Protein AF-0000000086662476 (afdb_homodimer)

Nearest PDB structures (foldseek):
  5e4e-assembly1_C  TM=5.643E-01  e=1.200E-01  Homo sapiens
  8eyx-assembly1_A  TM=4.840E-01  e=4.677E-02  Mus musculus
  2ibg-assembly4_D  TM=4.824E-01  e=7.947E-02  Drosophila melanogaster
  8eyr-assembly1_A  TM=4.403E-01  e=1.273E-01  Mus musculus
  8eyy-assembly1_B  TM=4.208E-01  e=4.937E-01  Mus musculus

pLDDT: mean 83.16, std 28.2, range [18.23, 98.94]

Foldseek 3Di:
DDDDDDDDDDDDDDDDDDDPDDPPPPPPPPPPPPPPPPPPDPPADDPVRFDQCLQFQQQPPPRPPDDPPDGGHHHDRRNCLVVQVPWADCQLADDVVDTHYNADQDDAFDPVLAKAKDWPPPAAADEAAAQDKDKTKMAMGLEPAQQADDSHRLQNVHHFDADPVRGTYWWKKKFKAFQADPPHPDDDDPVDTPDIDIQNHCPPVRRMTMDMPHRHHHWGKMKMKMQIAGNNRHRHDHDDDPDDDNMDMHIYTYDYPCVPPVPPPPDDPPDDDDPPDDDD/DDDDDDPDDDDPPPPPPPPPPDPPPPPPPPPPPPPPPPPPPPPADDPVRFDQCLQFQQQPPPRPPDDPPDGGHHHDRRNCLVVQVPWAACQLADDVVDTHYNADQDDAFDPVLAKAKDWPPPAAADEAAAQDKDKTKMAMGLEQAQQADDSHRLQNVHHFDADPVRGTYWWKKKFKAFQADPPHPDDDDPVDTPDIDTQNHCPPVRRMTMDMPHRHHHWGKMKMKMQIAGNNRHRHDHDDDPDDDNMDMHIYTYDYPCVPPVPPPPDPPDDDDDDDDDDD

Organism: Colletotrichum gloeosporioides (NCBI:txid474922)

Sequence (560 aa):
MHYSFLLVLAIITVGYAAILPSSSASGDIGMVVARQSKSASENCLKSNLIQSASALTGQEKGTDGIKAGQAKSATDKDNFINFCEGQQITNGKQITAGSCNGIPMGKLPAQKNMISAMITNPQPGTKLQAGQTFNVSVQTTHLKAGNFVNPTTNYYTAPQDLDGNGDIIGHCHITIQDIGSLTSQTPPDPSKFAFFKGIDDAGNGKGLLQAAVEGGLPAGTYRVCTMIAAQNHQPVAMPVAQRGAQDDCTKFVVEGSSNGGSKTGAAKPTASAKPKKKQGMHYSFLLVLAIITVGYAAILPSSSASGDIGMVVARQSKSASENCLKSNLIQSASALTGQEKGTDGIKAGQAKSATDKDNFINFCEGQQITNGKQITAGSCNGIPMGKLPAQKNMISAMITNPQPGTKLQAGQTFNVSVQTTHLKAGNFVNPTTNYYTAPQDLDGNGDIIGHCHITIQDIGSLTSQTPPDPSKFAFFKGIDDAGNGKGLLQAAVEGGLPAGTYRVCTMIAAQNHQPVAMPVAQRGAQDDCTKFVVEGSSNGGSKTGAAKPTASAKPKKKQG

InterPro domains:
  IPR053216 Appressorial penetration-associated [PTHR34587] (38-270)

Solvent-accessible surface area (backbone atoms only — not comparable to full-atom values): 31054 Å² total; per-residue (Å²): 136,77,88,78,91,84,81,93,81,86,88,77,87,74,83,88,77,84,76,77,79,80,79,77,74,77,73,74,71,70,73,71,68,71,70,67,71,74,69,76,55,83,46,36,53,50,77,92,69,48,32,69,31,8,54,39,35,37,69,54,90,88,46,70,66,64,55,91,69,50,32,73,40,63,64,30,80,42,31,46,62,62,67,45,68,96,48,59,62,33,53,5,36,60,40,53,80,28,29,18,34,58,29,20,51,24,46,26,26,25,54,93,28,46,39,13,30,23,57,53,26,66,38,64,67,38,79,43,57,40,55,41,62,46,57,40,30,34,27,40,40,45,56,41,48,27,28,28,34,24,59,58,40,26,33,50,29,42,48,34,43,58,46,97,86,34,20,40,34,6,26,44,30,39,22,30,28,71,41,77,41,79,77,40,62,61,42,52,56,26,88,52,61,80,43,76,46,74,39,45,55,42,57,77,74,75,34,42,38,68,48,75,40,74,61,34,48,69,58,46,20,34,37,38,31,46,51,48,18,20,32,26,63,42,52,60,60,65,28,55,83,88,44,36,54,51,48,33,35,35,44,30,34,27,40,62,80,76,69,69,69,76,76,76,78,77,81,79,82,83,83,84,83,84,79,78,82,77,84,124,136,81,81,91,78,89,72,87,80,88,82,85,78,78,77,78,77,78,78,73,79,76,77,77,71,76,70,73,70,68,72,69,67,69,69,68,71,76,69,76,55,82,44,36,52,51,76,91,69,50,32,69,32,10,52,41,37,38,69,56,90,88,46,69,66,64,55,91,71,49,33,72,41,64,65,30,79,43,31,46,61,62,68,45,69,96,49,58,62,33,54,4,36,59,42,55,79,28,29,19,34,58,28,20,53,24,46,27,26,24,55,92,29,45,38,14,30,21,56,53,27,69,38,64,68,38,76,43,58,39,54,42,61,48,56,40,31,33,26,39,42,46,56,43,48,26,28,27,35,23,60,58,40,26,33,52,28,45,48,34,41,56,47,98,86,36,20,41,34,6,26,42,29,40,23,29,30,70,43,78,40,78,76,40,62,61,42,53,58,25,86,51,61,80,42,75,46,72,40,43,55,42,59,76,75,76,34,40,37,67,47,75,38,75,61,36,46,70,57,47,20,33,35,39,32,46,51,47,17,20,32,27,62,43,52,59,62,66,28,56,83,87,44,37,53,51,48,33,34,35,44,30,35,27,39,62,81,77,70,70,71,74,75,77,77,76,80,77,81,82,84,82,83,84,83,81,84,86,79,133

Radius of gyration: 42.5 Å; Cα contacts (8 Å, |Δi|>4): 1375; chains: 2; bounding box: 120×194×173 Å

Structure (mmCIF, N/CA/C/O backbone):
data_AF-0000000086662476-model_v1
#
loop_
_entity.id
_entity.type
_entity.pdbx_description
1 polymer 'Ribosomal protein s17'
#
loop_
_atom_site.group_PDB
_atom_site.id
_atom_site.type_symbol
_atom_site.label_atom_id
_atom_site.label_alt_id
_atom_site.label_comp_id
_atom_site.label_asym_id
_atom_site.label_entity_id
_atom_site.label_seq_id
_atom_site.pdbx_PDB_ins_code
_atom_site.Cartn_x
_atom_site.Cartn_y
_atom_site.Cartn_z
_atom_site.occupancy
_atom_site.B_iso_or_equiv
_atom_site.auth_seq_id
_atom_site.auth_comp_id
_atom_site.auth_asym_id
_atom_site.auth_atom_id
_atom_site.pdbx_PDB_model_num
ATOM 1 N N . MET A 1 1 ? 27.953 -112.188 43.656 1 22.86 1 MET A N 1
ATOM 2 C CA . MET A 1 1 ? 27.484 -113.25 42.844 1 22.86 1 MET A CA 1
ATOM 3 C C . MET A 1 1 ? 27.297 -112.812 41.375 1 22.86 1 MET A C 1
ATOM 5 O O . MET A 1 1 ? 27.109 -111.625 41.125 1 22.86 1 MET A O 1
ATOM 9 N N . HIS A 1 2 ? 27.156 -113.75 40.469 1 22.66 2 HIS A N 1
ATOM 10 C CA . HIS A 1 2 ? 27.516 -113.938 39.062 1 22.66 2 HIS A CA 1
ATOM 11 C C . HIS A 1 2 ? 26.453 -113.375 38.125 1 22.66 2 HIS A C 1
ATOM 13 O O . HIS A 1 2 ? 26.547 -113.5 36.906 1 22.66 2 HIS A O 1
ATOM 19 N N . TYR A 1 3 ? 25.391 -112.75 38.562 1 21.95 3 TYR A N 1
ATOM 20 C CA . TYR A 1 3 ? 24.344 -113.125 37.625 1 21.95 3 TYR A CA 1
ATOM 21 C C . TYR A 1 3 ? 24.641 -112.625 36.25 1 21.95 3 TYR A C 1
ATOM 23 O O . TYR A 1 3 ? 25.094 -111.438 36.094 1 21.95 3 TYR A O 1
ATOM 31 N N . SER A 1 4 ? 24.156 -113.25 35.219 1 19.69 4 SER A N 1
ATOM 32 C CA . SER A 1 4 ? 24.391 -113.688 33.844 1 19.69 4 SER A CA 1
ATOM 33 C C . SER A 1 4 ? 23.797 -112.688 32.844 1 19.69 4 SER A C 1
ATOM 35 O O . SER A 1 4 ? 24.453 -112.312 31.875 1 19.69 4 SER A O 1
ATOM 37 N N . PHE A 1 5 ? 22.438 -112.5 32.75 1 20.72 5 PHE A N 1
ATOM 38 C CA . PHE A 1 5 ? 21.828 -113 31.531 1 20.72 5 PHE A CA 1
ATOM 39 C C . PHE A 1 5 ? 22.062 -112.062 30.359 1 20.72 5 PHE A C 1
ATOM 41 O O . PHE A 1 5 ? 22.203 -110.812 30.562 1 20.72 5 PHE A O 1
ATOM 48 N N . LEU A 1 6 ? 21.625 -112.438 29.125 1 20.12 6 LEU A N 1
ATOM 49 C CA . LEU A 1 6 ? 21.938 -112.688 27.719 1 20.12 6 LEU A CA 1
ATOM 50 C C . LEU A 1 6 ? 21.406 -111.562 26.844 1 20.12 6 LEU A C 1
ATOM 52 O O . LEU A 1 6 ? 22.141 -110.938 26.062 1 20.12 6 LEU A O 1
ATOM 56 N N . LEU A 1 7 ? 20.203 -111.75 26.062 1 18.23 7 LEU A N 1
ATOM 57 C CA . LEU A 1 7 ? 20.266 -112.125 24.641 1 18.23 7 LEU A CA 1
ATOM 58 C C . LEU A 1 7 ? 19.875 -110.938 23.766 1 18.23 7 LEU A C 1
ATOM 60 O O . LEU A 1 7 ? 20.562 -110.625 22.812 1 18.23 7 LEU A O 1
ATOM 64 N N . VAL A 1 8 ? 18.547 -110.438 23.656 1 20.25 8 VAL A N 1
ATOM 65 C CA . VAL A 1 8 ? 17.797 -110.75 22.453 1 20.25 8 VAL A CA 1
ATOM 66 C C . VAL A 1 8 ? 18.047 -109.688 21.391 1 20.25 8 VAL A C 1
ATOM 68 O O . VAL A 1 8 ? 18.203 -108.5 21.734 1 20.25 8 VAL A O 1
ATOM 71 N N . LEU A 1 9 ? 17.844 -110 20.062 1 19.97 9 LEU A N 1
ATOM 72 C CA . LEU A 1 9 ? 18.297 -109.875 18.672 1 19.97 9 LEU A CA 1
ATOM 73 C C . LEU A 1 9 ? 17.625 -108.688 18 1 19.97 9 LEU A C 1
ATOM 75 O O . LEU A 1 9 ? 18.297 -107.875 17.359 1 19.97 9 LEU A O 1
ATOM 79 N N . ALA A 1 10 ? 16.281 -108.688 17.641 1 19.27 10 ALA A N 1
ATOM 80 C CA . ALA A 1 10 ? 15.961 -108.938 16.234 1 19.27 10 ALA A CA 1
ATOM 81 C C . ALA A 1 10 ? 15.984 -107.625 15.438 1 19.27 10 ALA A C 1
ATOM 83 O O . ALA A 1 10 ? 16.016 -106.562 16.016 1 19.27 10 ALA A O 1
ATOM 84 N N . ILE A 1 11 ? 14.758 -107.25 14.648 1 20.59 11 ILE A N 1
ATOM 85 C CA . ILE A 1 11 ? 14.391 -107.375 13.234 1 20.59 11 ILE A CA 1
ATOM 86 C C . ILE A 1 11 ? 14.461 -105.938 12.609 1 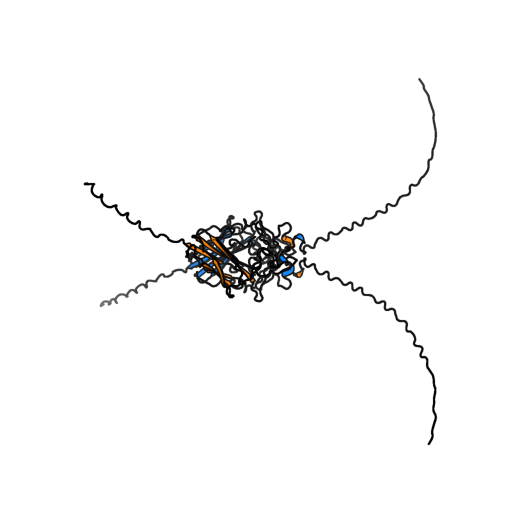20.59 11 ILE A C 1
ATOM 88 O O . ILE A 1 11 ? 14.266 -104.938 13.297 1 20.59 11 ILE A O 1
ATOM 92 N N . ILE A 1 12 ? 14.43 -105.875 11.234 1 22.97 12 ILE A N 1
ATOM 93 C CA . ILE A 1 12 ? 14.977 -105.25 10.023 1 22.97 12 ILE A CA 1
ATOM 94 C C . ILE A 1 12 ? 14.039 -104.188 9.516 1 22.97 12 ILE A C 1
ATOM 96 O O . ILE A 1 12 ? 14.414 -103.375 8.664 1 22.97 12 ILE A O 1
ATOM 100 N N . THR A 1 13 ? 12.805 -103.812 10.016 1 20.98 13 THR A N 1
ATOM 101 C CA . THR A 1 13 ? 11.859 -103.625 8.922 1 20.98 13 THR A CA 1
ATOM 102 C C . THR A 1 13 ? 12.195 -102.375 8.148 1 20.98 13 THR A C 1
ATOM 104 O O . THR A 1 13 ? 12.664 -101.375 8.727 1 20.98 13 THR A O 1
ATOM 107 N N . VAL A 1 14 ? 12.031 -102.375 6.754 1 24.05 14 VAL A N 1
ATOM 108 C CA . VAL A 1 14 ? 12.43 -101.75 5.488 1 24.05 14 VAL A CA 1
ATOM 109 C C . VAL A 1 14 ? 11.555 -100.562 5.191 1 24.05 14 VAL A C 1
ATOM 111 O O . VAL A 1 14 ? 11.812 -99.812 4.238 1 24.05 14 VAL A O 1
ATOM 114 N N . GLY A 1 15 ? 10.594 -100.062 5.965 1 21.25 15 GLY A N 1
ATOM 115 C CA . GLY A 1 15 ? 9.508 -99.625 5.137 1 21.25 15 GLY A CA 1
ATOM 116 C C . GLY A 1 15 ? 9.93 -98.5 4.195 1 21.25 15 GLY A C 1
ATOM 117 O O . GLY A 1 15 ? 10.938 -97.812 4.426 1 21.25 15 GLY A O 1
ATOM 118 N N . TYR A 1 16 ? 8.992 -98.188 3.127 1 22.59 16 TYR A N 1
ATOM 119 C CA . TYR A 1 16 ? 8.789 -97.75 1.761 1 22.59 16 TYR A CA 1
ATOM 120 C C . TYR A 1 16 ? 8.945 -96.25 1.671 1 22.59 16 TYR A C 1
ATOM 122 O O . TYR A 1 16 ? 8.797 -95.5 2.67 1 22.59 16 TYR A O 1
ATOM 130 N N . ALA A 1 17 ? 8.953 -95.688 0.383 1 23.06 17 ALA A N 1
ATOM 131 C CA . ALA A 1 17 ? 9.625 -94.75 -0.512 1 23.06 17 ALA A CA 1
ATOM 132 C C . ALA A 1 17 ? 8.852 -93.438 -0.589 1 23.06 17 ALA A C 1
ATOM 134 O O . ALA A 1 17 ? 9.375 -92.438 -1.07 1 23.06 17 ALA A O 1
ATOM 135 N N . ALA A 1 18 ? 7.586 -93.188 -0.08 1 25.33 18 ALA A N 1
ATOM 136 C CA . ALA A 1 18 ? 6.734 -92.438 -0.987 1 25.33 18 ALA A CA 1
ATOM 137 C C . ALA A 1 18 ? 7.277 -91 -1.188 1 25.33 18 ALA A C 1
ATOM 139 O O . ALA A 1 18 ? 7.656 -90.375 -0.225 1 25.33 18 ALA A O 1
ATOM 140 N N . ILE A 1 19 ? 7.566 -90.625 -2.479 1 25.23 19 ILE A N 1
ATOM 141 C CA . ILE A 1 19 ? 8.148 -89.5 -3.16 1 25.23 19 ILE A CA 1
ATOM 142 C C . ILE A 1 19 ? 7.191 -88.312 -3.084 1 25.23 19 ILE A C 1
ATOM 144 O O . ILE A 1 19 ? 6.059 -88.375 -3.562 1 25.23 19 ILE A O 1
ATOM 148 N N . LEU A 1 20 ? 6.945 -87.625 -2.01 1 24.66 20 LEU A N 1
ATOM 149 C CA . LEU A 1 20 ? 5.98 -86.562 -1.973 1 24.66 20 LEU A CA 1
ATOM 150 C C . LEU A 1 20 ? 6.336 -85.438 -3 1 24.66 20 LEU A C 1
ATOM 152 O O . LEU A 1 20 ? 7.504 -85.125 -3.143 1 24.66 20 LEU A O 1
ATOM 156 N N . PRO A 1 21 ? 5.449 -85.312 -4.09 1 27.33 21 PRO A N 1
ATOM 157 C CA . PRO A 1 21 ? 5.59 -84.375 -5.23 1 27.33 21 PRO A CA 1
ATOM 158 C C . PRO A 1 21 ? 5.746 -82.938 -4.809 1 27.33 21 PRO A C 1
ATOM 160 O O . PRO A 1 21 ? 5.316 -82.562 -3.715 1 27.33 21 PRO A O 1
ATOM 163 N N . SER A 1 22 ? 6.742 -82.188 -5.289 1 25.58 22 SER A N 1
ATOM 164 C CA . SER A 1 22 ? 7.266 -80.812 -5.125 1 25.58 22 SER A CA 1
ATOM 165 C C . SER A 1 22 ? 6.289 -79.75 -5.66 1 25.58 22 SER A C 1
ATOM 167 O O . SER A 1 22 ? 5.965 -79.75 -6.848 1 25.58 22 SER A O 1
ATOM 169 N N . SER A 1 23 ? 5.074 -79.562 -5.09 1 25.92 23 SER A N 1
ATOM 170 C CA . SER A 1 23 ? 4.141 -78.562 -5.602 1 25.92 23 SER A CA 1
ATOM 171 C C . SER A 1 23 ? 4.848 -77.25 -5.891 1 25.92 23 SER A C 1
ATOM 173 O O . SER A 1 23 ? 5.648 -76.75 -5.086 1 25.92 23 SER A O 1
ATOM 175 N N . SER A 1 24 ? 5.059 -76.875 -7.156 1 26.89 24 SER A N 1
ATOM 176 C CA . SER A 1 24 ? 5.609 -75.688 -7.773 1 26.89 24 SER A CA 1
ATOM 177 C C . SER A 1 24 ? 4.852 -74.438 -7.332 1 26.89 24 SER A C 1
ATOM 179 O O . SER A 1 24 ? 3.648 -74.312 -7.57 1 26.89 24 SER A O 1
ATOM 181 N N . ALA A 1 25 ? 5.102 -73.875 -6.18 1 28.67 25 ALA A N 1
ATOM 182 C CA . ALA A 1 25 ? 4.531 -72.625 -5.73 1 28.67 25 ALA A CA 1
ATOM 183 C C . ALA A 1 25 ? 4.754 -71.562 -6.766 1 28.67 25 ALA A C 1
ATOM 185 O O . ALA A 1 25 ? 5.898 -71.188 -7.102 1 28.67 25 ALA A O 1
ATOM 186 N N . SER A 1 26 ? 3.863 -71.562 -7.793 1 29.86 26 SER A N 1
ATOM 187 C CA . SER A 1 26 ? 3.859 -70.438 -8.719 1 29.86 26 SER A CA 1
ATOM 188 C C . SER A 1 26 ? 3.885 -69.062 -7.969 1 29.86 26 SER A C 1
ATOM 190 O O . SER A 1 26 ? 3.035 -68.812 -7.109 1 29.86 26 SER A O 1
ATOM 192 N N . GLY A 1 27 ? 5.086 -68.625 -7.516 1 26.66 27 GLY A N 1
ATOM 193 C CA . GLY A 1 27 ? 5.328 -67.312 -6.934 1 26.66 27 GLY A CA 1
ATOM 194 C C . GLY A 1 27 ? 4.676 -66.188 -7.707 1 26.66 27 GLY A C 1
ATOM 195 O O . GLY A 1 27 ? 5.004 -65.938 -8.875 1 26.66 27 GLY A O 1
ATOM 196 N N . ASP A 1 28 ? 3.293 -66.125 -7.582 1 31.36 28 ASP A N 1
ATOM 197 C CA . ASP A 1 28 ? 2.68 -64.875 -8.148 1 31.36 28 ASP A CA 1
ATOM 198 C C . ASP A 1 28 ? 3.486 -63.656 -7.801 1 31.36 28 ASP A C 1
ATOM 200 O O . ASP A 1 28 ? 3.699 -63.344 -6.621 1 31.36 28 ASP A O 1
ATOM 204 N N . ILE A 1 29 ? 4.559 -63.406 -8.555 1 31.97 29 ILE A N 1
ATOM 205 C CA . ILE A 1 29 ? 5.207 -62.094 -8.5 1 31.97 29 ILE A CA 1
ATOM 206 C C . ILE A 1 29 ? 4.152 -61 -8.539 1 31.97 29 ILE A C 1
ATOM 208 O O . ILE A 1 29 ? 3.461 -60.812 -9.547 1 31.97 29 ILE A O 1
ATOM 212 N N . GLY A 1 30 ? 3.398 -60.906 -7.422 1 31.27 30 GLY A N 1
ATOM 213 C CA . GLY A 1 30 ? 2.621 -59.688 -7.348 1 31.27 30 GLY A CA 1
ATOM 214 C C . GLY A 1 30 ? 3.369 -58.469 -7.871 1 31.27 30 GLY A C 1
ATOM 215 O O . GLY A 1 30 ? 4.453 -58.156 -7.383 1 31.27 30 GLY A O 1
ATOM 216 N N . MET A 1 31 ? 3.34 -58.312 -9.195 1 32.69 31 MET A N 1
ATOM 217 C CA . MET A 1 31 ? 3.748 -57 -9.703 1 32.69 31 MET A CA 1
ATOM 218 C C . MET A 1 31 ? 3.207 -55.875 -8.82 1 32.69 31 MET A C 1
ATOM 220 O O . MET A 1 31 ? 1.998 -55.656 -8.773 1 32.69 31 MET A O 1
ATOM 224 N N . VAL A 1 32 ? 3.766 -55.75 -7.617 1 34.16 32 VAL A N 1
ATOM 225 C CA . VAL A 1 32 ? 3.514 -54.469 -7.008 1 34.16 32 VAL A CA 1
ATOM 226 C C . VAL A 1 32 ? 3.66 -53.344 -8.055 1 34.16 32 VAL A C 1
ATOM 228 O O . VAL A 1 32 ? 4.762 -53.094 -8.539 1 34.16 32 VAL A O 1
ATOM 231 N N . VAL A 1 33 ? 2.746 -53.25 -8.977 1 34.09 33 VAL A N 1
ATOM 232 C CA . VAL A 1 33 ? 2.66 -51.938 -9.602 1 34.09 33 VAL A CA 1
ATOM 233 C C . VAL A 1 33 ? 2.873 -50.844 -8.555 1 34.09 33 VAL A C 1
ATOM 235 O O . VAL A 1 33 ? 2.062 -50.688 -7.637 1 34.09 33 VAL A O 1
ATOM 238 N N . ALA A 1 34 ? 4.09 -50.625 -8.156 1 33.41 34 ALA A N 1
ATOM 239 C CA . ALA A 1 34 ? 4.32 -49.312 -7.555 1 33.41 34 ALA A CA 1
ATOM 240 C C . ALA A 1 34 ? 3.436 -48.25 -8.203 1 33.41 34 ALA A C 1
ATOM 242 O O . ALA A 1 34 ? 3.609 -47.938 -9.375 1 33.41 34 ALA A O 1
ATOM 243 N N . ARG A 1 35 ? 2.172 -48.312 -7.863 1 34.88 35 ARG A N 1
ATOM 244 C CA . ARG A 1 35 ? 1.522 -47.031 -8.125 1 34.88 35 ARG A CA 1
ATOM 245 C C . ARG A 1 35 ? 2.482 -45.875 -7.887 1 34.88 35 ARG A C 1
ATOM 247 O O . ARG A 1 35 ? 2.889 -45.625 -6.75 1 34.88 35 ARG A O 1
ATOM 254 N N . GLN A 1 36 ? 3.438 -45.594 -8.703 1 34.22 36 GLN A N 1
ATOM 255 C CA . GLN A 1 36 ? 4.012 -44.25 -8.719 1 34.22 36 GLN A CA 1
ATOM 256 C C . GLN A 1 36 ? 2.988 -43.219 -8.281 1 34.22 36 GLN A C 1
ATOM 258 O O . GLN A 1 36 ? 1.992 -42.969 -8.977 1 34.22 36 GLN A O 1
ATOM 263 N N . SER A 1 37 ? 2.643 -43.156 -7.055 1 35.66 37 SER A N 1
ATOM 264 C CA . SER A 1 37 ? 1.984 -41.906 -6.629 1 35.66 37 SER A CA 1
ATOM 265 C C . SER A 1 37 ? 2.402 -40.719 -7.5 1 35.66 37 SER A C 1
ATOM 267 O O . SER A 1 37 ? 3.594 -40.438 -7.637 1 35.66 37 SER A O 1
ATOM 269 N N . LYS A 1 38 ? 1.908 -40.594 -8.656 1 39.38 38 LYS A N 1
ATOM 270 C CA . LYS A 1 38 ? 2.092 -39.406 -9.477 1 39.38 38 LYS A CA 1
ATOM 271 C C . LYS A 1 38 ? 2.309 -38.156 -8.602 1 39.38 38 LYS A C 1
ATOM 273 O O . LYS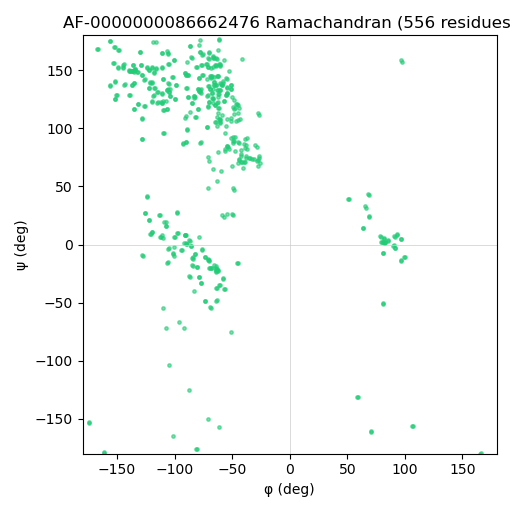 A 1 38 ? 1.377 -37.688 -7.949 1 39.38 38 LYS A O 1
ATOM 278 N N . SER A 1 39 ? 3.381 -37.906 -7.82 1 43.25 39 SER A N 1
ATOM 279 C CA . SER A 1 39 ? 3.803 -36.656 -7.16 1 43.25 39 SER A CA 1
ATOM 280 C C . SER A 1 39 ? 3.332 -35.438 -7.926 1 43.25 39 SER A C 1
ATOM 282 O O . SER A 1 39 ? 3.625 -35.281 -9.117 1 43.25 39 SER A O 1
ATOM 284 N N . ALA A 1 40 ? 2.117 -35 -7.727 1 55.62 40 ALA A N 1
ATOM 285 C CA . ALA A 1 40 ? 1.699 -33.75 -8.344 1 55.62 40 ALA A CA 1
ATOM 286 C C . ALA A 1 40 ? 2.895 -32.812 -8.586 1 55.62 40 ALA A C 1
ATOM 288 O O . ALA A 1 40 ? 3.742 -32.656 -7.707 1 55.62 40 ALA A O 1
ATOM 289 N N . SER A 1 41 ? 3.268 -32.562 -9.82 1 76.31 41 SER A N 1
ATOM 290 C CA . SER A 1 41 ? 4.367 -31.719 -10.266 1 76.31 41 SER A CA 1
ATOM 291 C C . SER A 1 41 ? 4.391 -30.391 -9.5 1 76.31 41 SER A C 1
ATOM 293 O O . SER A 1 41 ? 3.346 -29.797 -9.258 1 76.31 41 SER A O 1
ATOM 295 N N . GLU A 1 42 ? 5.477 -30.078 -8.781 1 85.19 42 GLU A N 1
ATOM 296 C CA . GLU A 1 42 ? 5.695 -28.906 -7.938 1 85.19 42 GLU A CA 1
ATOM 297 C C . GLU A 1 42 ? 5.242 -27.641 -8.641 1 85.19 42 GLU A C 1
ATOM 299 O O . GLU A 1 42 ? 4.941 -26.641 -7.988 1 85.19 42 GLU A O 1
ATOM 304 N N . ASN A 1 43 ? 5.055 -27.734 -9.945 1 93.81 43 ASN A N 1
ATOM 305 C CA . ASN A 1 43 ? 4.633 -26.562 -10.688 1 93.81 43 ASN A CA 1
ATOM 306 C C . ASN A 1 43 ? 3.123 -26.547 -10.906 1 93.81 43 ASN A C 1
ATOM 308 O O . ASN A 1 43 ? 2.611 -25.703 -11.656 1 93.81 43 ASN A O 1
ATOM 312 N N . CYS A 1 44 ? 2.453 -27.453 -10.242 1 96.69 44 CYS A N 1
ATOM 313 C CA . CYS A 1 44 ? 0.997 -27.438 -10.32 1 96.69 44 CYS A CA 1
ATOM 314 C C . CYS A 1 44 ? 0.379 -27 -9 1 96.69 44 CYS A C 1
ATOM 316 O O . CYS A 1 44 ? 0.857 -27.391 -7.93 1 96.69 44 CYS A O 1
ATOM 318 N N . LEU A 1 45 ? -0.666 -26.25 -9.102 1 97.56 45 LEU A N 1
ATOM 319 C CA . LEU A 1 45 ? -1.432 -25.828 -7.934 1 97.56 45 LEU A CA 1
ATOM 320 C C . LEU A 1 45 ? -2.115 -27.031 -7.277 1 97.56 45 LEU A C 1
ATOM 322 O O . LEU A 1 45 ? -2.811 -27.797 -7.945 1 97.56 45 LEU A O 1
ATOM 326 N N . LYS A 1 46 ? -1.862 -27.188 -6.027 1 96.88 46 LYS A N 1
ATOM 327 C CA . LYS A 1 46 ? -2.562 -28.219 -5.281 1 96.88 46 LYS A CA 1
ATOM 328 C C . LYS A 1 46 ? -4.055 -27.922 -5.176 1 96.88 46 LYS A C 1
ATOM 330 O O . LYS A 1 46 ? -4.441 -26.766 -4.977 1 96.88 46 LYS A O 1
ATOM 335 N N . SER A 1 47 ? -4.879 -28.969 -5.227 1 95.88 47 SER A N 1
ATOM 336 C CA . SER A 1 47 ? -6.328 -28.781 -5.305 1 95.88 47 SER A CA 1
ATOM 337 C C . SER A 1 47 ? -6.863 -28.078 -4.062 1 95.88 47 SER A C 1
ATOM 339 O O . SER A 1 47 ? -7.805 -27.281 -4.148 1 95.88 47 SER A O 1
ATOM 341 N N . ASN A 1 48 ? -6.316 -28.375 -2.877 1 96.88 48 ASN A N 1
ATOM 342 C CA . ASN A 1 48 ? -6.816 -27.812 -1.633 1 96.88 48 ASN A CA 1
ATOM 343 C C . ASN A 1 48 ? -6.363 -26.359 -1.467 1 96.88 48 ASN A C 1
ATOM 345 O O . ASN A 1 48 ? -6.754 -25.688 -0.509 1 96.88 48 ASN A O 1
ATOM 349 N N . LEU A 1 49 ? -5.531 -25.859 -2.406 1 98.12 49 LEU A N 1
ATOM 350 C CA . LEU A 1 49 ? -5.055 -24.484 -2.342 1 98.12 49 LEU A CA 1
ATOM 351 C C . LEU A 1 49 ? -5.758 -23.609 -3.383 1 98.12 49 LEU A C 1
ATOM 353 O O . LEU A 1 49 ? -5.504 -22.406 -3.467 1 98.12 49 LEU A O 1
ATOM 357 N N . ILE A 1 50 ? -6.605 -24.25 -4.195 1 98.19 50 ILE A N 1
ATOM 358 C CA . ILE A 1 50 ? -7.441 -23.484 -5.105 1 98.19 50 ILE A CA 1
ATOM 359 C C . ILE A 1 50 ? -8.383 -22.578 -4.309 1 98.19 50 ILE A C 1
ATOM 361 O O . ILE A 1 50 ? -9.117 -23.062 -3.438 1 98.19 50 ILE A O 1
ATOM 365 N N . GLN A 1 51 ? -8.328 -21.297 -4.539 1 98.56 51 GLN A N 1
ATOM 366 C CA . GLN A 1 51 ? -9.258 -20.344 -3.963 1 98.56 51 GLN A CA 1
ATOM 367 C C . GLN A 1 51 ? -10.477 -20.156 -4.863 1 98.56 51 GLN A C 1
ATOM 369 O O . GLN A 1 51 ? -10.461 -19.312 -5.77 1 98.56 51 GLN A O 1
ATOM 374 N N . SER A 1 52 ? -11.508 -20.812 -4.531 1 98.69 52 SER A N 1
ATOM 375 C CA . SER A 1 52 ? -12.664 -20.953 -5.414 1 98.69 52 SER A CA 1
ATOM 376 C C . SER A 1 52 ? -13.328 -19.609 -5.672 1 98.69 52 SER A C 1
ATOM 378 O O . SER A 1 52 ? -13.969 -19.406 -6.707 1 98.69 52 SER A O 1
ATOM 380 N N . ALA A 1 53 ? -13.156 -18.594 -4.809 1 98.88 53 ALA A N 1
ATOM 381 C CA . ALA A 1 53 ? -13.734 -17.266 -5.004 1 98.88 53 ALA A CA 1
ATOM 382 C C . ALA A 1 53 ? -13.156 -16.594 -6.242 1 98.88 53 ALA A C 1
ATOM 384 O O . ALA A 1 53 ? -13.766 -15.672 -6.801 1 98.88 53 ALA A O 1
ATOM 385 N N . SER A 1 54 ? -11.969 -17.016 -6.707 1 98.88 54 SER A N 1
ATOM 386 C CA . SER A 1 54 ? -11.352 -16.406 -7.891 1 98.88 54 SER A CA 1
ATOM 387 C C . SER A 1 54 ? -12.117 -16.781 -9.156 1 98.88 54 SER A C 1
ATOM 389 O O . SER A 1 54 ? -11.906 -16.188 -10.211 1 98.88 54 SER A O 1
ATOM 391 N N . ALA A 1 55 ? -13.023 -17.781 -9.07 1 98.81 55 ALA A N 1
ATOM 392 C CA . ALA A 1 55 ? -13.828 -18.203 -10.219 1 98.81 55 ALA A CA 1
ATOM 393 C C . ALA A 1 55 ? -15.141 -17.422 -10.281 1 98.81 55 ALA A C 1
ATOM 395 O O . ALA A 1 55 ? -15.977 -17.688 -11.156 1 98.81 55 ALA A O 1
ATOM 396 N N . LEU A 1 56 ? -15.352 -16.469 -9.32 1 98.88 56 LEU A N 1
ATOM 397 C CA . LEU A 1 56 ? -16.625 -15.781 -9.211 1 98.88 56 LEU A CA 1
ATOM 398 C C . LEU A 1 56 ? -16.438 -14.273 -9.344 1 98.88 56 LEU A C 1
ATOM 400 O O . LEU A 1 56 ? -15.422 -13.734 -8.906 1 98.88 56 LEU A O 1
ATOM 404 N N . THR A 1 57 ? -17.453 -13.57 -9.875 1 98.88 57 THR A N 1
ATOM 405 C CA . THR A 1 57 ? -17.406 -12.133 -10.117 1 98.88 57 THR A CA 1
ATOM 406 C C . THR A 1 57 ? -17.781 -11.359 -8.852 1 98.88 57 THR A C 1
ATOM 408 O O . THR A 1 57 ? -17.516 -10.164 -8.75 1 98.88 57 THR A O 1
ATOM 411 N N . GLY A 1 58 ? -18.375 -11.977 -7.949 1 98.81 58 GLY A N 1
ATOM 412 C CA . GLY A 1 58 ? -18.922 -11.328 -6.762 1 98.81 58 GLY A CA 1
ATOM 413 C C . GLY A 1 58 ? -20.266 -10.672 -7 1 98.81 58 GLY A C 1
ATOM 414 O O . GLY A 1 58 ? -20.812 -10.008 -6.109 1 98.81 58 GLY A O 1
ATOM 415 N N . GLN A 1 59 ? -20.797 -10.805 -8.242 1 98.69 59 GLN A N 1
ATOM 416 C CA . GLN A 1 59 ? -22.062 -10.172 -8.609 1 98.69 59 GLN A CA 1
ATOM 417 C C . GLN A 1 59 ? -23.094 -11.219 -9.023 1 98.69 59 GLN A C 1
ATOM 419 O O . GLN A 1 59 ? -24.109 -10.883 -9.633 1 98.69 59 GLN A O 1
ATOM 424 N N . GLU A 1 60 ? -22.828 -12.57 -8.797 1 98.62 60 GLU A N 1
ATOM 425 C CA . GLU A 1 60 ? -23.828 -13.609 -9.047 1 98.62 60 GLU A CA 1
ATOM 426 C C . GLU A 1 60 ? -25.047 -13.43 -8.156 1 98.62 60 GLU A C 1
ATOM 428 O O . GLU A 1 60 ? -24.922 -13.039 -6.992 1 98.62 60 GLU A O 1
ATOM 433 N N . LYS A 1 61 ? -26.188 -13.766 -8.711 1 97.88 61 LYS A N 1
ATOM 434 C CA . LYS A 1 61 ? -27.438 -13.625 -7.957 1 97.88 61 LYS A CA 1
ATOM 435 C C . LYS A 1 61 ? -27.344 -14.359 -6.621 1 97.88 61 LYS A C 1
ATOM 437 O O . LYS A 1 61 ? -26.906 -15.508 -6.562 1 97.88 61 LYS A O 1
ATOM 442 N N . GLY A 1 62 ? -27.703 -13.664 -5.586 1 98 62 GLY A N 1
ATOM 443 C CA . GLY A 1 62 ? -27.766 -14.273 -4.266 1 98 62 GLY A CA 1
ATOM 444 C C . GLY A 1 62 ? -26.469 -14.133 -3.486 1 98 62 GLY A C 1
ATOM 445 O O . GLY A 1 62 ? -26.391 -14.539 -2.326 1 98 62 GLY A O 1
ATOM 446 N N . THR A 1 63 ? -25.469 -13.57 -4.07 1 98.44 63 THR A N 1
ATOM 447 C CA . THR A 1 63 ? -24.188 -13.375 -3.393 1 98.44 63 THR A CA 1
ATOM 448 C C . THR A 1 63 ? -24.297 -12.312 -2.307 1 98.44 63 THR A C 1
ATOM 450 O O . THR A 1 63 ? -24.922 -11.266 -2.521 1 98.44 63 THR A O 1
ATOM 453 N N . ASP A 1 64 ? -23.719 -12.586 -1.157 1 98.19 64 ASP A N 1
ATOM 454 C CA . ASP A 1 64 ? -23.703 -11.617 -0.064 1 98.19 64 ASP A CA 1
ATOM 455 C C . ASP A 1 64 ? -22.922 -10.375 -0.445 1 98.19 64 ASP A C 1
ATOM 457 O O . ASP A 1 64 ? -21.859 -10.469 -1.085 1 98.19 64 ASP A O 1
ATOM 461 N N . GLY A 1 65 ? -23.469 -9.172 -0.084 1 98.25 65 GLY A N 1
ATOM 462 C CA . GLY A 1 65 ? -22.688 -7.945 -0.153 1 98.25 65 GLY A CA 1
ATOM 463 C C . GLY A 1 65 ? -22.812 -7.23 -1.484 1 98.25 65 GLY A C 1
ATOM 464 O O . GLY A 1 65 ? -22.125 -6.234 -1.729 1 98.25 65 GLY A O 1
ATOM 465 N N . ILE A 1 66 ? -23.672 -7.672 -2.348 1 98.19 66 ILE A N 1
ATOM 466 C CA . ILE A 1 66 ? -23.875 -6.992 -3.621 1 98.19 66 ILE A CA 1
ATOM 467 C C . ILE A 1 66 ? -24.406 -5.578 -3.373 1 98.19 66 ILE A C 1
ATOM 469 O O . ILE A 1 66 ? -25.297 -5.375 -2.537 1 98.19 66 ILE A O 1
ATOM 473 N N . LYS A 1 67 ? -23.812 -4.66 -4.027 1 96.44 67 LYS A N 1
ATOM 474 C CA . LYS A 1 67 ? -24.281 -3.281 -4.055 1 96.44 67 LYS A CA 1
ATOM 475 C C . LYS A 1 67 ? -24.25 -2.709 -5.469 1 96.44 67 LYS A C 1
ATOM 477 O O . LYS A 1 67 ? -23.359 -3.059 -6.258 1 96.44 67 LYS A O 1
ATOM 482 N N . ALA A 1 68 ? -25.219 -1.803 -5.699 1 95.12 68 ALA A N 1
ATOM 483 C CA . ALA A 1 68 ? -25.234 -1.134 -7 1 95.12 68 ALA A CA 1
ATOM 484 C C . ALA A 1 68 ? -23.922 -0.379 -7.234 1 95.12 68 ALA A C 1
ATOM 486 O O . ALA A 1 68 ? -23.391 0.256 -6.32 1 95.12 68 ALA A O 1
ATOM 487 N N . GLY A 1 69 ? -23.375 -0.458 -8.414 1 94.81 69 GLY A N 1
ATOM 488 C CA . GLY A 1 69 ? -22.188 0.296 -8.773 1 94.81 69 GLY A CA 1
ATOM 489 C C . GLY A 1 69 ? -20.906 -0.503 -8.625 1 94.81 69 GLY A C 1
ATOM 490 O O . GLY A 1 69 ? -19.859 -0.126 -9.172 1 94.81 69 GLY A O 1
ATOM 491 N N . GLN A 1 70 ? -20.953 -1.616 -7.957 1 97.38 70 GLN A N 1
ATOM 492 C CA . GLN A 1 70 ? -19.766 -2.461 -7.809 1 97.38 70 GLN A CA 1
ATOM 493 C C . GLN A 1 70 ? -19.328 -3.035 -9.156 1 97.38 70 GLN A C 1
ATOM 495 O O . GLN A 1 70 ? -20.172 -3.408 -9.977 1 97.38 70 GLN A O 1
ATOM 500 N N . ALA A 1 71 ? -18.062 -3.062 -9.328 1 98.38 71 ALA A N 1
ATOM 501 C CA . ALA A 1 71 ? -17.516 -3.703 -10.523 1 98.38 71 ALA A CA 1
ATOM 502 C C . ALA A 1 71 ? -17.531 -5.223 -10.383 1 98.38 71 ALA A C 1
ATOM 504 O O . ALA A 1 71 ? -17.516 -5.754 -9.273 1 98.38 71 ALA A O 1
ATOM 505 N N . LYS A 1 72 ? -17.578 -5.926 -11.555 1 98.69 72 LYS A N 1
ATOM 506 C CA . LYS A 1 72 ? -17.359 -7.367 -11.57 1 98.69 72 LYS A CA 1
ATOM 507 C C . LYS A 1 72 ? -15.875 -7.703 -11.445 1 98.69 72 LYS A C 1
ATOM 509 O O . LYS A 1 72 ? -15.031 -7.086 -12.102 1 98.69 72 LYS A O 1
ATOM 514 N N . SER A 1 73 ? -15.602 -8.641 -10.578 1 98.88 73 SER A N 1
ATOM 515 C CA . SER A 1 73 ? -14.234 -9.164 -10.516 1 98.88 73 SER A CA 1
ATOM 516 C C . SER A 1 73 ? -13.891 -9.969 -11.766 1 98.88 73 SER A C 1
ATOM 518 O O . SER A 1 73 ? -14.75 -10.656 -12.328 1 98.88 73 SER A O 1
ATOM 520 N N . ALA A 1 74 ? -12.555 -9.875 -12.227 1 98.88 74 ALA A N 1
ATOM 521 C CA . ALA A 1 74 ? -12.062 -10.883 -13.156 1 98.88 74 ALA A CA 1
ATOM 522 C C . ALA A 1 74 ? -12.109 -12.273 -12.531 1 98.88 74 ALA A C 1
ATOM 524 O O . ALA A 1 74 ? -12.117 -12.414 -11.305 1 98.88 74 ALA A O 1
ATOM 525 N N . THR A 1 75 ? -12.195 -13.344 -13.43 1 98.88 75 THR A N 1
ATOM 526 C CA . THR A 1 75 ? -12.359 -14.688 -12.883 1 98.88 75 THR A CA 1
ATOM 527 C C . THR A 1 75 ? -11.312 -15.641 -13.453 1 98.88 75 THR A C 1
ATOM 529 O O . THR A 1 75 ? -10.836 -15.445 -14.57 1 98.88 75 THR A O 1
ATOM 532 N N . ASP A 1 76 ? -10.914 -16.531 -12.68 1 98.81 76 ASP A N 1
ATOM 533 C CA . ASP A 1 76 ? -10.016 -17.641 -13.016 1 98.81 76 ASP A CA 1
ATOM 534 C C . ASP A 1 76 ? -10.203 -18.812 -12.062 1 98.81 76 ASP A C 1
ATOM 536 O O . ASP A 1 76 ? -10.289 -18.625 -10.844 1 98.81 76 ASP A O 1
ATOM 540 N N . LYS A 1 77 ? -10.234 -20.031 -12.555 1 98.19 77 LYS A N 1
ATOM 541 C CA . LYS A 1 77 ? -10.539 -21.203 -11.734 1 98.19 77 LYS A CA 1
ATOM 542 C C . LYS A 1 77 ? -9.289 -21.719 -11.031 1 98.19 77 LYS A C 1
ATOM 544 O O . LYS A 1 77 ? -9.383 -22.562 -10.133 1 98.19 77 LYS A O 1
ATOM 549 N N . ASP A 1 78 ? -8.172 -21.203 -11.445 1 98 78 ASP A N 1
ATOM 550 C CA . ASP A 1 78 ? -6.918 -21.734 -10.945 1 98 78 ASP A CA 1
ATOM 551 C C . ASP A 1 78 ? -6.066 -20.641 -10.305 1 98 78 ASP A C 1
ATOM 553 O O . ASP A 1 78 ? -4.855 -20.578 -10.531 1 98 78 ASP A O 1
ATOM 557 N N . ASN A 1 79 ? -6.625 -19.672 -9.5 1 98.69 79 ASN A N 1
ATOM 558 C CA . ASN A 1 79 ? -5.953 -18.625 -8.719 1 98.69 79 ASN A CA 1
ATOM 559 C C . ASN A 1 79 ? -5.203 -17.656 -9.617 1 98.69 79 ASN A C 1
ATOM 561 O O . ASN A 1 79 ? -4.281 -16.969 -9.164 1 98.69 79 ASN A O 1
ATOM 565 N N . PHE A 1 80 ? -5.477 -17.688 -10.922 1 98.69 80 PHE A N 1
ATOM 566 C CA . PHE A 1 80 ? -4.805 -16.781 -11.852 1 98.69 80 PHE A CA 1
ATOM 567 C C . PHE A 1 80 ? -3.314 -17.109 -11.93 1 98.69 80 PHE A C 1
ATOM 569 O O . PHE A 1 80 ? -2.494 -16.219 -12.141 1 98.69 80 PHE A O 1
ATOM 576 N N . ILE A 1 81 ? -2.873 -18.375 -11.773 1 98.5 81 ILE A N 1
ATOM 577 C CA . ILE A 1 81 ? -1.45 -18.688 -11.68 1 98.5 81 ILE A CA 1
ATOM 578 C C . ILE A 1 81 ? -0.771 -18.406 -13.023 1 98.5 81 ILE A C 1
ATOM 580 O O . ILE A 1 81 ? 0.448 -18.234 -13.078 1 98.5 81 ILE A O 1
ATOM 584 N N . ASN A 1 82 ? -1.511 -18.344 -14.133 1 98.56 82 ASN A N 1
ATOM 585 C CA . ASN A 1 82 ? -0.941 -18.078 -15.453 1 98.56 82 ASN A CA 1
ATOM 586 C C . ASN A 1 82 ? -1.393 -16.734 -16 1 98.56 82 ASN A C 1
ATOM 588 O O . ASN A 1 82 ? -1.396 -16.531 -17.219 1 98.56 82 ASN A O 1
ATOM 592 N N . PHE A 1 83 ? -1.742 -15.82 -15.133 1 98.81 83 PHE A N 1
ATOM 593 C CA . PHE A 1 83 ? -2.285 -14.508 -15.469 1 98.81 83 PHE A CA 1
ATOM 594 C C . PHE A 1 83 ? -1.32 -13.734 -16.359 1 98.81 83 PHE A C 1
ATOM 596 O O . PHE A 1 83 ? -1.745 -12.961 -17.219 1 98.81 83 PHE A O 1
ATOM 603 N N . CYS A 1 84 ? 0.016 -13.961 -16.266 1 98.81 84 CYS A N 1
ATOM 604 C CA . CYS A 1 84 ? 1.022 -13.117 -16.906 1 98.81 84 CYS A CA 1
ATOM 605 C C . CYS A 1 84 ? 1.36 -13.625 -18.297 1 98.81 84 CYS A C 1
ATOM 607 O O . CYS A 1 84 ? 2.322 -13.172 -18.922 1 98.81 84 CYS A O 1
ATOM 609 N N . GLU A 1 85 ? 0.61 -14.594 -18.766 1 98.44 85 GLU A N 1
ATOM 610 C CA . GLU A 1 85 ? 0.864 -15.102 -20.109 1 98.44 85 GLU A CA 1
ATOM 611 C C . GLU A 1 85 ? 0.818 -13.977 -21.141 1 98.44 85 GLU A C 1
ATOM 613 O O . GLU A 1 85 ? -0.106 -13.156 -21.141 1 98.44 85 GLU A O 1
ATOM 618 N N . GLY A 1 86 ? 1.86 -13.922 -21.922 1 98.25 86 GLY A N 1
ATOM 619 C CA . GLY A 1 86 ? 1.942 -12.922 -22.984 1 98.25 86 GLY A CA 1
ATOM 620 C C . GLY A 1 86 ? 2.492 -11.594 -22.516 1 98.25 86 GLY A C 1
ATOM 621 O O . GLY A 1 86 ? 2.604 -10.648 -23.297 1 98.25 86 GLY A O 1
ATOM 622 N N . GLN A 1 87 ? 2.881 -11.484 -21.266 1 98.5 87 GLN A N 1
ATOM 623 C CA . GLN A 1 87 ? 3.404 -10.25 -20.688 1 98.5 87 GLN A CA 1
ATOM 624 C C . GLN A 1 87 ? 4.895 -10.375 -20.375 1 98.5 87 GLN A C 1
ATOM 626 O O . GLN A 1 87 ? 5.406 -11.484 -20.203 1 98.5 87 GLN A O 1
ATOM 631 N N . GLN A 1 88 ? 5.559 -9.156 -20.422 1 98.56 88 GLN A N 1
ATOM 632 C CA . GLN A 1 88 ? 6.875 -9.125 -19.797 1 98.56 88 GLN A CA 1
ATOM 633 C C . GLN A 1 88 ? 6.773 -9.438 -18.297 1 98.56 88 GLN A C 1
ATOM 635 O O . GLN A 1 88 ? 6.117 -8.719 -17.547 1 98.56 88 GLN A O 1
ATOM 640 N N . ILE A 1 89 ? 7.398 -10.539 -17.844 1 98.88 89 ILE A N 1
ATOM 641 C CA . ILE A 1 89 ? 7.301 -10.906 -16.438 1 98.88 89 ILE A CA 1
ATOM 642 C C . ILE A 1 89 ? 8.289 -10.086 -15.609 1 98.88 89 ILE A C 1
ATOM 644 O O . ILE A 1 89 ? 9.352 -9.703 -16.109 1 98.88 89 ILE A O 1
ATOM 648 N N . THR A 1 90 ? 8.031 -9.844 -14.344 1 98.88 90 THR A N 1
ATOM 649 C CA . THR A 1 90 ? 8.836 -9.031 -13.438 1 98.88 90 THR A CA 1
ATOM 650 C C . THR A 1 90 ? 10.164 -9.719 -13.133 1 98.88 90 THR A C 1
ATOM 652 O O . THR A 1 90 ? 11.234 -9.133 -13.328 1 98.88 90 THR A O 1
ATOM 655 N N . ASN A 1 91 ? 10.086 -10.922 -12.695 1 98.88 91 ASN A N 1
ATOM 656 C CA . ASN A 1 91 ? 11.227 -11.805 -12.469 1 98.88 91 ASN A CA 1
ATOM 657 C C . ASN A 1 91 ? 12.297 -11.117 -11.625 1 98.88 91 ASN A C 1
ATOM 659 O O . ASN A 1 91 ? 13.484 -11.219 -11.93 1 98.88 91 ASN A O 1
ATOM 663 N N . GLY A 1 92 ? 11.836 -10.367 -10.633 1 98.94 92 GLY A N 1
ATOM 664 C CA . GLY A 1 92 ? 12.727 -9.844 -9.609 1 98.94 92 GLY A CA 1
ATOM 665 C C . GLY A 1 92 ? 13.305 -8.484 -9.953 1 98.94 92 GLY A C 1
ATOM 666 O O . GLY A 1 92 ? 14.031 -7.895 -9.156 1 98.94 92 GLY A O 1
ATOM 667 N N . LYS A 1 93 ? 12.977 -7.914 -11.133 1 98.88 93 LYS A N 1
ATOM 668 C CA . LYS A 1 93 ? 13.57 -6.66 -11.594 1 98.88 93 LYS A CA 1
ATOM 669 C C . LYS A 1 93 ? 12.586 -5.504 -11.453 1 98.88 93 LYS A C 1
ATOM 671 O O . LYS A 1 93 ? 11.375 -5.723 -11.383 1 98.88 93 LYS A O 1
ATOM 676 N N . GLN A 1 94 ? 13.133 -4.324 -11.344 1 98.81 94 GLN A N 1
ATOM 677 C CA . GLN A 1 94 ? 12.352 -3.096 -11.43 1 98.81 94 GLN A CA 1
ATOM 678 C C . GLN A 1 94 ? 12.266 -2.6 -12.875 1 98.81 94 GLN A C 1
ATOM 680 O O . GLN A 1 94 ? 13.078 -1.773 -13.297 1 98.81 94 GLN A O 1
ATOM 685 N N . ILE A 1 95 ? 11.266 -3.094 -13.578 1 98.88 95 ILE A N 1
ATOM 686 C CA . ILE A 1 95 ? 11.156 -2.818 -15 1 98.88 95 ILE A CA 1
ATOM 687 C C . ILE A 1 95 ? 10.328 -1.554 -15.219 1 98.88 95 ILE A C 1
ATOM 689 O O . ILE A 1 95 ? 9.102 -1.572 -15.07 1 98.88 95 ILE A O 1
ATOM 693 N N . THR A 1 96 ? 10.93 -0.477 -15.656 1 98.75 96 THR A N 1
ATOM 694 C CA . THR A 1 96 ? 10.328 0.851 -15.711 1 98.75 96 THR A CA 1
ATOM 695 C C . THR A 1 96 ? 9.242 0.906 -16.781 1 98.75 96 THR A C 1
ATOM 697 O O . THR A 1 96 ? 8.352 1.751 -16.719 1 98.75 96 THR A O 1
ATOM 700 N N . ALA A 1 97 ? 9.289 -0.024 -17.734 1 98.75 97 ALA A N 1
ATOM 701 C CA . ALA A 1 97 ? 8.289 -0.042 -18.797 1 98.75 97 ALA A CA 1
ATOM 702 C C . ALA A 1 97 ? 7.043 -0.805 -18.359 1 98.75 97 ALA A C 1
ATOM 704 O O . ALA A 1 97 ? 6.062 -0.878 -19.109 1 98.75 97 ALA A O 1
ATOM 705 N N . GLY A 1 98 ? 7.047 -1.339 -17.172 1 98.81 98 GLY A N 1
ATOM 706 C CA . GLY A 1 98 ? 5.957 -2.178 -16.703 1 98.81 98 GLY A CA 1
ATOM 707 C C . GLY A 1 98 ? 6.23 -3.66 -16.859 1 98.81 98 GLY A C 1
ATOM 708 O O . GLY A 1 98 ? 7.121 -4.055 -17.609 1 98.81 98 GLY A O 1
ATOM 709 N N . SER A 1 99 ? 5.578 -4.441 -16.109 1 98.94 99 SER A N 1
ATOM 710 C CA . SER A 1 99 ? 5.723 -5.891 -16.141 1 98.94 99 SER A CA 1
ATOM 711 C C . SER A 1 99 ? 4.52 -6.574 -15.492 1 98.94 99 SER A C 1
ATOM 713 O O . SER A 1 99 ? 3.545 -5.914 -15.125 1 98.94 99 SER A O 1
ATOM 715 N N . CYS A 1 100 ? 4.539 -7.875 -15.438 1 98.94 100 CYS A N 1
ATOM 716 C CA . CYS A 1 100 ? 3.52 -8.688 -14.773 1 98.94 100 CYS A CA 1
ATOM 717 C C . CYS A 1 100 ? 4.148 -9.633 -13.758 1 98.94 100 CYS A C 1
ATOM 719 O O . CYS A 1 100 ? 5.004 -10.453 -14.117 1 98.94 100 CYS A O 1
ATOM 721 N N . ASN A 1 101 ? 3.764 -9.477 -12.516 1 98.94 101 ASN A N 1
ATOM 722 C CA . ASN A 1 101 ? 4.324 -10.297 -11.445 1 98.94 101 ASN A CA 1
ATOM 723 C C . ASN A 1 101 ? 3.393 -11.453 -11.07 1 98.94 101 ASN A C 1
ATOM 725 O O . ASN A 1 101 ? 2.244 -11.227 -10.688 1 98.94 101 ASN A O 1
ATOM 729 N N . GLY A 1 102 ? 3.891 -12.672 -11.109 1 98.81 102 GLY A N 1
ATOM 730 C CA . GLY A 1 102 ? 3.094 -13.867 -10.883 1 98.81 102 GLY A CA 1
ATOM 731 C C . GLY A 1 102 ? 3.24 -14.422 -9.477 1 98.81 102 GLY A C 1
ATOM 732 O O . GLY A 1 102 ? 2.703 -15.484 -9.156 1 98.81 102 GLY A O 1
ATOM 733 N N . ILE A 1 103 ? 3.945 -13.727 -8.594 1 98.94 103 ILE A N 1
ATOM 734 C CA . ILE A 1 103 ? 4.18 -14.148 -7.215 1 98.94 103 ILE A CA 1
ATOM 735 C C . ILE A 1 103 ? 2.941 -13.852 -6.367 1 98.94 103 ILE A C 1
ATOM 737 O O . ILE A 1 103 ? 2.383 -12.758 -6.438 1 98.94 103 ILE A O 1
ATOM 741 N N . PRO A 1 104 ? 2.441 -14.812 -5.543 1 98.88 104 PRO A N 1
ATOM 742 C CA . PRO A 1 104 ? 1.262 -14.57 -4.711 1 98.88 104 PRO A CA 1
ATOM 743 C C . PRO A 1 104 ? 1.494 -13.492 -3.658 1 98.88 104 PRO A C 1
ATOM 745 O O . PRO A 1 104 ? 2.643 -13.188 -3.316 1 98.88 104 PRO A O 1
ATOM 748 N N . MET A 1 105 ? 0.409 -12.898 -3.117 1 98.75 105 MET A N 1
ATOM 749 C CA . MET A 1 105 ? 0.463 -11.859 -2.088 1 98.75 105 MET A CA 1
ATOM 750 C C . MET A 1 105 ? 1.072 -12.406 -0.801 1 98.75 105 MET A C 1
ATOM 752 O O . MET A 1 105 ? 1.915 -11.75 -0.184 1 98.75 105 MET A O 1
ATOM 756 N N . GLY A 1 106 ? 0.558 -13.625 -0.338 1 98.94 106 GLY A N 1
ATOM 757 C CA . GLY A 1 106 ? 1.166 -14.266 0.818 1 98.94 106 GLY A CA 1
ATOM 758 C C . GLY A 1 106 ? 0.315 -14.172 2.07 1 98.94 106 GLY A C 1
ATOM 759 O O . GLY A 1 106 ? -0.912 -14.078 1.988 1 98.94 106 GLY A O 1
ATOM 760 N N . LYS A 1 107 ? 0.94 -14.273 3.221 1 98.94 107 LYS A N 1
ATOM 761 C CA . LYS A 1 107 ? 0.256 -14.328 4.508 1 98.94 107 LYS A CA 1
ATOM 762 C C . LYS A 1 107 ? -0.218 -12.945 4.945 1 98.94 107 LYS A C 1
ATOM 764 O O . LYS A 1 107 ? 0.542 -11.977 4.887 1 98.94 107 LYS A O 1
ATOM 769 N N . LEU A 1 108 ? -1.432 -12.906 5.312 1 98.94 108 LEU A N 1
ATOM 770 C CA . LEU A 1 108 ? -2.043 -11.711 5.887 1 98.94 108 LEU A CA 1
ATOM 771 C C . LEU A 1 108 ? -2.074 -11.797 7.41 1 98.94 108 LEU A C 1
ATOM 773 O O . LEU A 1 108 ? -2.355 -12.859 7.969 1 98.94 108 LEU A O 1
ATOM 777 N N . PRO A 1 109 ? -1.749 -10.719 8.109 1 98.94 109 PRO A N 1
ATOM 778 C CA . PRO A 1 109 ? -1.787 -10.742 9.57 1 98.94 109 PRO A CA 1
ATOM 779 C C . PRO A 1 109 ? -3.209 -10.805 10.125 1 98.94 109 PRO A C 1
ATOM 781 O O . PRO A 1 109 ? -4.172 -10.594 9.383 1 98.94 109 PRO A O 1
ATOM 784 N N . ALA A 1 110 ? -3.277 -11.141 11.43 1 98.94 110 ALA A N 1
ATOM 785 C CA . ALA A 1 110 ? -4.535 -10.906 12.133 1 98.94 110 ALA A CA 1
ATOM 786 C C . ALA A 1 110 ? -4.824 -9.414 12.25 1 98.94 110 ALA A C 1
ATOM 788 O O . ALA A 1 110 ? -3.914 -8.586 12.141 1 98.94 110 ALA A O 1
ATOM 789 N N . GLN A 1 111 ? -6.074 -9.133 12.484 1 98.81 111 GLN A N 1
ATOM 790 C CA . GLN A 1 111 ? -6.484 -7.742 12.648 1 98.81 111 GLN A CA 1
ATOM 791 C C . GLN A 1 111 ? -5.695 -7.062 13.766 1 98.81 111 GLN A C 1
ATOM 793 O O . GLN A 1 111 ? -5.332 -5.891 13.648 1 98.81 111 GLN A O 1
ATOM 798 N N . LYS A 1 112 ? -5.41 -7.73 14.82 1 98.62 112 LYS A N 1
ATOM 799 C CA . LYS A 1 112 ? -4.699 -7.16 15.961 1 98.62 112 LYS A CA 1
ATOM 800 C C . LYS A 1 112 ? -3.238 -6.887 15.625 1 98.62 112 LYS A C 1
ATOM 802 O O . LYS A 1 112 ? -2.537 -6.207 16.375 1 98.62 112 LYS A O 1
ATOM 807 N N . ASN A 1 113 ? -2.756 -7.445 14.5 1 98.94 113 ASN A N 1
ATOM 808 C CA . ASN A 1 113 ? -1.366 -7.289 14.078 1 98.94 113 ASN A CA 1
ATOM 809 C C . ASN A 1 113 ? -1.243 -6.355 12.883 1 98.94 113 ASN A C 1
ATOM 811 O O . ASN A 1 113 ? -0.227 -6.363 12.188 1 98.94 113 ASN A O 1
ATOM 815 N N . MET A 1 114 ? -2.273 -5.543 12.547 1 98.94 114 MET A N 1
ATOM 816 C CA . MET A 1 114 ? -2.188 -4.629 11.414 1 98.94 114 MET A CA 1
ATOM 817 C C . MET A 1 114 ? -1.178 -3.518 11.688 1 98.94 114 MET A C 1
ATOM 819 O O . MET A 1 114 ? -1.106 -2.996 12.797 1 98.94 114 MET A O 1
ATOM 823 N N . ILE A 1 115 ? -0.507 -3.146 10.672 1 98.94 115 ILE A N 1
ATOM 824 C CA . ILE A 1 115 ? 0.565 -2.162 10.766 1 98.94 115 ILE A CA 1
ATOM 825 C C . ILE A 1 115 ? -0.03 -0.757 10.844 1 98.94 115 ILE A C 1
ATOM 827 O O . ILE A 1 115 ? -1.037 -0.468 10.188 1 98.94 115 ILE A O 1
ATOM 831 N N . SER A 1 116 ? 0.621 0.07 11.625 1 98.94 116 SER A N 1
ATOM 832 C CA . SER A 1 116 ? 0.398 1.513 11.648 1 98.94 116 SER A CA 1
ATOM 833 C C . SER A 1 116 ? 1.714 2.271 11.781 1 98.94 116 SER A C 1
ATOM 835 O O . SER A 1 116 ? 2.68 1.756 12.344 1 98.94 116 SER A O 1
ATOM 837 N N . ALA A 1 117 ? 1.711 3.461 11.219 1 98.94 117 ALA A N 1
ATOM 838 C CA . ALA A 1 117 ? 2.906 4.297 11.305 1 98.94 117 ALA A CA 1
ATOM 839 C C . ALA A 1 117 ? 2.541 5.746 11.617 1 98.94 117 ALA A C 1
ATOM 841 O O . ALA A 1 117 ? 1.452 6.207 11.266 1 98.94 117 ALA A O 1
ATOM 842 N N . MET A 1 118 ? 3.441 6.41 12.312 1 98.94 118 MET A N 1
ATOM 843 C CA . MET A 1 118 ? 3.375 7.844 12.586 1 98.94 118 MET A CA 1
ATOM 844 C C . MET A 1 118 ? 4.73 8.508 12.367 1 98.94 118 MET A C 1
ATOM 846 O O . MET A 1 118 ? 5.719 8.133 13 1 98.94 118 MET A O 1
ATOM 850 N N . ILE A 1 119 ? 4.773 9.398 11.406 1 98.88 119 ILE A N 1
ATOM 851 C CA . ILE A 1 119 ? 5.969 10.227 11.281 1 98.88 119 ILE A CA 1
ATOM 852 C C . ILE A 1 119 ? 6.043 11.211 12.445 1 98.88 119 ILE A C 1
ATOM 854 O O . ILE A 1 119 ? 5.141 12.031 12.633 1 98.88 119 ILE A O 1
ATOM 858 N N . THR A 1 120 ? 7.145 11.109 13.133 1 98.75 120 THR A N 1
ATOM 859 C CA . THR A 1 120 ? 7.285 11.914 14.344 1 98.75 120 THR A CA 1
ATOM 860 C C . THR A 1 120 ? 8.25 13.07 14.117 1 98.75 120 THR A C 1
ATOM 862 O O . THR A 1 120 ? 8.328 13.992 14.938 1 98.75 120 THR A O 1
ATOM 865 N N . ASN A 1 121 ? 8.969 12.945 13.07 1 98.69 121 ASN A N 1
ATOM 866 C CA . ASN A 1 121 ? 9.844 14.023 12.617 1 98.69 121 ASN A CA 1
ATOM 867 C C . ASN A 1 121 ? 10.023 14 11.102 1 98.69 121 ASN A C 1
ATOM 869 O O . ASN A 1 121 ? 10.477 12.992 10.547 1 98.69 121 ASN A O 1
ATOM 873 N N . PRO A 1 122 ? 9.789 15.18 10.445 1 98.38 122 PRO A N 1
ATOM 874 C CA . PRO A 1 122 ? 9.234 16.469 10.891 1 98.38 122 PRO A CA 1
ATOM 875 C C . PRO A 1 122 ? 7.773 16.359 11.328 1 98.38 122 PRO A C 1
ATOM 877 O O . PRO A 1 122 ? 7.066 15.438 10.898 1 98.38 122 PRO A O 1
ATOM 880 N N . GLN A 1 123 ? 7.367 17.234 12.18 1 97.25 123 GLN A N 1
ATOM 881 C CA . GLN A 1 123 ? 5.969 17.328 12.594 1 97.25 123 GLN A CA 1
ATOM 882 C C . GLN A 1 123 ? 5.176 18.203 11.617 1 97.25 123 GLN A C 1
ATOM 884 O O . GLN A 1 123 ? 5.754 18.938 10.82 1 97.25 123 GLN A O 1
ATOM 889 N N . PRO A 1 124 ? 3.85 18.016 11.688 1 96.12 124 PRO A N 1
ATOM 890 C CA . PRO A 1 124 ? 3.025 18.797 10.758 1 96.12 124 PRO A CA 1
ATOM 891 C C . PRO A 1 124 ? 3.25 20.312 10.898 1 96.12 124 PRO A C 1
ATOM 893 O O . PRO A 1 124 ? 3.168 20.844 12 1 96.12 124 PRO A O 1
ATOM 896 N N . GLY A 1 125 ? 3.604 20.922 9.82 1 92.31 125 GLY A N 1
ATOM 897 C CA . GLY A 1 125 ? 3.691 22.359 9.766 1 92.31 125 GLY A CA 1
ATOM 898 C C . GLY A 1 125 ? 4.992 22.906 10.328 1 92.31 125 GLY A C 1
ATOM 899 O O . GLY A 1 125 ? 5.191 24.125 10.391 1 92.31 125 GLY A O 1
ATOM 900 N N . THR A 1 126 ? 5.859 22.062 10.656 1 93.81 126 THR A N 1
ATOM 901 C CA . THR A 1 126 ? 7.129 22.547 11.195 1 93.81 126 THR A CA 1
ATOM 902 C C . THR A 1 126 ? 7.934 23.266 10.117 1 93.81 126 THR A C 1
ATOM 904 O O . THR A 1 126 ? 7.77 23 8.93 1 93.81 126 THR A O 1
ATOM 907 N N . LYS A 1 127 ? 8.719 24.172 10.641 1 96.88 127 LYS A N 1
ATOM 908 C CA . LYS A 1 127 ? 9.641 24.891 9.773 1 96.88 127 LYS A CA 1
ATOM 909 C C . LYS A 1 127 ? 11.086 24.469 10.023 1 96.88 127 LYS A C 1
ATOM 911 O O . LYS A 1 127 ? 11.625 24.688 11.109 1 96.88 127 LYS A O 1
ATOM 916 N N . LEU A 1 128 ? 11.672 23.875 8.977 1 98.12 128 LEU A N 1
ATOM 917 C CA . LEU A 1 128 ? 13.078 23.484 9.023 1 98.12 128 LEU A CA 1
ATOM 918 C C . LEU A 1 128 ? 13.938 24.5 8.289 1 98.12 128 LEU A C 1
ATOM 920 O O . LEU A 1 128 ? 13.43 25.297 7.496 1 98.12 128 LEU A O 1
ATOM 924 N N . GLN A 1 129 ? 15.227 24.516 8.617 1 97.88 129 GLN A N 1
ATOM 925 C CA . GLN A 1 129 ? 16.172 25.391 7.934 1 97.88 129 GLN A CA 1
ATOM 926 C C . GLN A 1 129 ? 16.781 24.703 6.711 1 97.88 129 GLN A C 1
ATOM 928 O O . GLN A 1 129 ? 17.219 23.562 6.793 1 97.88 129 GLN A O 1
ATOM 933 N N . ALA A 1 130 ? 16.828 25.469 5.617 1 98.38 130 ALA A N 1
ATOM 934 C CA . ALA A 1 130 ? 17.391 24.938 4.383 1 98.38 130 ALA A CA 1
ATOM 935 C C . ALA A 1 130 ? 18.844 24.531 4.578 1 98.38 130 ALA A C 1
ATOM 937 O O . ALA A 1 130 ? 19.609 25.219 5.25 1 98.38 130 ALA A O 1
ATOM 938 N N . GLY A 1 131 ? 19.156 23.391 4 1 97.94 131 GLY A N 1
ATOM 939 C CA . GLY A 1 131 ? 20.547 22.969 3.965 1 97.94 131 GLY A CA 1
ATOM 940 C C . GLY A 1 131 ? 21.016 22.375 5.273 1 97.94 131 GLY A C 1
ATOM 941 O O . GLY A 1 131 ? 22.219 22.141 5.461 1 97.94 131 GLY A O 1
ATOM 942 N N . GLN A 1 132 ? 20.109 22.172 6.211 1 98.19 132 GLN A N 1
ATOM 943 C CA . GLN A 1 132 ? 20.484 21.562 7.484 1 98.19 132 GLN A CA 1
ATOM 944 C C . GLN A 1 132 ? 20.047 20.109 7.559 1 98.19 132 GLN A C 1
ATOM 946 O O . GLN A 1 132 ? 18.875 19.797 7.352 1 98.19 132 GLN A O 1
ATOM 951 N N . THR A 1 133 ? 21.016 19.281 7.887 1 98.69 133 THR A N 1
ATOM 952 C CA . THR A 1 133 ? 20.734 17.859 8.047 1 98.69 133 THR A CA 1
ATOM 953 C C . THR A 1 133 ? 19.656 17.641 9.109 1 98.69 133 THR A C 1
ATOM 955 O O . THR A 1 133 ? 19.656 18.297 10.148 1 98.69 133 THR A O 1
ATOM 958 N N . PHE A 1 134 ? 18.797 16.734 8.867 1 98.75 134 PHE A N 1
ATOM 959 C CA . PHE A 1 134 ? 17.812 16.328 9.852 1 98.75 134 PHE A CA 1
ATOM 960 C C . PHE A 1 134 ? 17.453 14.852 9.672 1 98.75 134 PHE A C 1
ATOM 962 O O . PHE A 1 134 ? 17.844 14.227 8.68 1 98.75 134 PHE A O 1
ATOM 969 N N . ASN A 1 135 ? 16.766 14.281 10.641 1 98.75 135 ASN A N 1
ATOM 970 C CA . ASN A 1 135 ? 16.281 12.914 10.539 1 98.75 135 ASN A CA 1
ATOM 971 C C . ASN A 1 135 ? 14.773 12.875 10.289 1 98.75 135 ASN A C 1
ATOM 973 O O . ASN A 1 135 ? 14.023 13.656 10.875 1 98.75 135 ASN A O 1
ATOM 977 N N . VAL A 1 136 ? 14.461 12.07 9.375 1 98.94 136 VAL A N 1
ATOM 978 C CA . VAL A 1 136 ? 13.078 11.617 9.391 1 98.94 136 VAL A CA 1
ATOM 979 C C . VAL A 1 136 ? 12.914 10.469 10.383 1 98.94 136 VAL A C 1
ATOM 981 O O . VAL A 1 136 ? 13.672 9.492 10.344 1 98.94 136 VAL A O 1
ATOM 984 N N . SER A 1 137 ? 11.969 10.617 11.289 1 98.88 137 SER A N 1
ATOM 985 C CA . SER A 1 137 ? 11.672 9.586 12.266 1 98.88 137 SER A CA 1
ATOM 986 C C . SER A 1 137 ? 10.242 9.062 12.102 1 98.88 137 SER A C 1
ATOM 988 O O . SER A 1 137 ? 9.312 9.852 11.922 1 98.88 137 SER A O 1
ATOM 990 N N . VAL A 1 138 ? 10.133 7.758 12.148 1 98.94 138 VAL A N 1
ATOM 991 C CA . VAL A 1 138 ? 8.844 7.09 11.992 1 98.94 138 VAL A CA 1
ATOM 992 C C . VAL A 1 138 ? 8.656 6.059 13.102 1 98.94 138 VAL A C 1
ATOM 994 O O . VAL A 1 138 ? 9.461 5.141 13.25 1 98.94 138 VAL A O 1
ATOM 997 N N . GLN A 1 139 ? 7.578 6.242 13.898 1 98.94 139 GLN A N 1
ATOM 998 C CA . GLN A 1 139 ? 7.172 5.188 14.82 1 98.94 139 GLN A CA 1
ATOM 999 C C . GLN A 1 139 ? 6.215 4.211 14.148 1 98.94 139 GLN A C 1
ATOM 1001 O O . GLN A 1 139 ? 5.215 4.621 13.562 1 98.94 139 GLN A O 1
ATOM 1006 N N . THR A 1 140 ? 6.543 2.885 14.219 1 98.94 140 THR A N 1
ATOM 1007 C CA . THR A 1 140 ? 5.688 1.863 13.633 1 98.94 140 THR A CA 1
ATOM 1008 C C . THR A 1 140 ? 5.203 0.883 14.695 1 98.94 140 THR A C 1
ATOM 1010 O O . THR A 1 140 ? 5.84 0.733 15.742 1 98.94 140 THR A O 1
ATOM 1013 N N . THR A 1 141 ? 4.043 0.289 14.469 1 98.88 141 THR A N 1
ATOM 1014 C CA . THR A 1 141 ? 3.559 -0.853 15.234 1 98.88 141 THR A CA 1
ATOM 1015 C C . THR A 1 141 ? 3.293 -2.045 14.32 1 98.88 141 THR A C 1
ATOM 1017 O O . THR A 1 141 ? 2.889 -1.872 13.172 1 98.88 141 THR A O 1
ATOM 1020 N N . HIS A 1 142 ? 3.674 -3.246 14.828 1 98.88 142 HIS A N 1
ATOM 1021 C CA . HIS A 1 142 ? 3.379 -4.543 14.227 1 98.88 142 HIS A CA 1
ATOM 1022 C C . HIS A 1 142 ? 4.141 -4.734 12.922 1 98.88 142 HIS A C 1
ATOM 1024 O O . HIS A 1 142 ? 3.67 -5.43 12.016 1 98.88 142 HIS A O 1
ATOM 1030 N N . LEU A 1 143 ? 5.27 -4.047 12.727 1 98.94 143 LEU A N 1
ATOM 1031 C CA . LEU A 1 143 ? 6.246 -4.293 11.672 1 98.94 143 LEU A CA 1
ATOM 1032 C C . LEU A 1 143 ? 7.504 -4.941 12.234 1 98.94 143 LEU A C 1
ATOM 1034 O O . LEU A 1 143 ? 8.141 -4.395 13.141 1 98.94 143 LEU A O 1
ATOM 1038 N N . LYS A 1 144 ? 7.738 -6.137 11.773 1 98.81 144 LYS A N 1
ATOM 1039 C CA . LYS A 1 144 ? 9.07 -6.688 12.008 1 98.81 144 LYS A CA 1
ATOM 1040 C C . LYS A 1 144 ? 10.086 -6.094 11.039 1 98.81 144 LYS A C 1
ATOM 1042 O O . LYS A 1 144 ? 10.422 -6.715 10.031 1 98.81 144 LYS A O 1
ATOM 1047 N N . ALA A 1 145 ? 10.656 -4.941 11.461 1 98.69 145 ALA A N 1
ATOM 1048 C CA . ALA A 1 145 ? 11.516 -4.137 10.602 1 98.69 145 ALA A CA 1
ATOM 1049 C C . ALA A 1 145 ? 12.914 -4.746 10.5 1 98.69 145 ALA A C 1
ATOM 1051 O O . ALA A 1 145 ? 13.242 -5.688 11.234 1 98.69 145 ALA A O 1
ATOM 1052 N N . GLY A 1 146 ? 13.672 -4.254 9.523 1 98.25 146 GLY A N 1
ATOM 1053 C CA . GLY A 1 146 ? 15.047 -4.688 9.336 1 98.25 146 GLY A CA 1
ATOM 1054 C C . GLY A 1 146 ? 15.195 -5.773 8.289 1 98.25 146 GLY A C 1
ATOM 1055 O O . GLY A 1 146 ? 16.266 -6.367 8.148 1 98.25 146 GLY A O 1
ATOM 1056 N N . ASN A 1 147 ? 14.172 -6.074 7.672 1 98.62 147 ASN A N 1
ATOM 1057 C CA . ASN A 1 147 ? 14.172 -7.094 6.629 1 98.62 147 ASN A CA 1
ATOM 1058 C C . ASN A 1 147 ? 13.977 -6.484 5.246 1 98.62 147 ASN A C 1
ATOM 1060 O O . ASN A 1 147 ? 12.844 -6.227 4.832 1 98.62 147 ASN A O 1
ATOM 1064 N N . PHE A 1 148 ? 15.047 -6.277 4.613 1 98.56 148 PHE A N 1
ATOM 1065 C CA . PHE A 1 148 ? 15.18 -5.629 3.314 1 98.56 148 PHE A CA 1
ATOM 1066 C C . PHE A 1 148 ? 16 -6.488 2.363 1 98.56 148 PHE A C 1
ATOM 1068 O O . PHE A 1 148 ? 17.219 -6.621 2.531 1 98.56 148 PHE A O 1
ATOM 1075 N N . VAL A 1 149 ? 15.312 -7.074 1.341 1 98.81 149 VAL A N 1
ATOM 1076 C CA . VAL A 1 149 ? 16.047 -7.938 0.425 1 98.81 149 VAL A CA 1
ATOM 1077 C C . VAL A 1 149 ? 16.656 -7.102 -0.699 1 98.81 149 VAL A C 1
ATOM 1079 O O . VAL A 1 149 ? 16.328 -5.922 -0.848 1 98.81 149 VAL A O 1
ATOM 1082 N N . ASN A 1 150 ? 17.531 -7.715 -1.548 1 98.75 150 ASN A N 1
ATOM 1083 C CA . ASN A 1 150 ? 18.188 -7.082 -2.682 1 98.75 150 ASN A CA 1
ATOM 1084 C C . ASN A 1 150 ? 17.188 -6.578 -3.709 1 98.75 150 ASN A C 1
ATOM 1086 O O . ASN A 1 150 ? 16.594 -7.367 -4.453 1 98.75 150 ASN A O 1
ATOM 1090 N N . PRO A 1 151 ? 17.031 -5.23 -3.762 1 98.56 151 PRO A N 1
ATOM 1091 C CA . PRO A 1 151 ? 15.984 -4.723 -4.66 1 98.56 151 PRO A CA 1
ATOM 1092 C C . PRO A 1 151 ? 16.375 -4.84 -6.133 1 98.56 151 PRO A C 1
ATOM 1094 O O . PRO A 1 151 ? 15.516 -4.688 -7.012 1 98.56 151 PRO A O 1
ATOM 1097 N N . THR A 1 152 ? 17.578 -5.133 -6.398 1 98.69 152 THR A N 1
ATOM 1098 C CA . THR A 1 152 ? 18.047 -5.25 -7.773 1 98.69 152 THR A CA 1
ATOM 1099 C C . THR A 1 152 ? 17.594 -6.57 -8.391 1 98.69 152 THR A C 1
ATOM 1101 O O . THR A 1 152 ? 17.281 -6.625 -9.578 1 98.69 152 THR A O 1
ATOM 1104 N N . THR A 1 153 ? 17.516 -7.613 -7.547 1 98.81 153 THR A N 1
ATOM 1105 C CA . THR A 1 153 ? 17.266 -8.922 -8.148 1 98.81 153 THR A CA 1
ATOM 1106 C C . THR A 1 153 ? 16.078 -9.602 -7.484 1 98.81 153 THR A C 1
ATOM 1108 O O . THR A 1 153 ? 15.594 -10.625 -7.973 1 98.81 153 THR A O 1
ATOM 1111 N N . ASN A 1 154 ? 15.594 -9.039 -6.387 1 98.94 154 ASN A N 1
ATOM 1112 C CA . ASN A 1 154 ? 14.539 -9.711 -5.645 1 98.94 154 ASN A CA 1
ATOM 1113 C C . ASN A 1 154 ? 13.328 -8.805 -5.445 1 98.94 154 ASN A C 1
ATOM 1115 O O . ASN A 1 154 ? 12.617 -8.914 -4.441 1 98.94 154 ASN A O 1
ATOM 1119 N N . TYR A 1 155 ? 13.125 -7.824 -6.402 1 98.94 155 TYR A N 1
ATOM 1120 C CA . TYR A 1 155 ? 11.914 -7.008 -6.383 1 98.94 155 TYR A CA 1
ATOM 1121 C C . TYR A 1 155 ? 10.68 -7.859 -6.648 1 98.94 155 TYR A C 1
ATOM 1123 O O . TYR A 1 155 ? 10.477 -8.336 -7.766 1 98.94 155 TYR A O 1
ATOM 1131 N N . TYR A 1 156 ? 9.852 -8.164 -5.59 1 98.94 156 TYR A N 1
ATOM 1132 C CA . TYR A 1 156 ? 8.602 -8.914 -5.656 1 98.94 156 TYR A CA 1
ATOM 1133 C C . TYR A 1 156 ? 8.867 -10.375 -5.984 1 98.94 156 TYR A C 1
ATOM 1135 O O . TYR A 1 156 ? 8.109 -11 -6.73 1 98.94 156 TYR A O 1
ATOM 1143 N N . THR A 1 157 ? 9.891 -11.023 -5.391 1 98.94 157 THR A N 1
ATOM 1144 C CA . THR A 1 157 ? 10.234 -12.383 -5.777 1 98.94 157 THR A CA 1
ATOM 1145 C C . THR A 1 157 ? 9.688 -13.391 -4.766 1 98.94 157 THR A C 1
ATOM 1147 O O . THR A 1 157 ? 9.773 -14.602 -4.973 1 98.94 157 THR A O 1
ATOM 1150 N N . ALA A 1 158 ? 9.148 -12.953 -3.656 1 98.94 158 ALA A N 1
ATOM 1151 C CA . ALA A 1 158 ? 8.555 -13.828 -2.648 1 98.94 158 ALA A CA 1
ATOM 1152 C C . ALA A 1 158 ? 7.34 -13.172 -2.002 1 98.94 158 ALA A C 1
ATOM 1154 O O . ALA A 1 158 ? 7.242 -11.945 -1.954 1 98.94 158 ALA A O 1
ATOM 1155 N N . PRO A 1 159 ? 6.418 -14.016 -1.483 1 98.94 159 PRO A N 1
ATOM 1156 C CA . PRO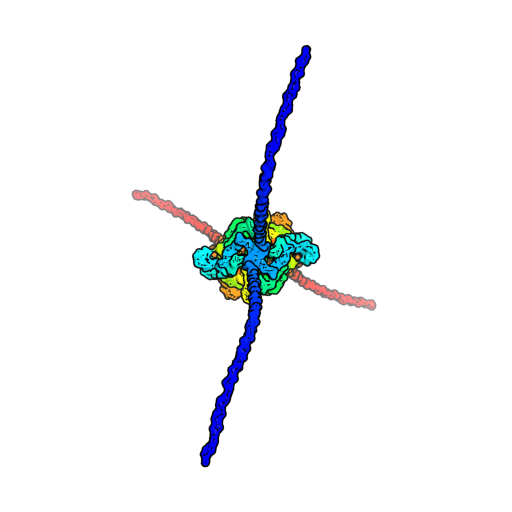 A 1 159 ? 5.195 -13.477 -0.873 1 98.94 159 PRO A CA 1
ATOM 1157 C C . PRO A 1 159 ? 5.453 -12.805 0.471 1 98.94 159 PRO A C 1
ATOM 1159 O O . PRO A 1 159 ? 6.473 -13.07 1.115 1 98.94 159 PRO A O 1
ATOM 1162 N N . GLN A 1 160 ? 4.551 -11.875 0.811 1 98.94 160 GLN A N 1
ATOM 1163 C CA . GLN A 1 160 ? 4.508 -11.367 2.18 1 98.94 160 GLN A CA 1
ATOM 1164 C C . GLN A 1 160 ? 4.453 -12.516 3.188 1 98.94 160 GLN A C 1
ATOM 1166 O O . GLN A 1 160 ? 3.719 -13.484 2.994 1 98.94 160 GLN A O 1
ATOM 1171 N N . ASP A 1 161 ? 5.266 -12.438 4.215 1 98.94 161 ASP A N 1
ATOM 1172 C CA . ASP A 1 161 ? 5.293 -13.438 5.277 1 98.94 161 ASP A CA 1
ATOM 1173 C C . ASP A 1 161 ? 5.219 -12.773 6.656 1 98.94 161 ASP A C 1
ATOM 1175 O O . ASP A 1 161 ? 5.285 -11.547 6.766 1 98.94 161 ASP A O 1
ATOM 1179 N N . LEU A 1 162 ? 4.934 -13.594 7.695 1 98.94 162 LEU A N 1
ATOM 1180 C CA . LEU A 1 162 ? 4.773 -13.141 9.07 1 98.94 162 LEU A CA 1
ATOM 1181 C C . LEU A 1 162 ? 5.82 -13.781 9.977 1 98.94 162 LEU A C 1
ATOM 1183 O O . LEU A 1 162 ? 6.25 -14.906 9.734 1 98.94 162 LEU A O 1
ATOM 1187 N N . ASP A 1 163 ? 6.203 -13.023 10.977 1 98.81 163 ASP A N 1
ATOM 1188 C CA . ASP A 1 163 ? 7.074 -13.633 11.977 1 98.81 163 ASP A CA 1
ATOM 1189 C C . ASP A 1 163 ? 6.273 -14.461 12.977 1 98.81 163 ASP A C 1
ATOM 1191 O O . ASP A 1 163 ? 5.07 -14.656 12.805 1 98.81 163 ASP A O 1
ATOM 1195 N N . GLY A 1 164 ? 6.949 -14.992 13.977 1 98.5 164 GLY A N 1
ATOM 1196 C CA . GLY A 1 164 ? 6.328 -15.875 14.953 1 98.5 164 GLY A CA 1
ATOM 1197 C C . GLY A 1 164 ? 5.246 -15.203 15.766 1 98.5 164 GLY A C 1
ATOM 1198 O O . GLY A 1 164 ? 4.375 -15.867 16.328 1 98.5 164 GLY A O 1
ATOM 1199 N N . ASN A 1 165 ? 5.23 -13.859 15.852 1 98.5 165 ASN A N 1
ATOM 1200 C CA . ASN A 1 165 ? 4.238 -13.094 16.594 1 98.5 165 ASN A CA 1
ATOM 1201 C C . ASN A 1 165 ? 3.074 -12.656 15.711 1 98.5 165 ASN A C 1
ATOM 1203 O O . ASN A 1 165 ? 2.139 -12.008 16.188 1 98.5 165 ASN A O 1
ATOM 1207 N N . GLY A 1 166 ? 3.131 -12.922 14.406 1 98.88 166 GLY A N 1
ATOM 1208 C CA . GLY A 1 166 ? 2.07 -12.555 13.484 1 98.88 166 GLY A CA 1
ATOM 1209 C C . GLY A 1 166 ? 2.285 -11.203 12.828 1 98.88 166 GLY A C 1
ATOM 1210 O O . GLY A 1 166 ? 1.391 -10.672 12.164 1 98.88 166 GLY A O 1
ATOM 1211 N N . ASP A 1 167 ? 3.494 -10.656 13.062 1 98.94 167 ASP A N 1
ATOM 1212 C CA . ASP A 1 167 ? 3.791 -9.352 12.469 1 98.94 167 ASP A CA 1
ATOM 1213 C C . ASP A 1 167 ? 4.414 -9.508 11.086 1 98.94 167 ASP A C 1
ATOM 1215 O O . ASP A 1 167 ? 5.191 -10.438 10.852 1 98.94 167 ASP A O 1
ATOM 1219 N N . ILE A 1 168 ? 4.109 -8.609 10.219 1 98.94 168 ILE A N 1
ATOM 1220 C CA . ILE A 1 168 ? 4.645 -8.656 8.867 1 98.94 168 ILE A CA 1
ATOM 1221 C C . ILE A 1 168 ? 6.152 -8.414 8.898 1 98.94 168 ILE A C 1
ATOM 1223 O O . ILE A 1 168 ? 6.625 -7.469 9.531 1 98.94 168 ILE A O 1
ATOM 1227 N N . ILE A 1 169 ? 6.902 -9.289 8.234 1 98.94 169 ILE A N 1
ATOM 1228 C CA . ILE A 1 169 ? 8.344 -9.156 8.047 1 98.94 169 ILE A CA 1
ATOM 1229 C C . ILE A 1 169 ? 8.625 -8.172 6.914 1 98.94 169 ILE A C 1
ATOM 1231 O O . ILE A 1 169 ? 8.242 -8.414 5.766 1 98.94 169 ILE A O 1
ATOM 1235 N N . GLY A 1 170 ? 9.273 -7.055 7.234 1 98.88 170 GLY A N 1
ATOM 1236 C CA . GLY A 1 170 ? 9.438 -6.082 6.168 1 98.88 170 GLY A CA 1
ATOM 1237 C C . GLY A 1 170 ? 10.297 -4.898 6.57 1 98.88 170 GLY A C 1
ATOM 1238 O O . GLY A 1 170 ? 11.297 -5.059 7.273 1 98.88 170 GLY A O 1
ATOM 1239 N N . HIS A 1 171 ? 10.047 -3.762 5.898 1 98.94 171 HIS A N 1
ATOM 1240 C CA . HIS A 1 171 ? 10.805 -2.533 6.094 1 98.94 171 HIS A CA 1
ATOM 1241 C C . HIS A 1 171 ? 9.984 -1.309 5.691 1 98.94 171 HIS A C 1
ATOM 1243 O O . HIS A 1 171 ? 8.859 -1.44 5.203 1 98.94 171 HIS A O 1
ATOM 1249 N N . CYS A 1 172 ? 10.586 -0.172 5.949 1 98.88 172 CYS A N 1
ATOM 1250 C CA . CYS A 1 172 ? 9.906 1.093 5.676 1 98.88 172 CYS A CA 1
ATOM 1251 C C . CYS A 1 172 ? 10.688 1.923 4.668 1 98.88 172 CYS A C 1
ATOM 1253 O O . CYS A 1 172 ? 11.875 2.186 4.859 1 98.88 172 CYS A O 1
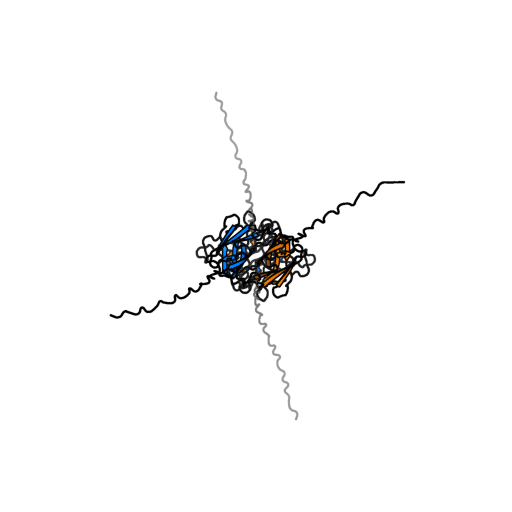ATOM 1255 N N . HIS A 1 173 ? 10 2.279 3.547 1 98.94 173 HIS A N 1
ATOM 1256 C CA . HIS A 1 173 ? 10.523 3.324 2.678 1 98.94 173 HIS A CA 1
ATOM 1257 C C . HIS A 1 173 ? 10.047 4.703 3.119 1 98.94 173 HIS A C 1
ATOM 1259 O O . HIS A 1 173 ? 8.914 4.852 3.582 1 98.94 173 HIS A O 1
ATOM 1265 N N . ILE A 1 174 ? 10.969 5.711 2.902 1 98.88 174 ILE A N 1
ATOM 1266 C CA . ILE A 1 174 ? 10.656 7.125 3.102 1 98.88 174 ILE A CA 1
ATOM 1267 C C . ILE A 1 174 ? 10.898 7.895 1.805 1 98.88 174 ILE A C 1
ATOM 1269 O O . ILE A 1 174 ? 11.914 7.691 1.135 1 98.88 174 ILE A O 1
ATOM 1273 N N . THR A 1 175 ? 9.953 8.719 1.501 1 98.94 175 THR A N 1
ATOM 1274 C CA . THR A 1 175 ? 10.133 9.594 0.351 1 98.94 175 THR A CA 1
ATOM 1275 C C . THR A 1 175 ? 9.695 11.023 0.688 1 98.94 175 THR A C 1
ATOM 1277 O O . THR A 1 175 ? 8.734 11.219 1.427 1 98.94 175 THR A O 1
ATOM 1280 N N . ILE A 1 176 ? 10.461 12 0.236 1 98.94 176 ILE A N 1
ATOM 1281 C CA . ILE A 1 176 ? 10.141 13.414 0.391 1 98.94 176 ILE A CA 1
ATOM 1282 C C . ILE A 1 176 ? 9.977 14.062 -0.983 1 98.94 176 ILE A C 1
ATOM 1284 O O . ILE A 1 176 ? 10.859 13.945 -1.838 1 98.94 176 ILE A O 1
ATOM 1288 N N . GLN A 1 177 ? 8.867 14.727 -1.121 1 98.94 177 GLN A N 1
ATOM 1289 C CA . GLN A 1 177 ? 8.586 15.398 -2.381 1 98.94 177 GLN A CA 1
ATOM 1290 C C . GLN A 1 177 ? 8.266 16.875 -2.154 1 98.94 177 GLN A C 1
ATOM 1292 O O . GLN A 1 177 ? 7.602 17.234 -1.179 1 98.94 177 GLN A O 1
ATOM 1297 N N . ASP A 1 178 ? 8.781 17.688 -3.098 1 98.88 178 ASP A N 1
ATOM 1298 C CA . ASP A 1 178 ? 8.344 19.078 -3.148 1 98.88 178 ASP A CA 1
ATOM 1299 C C . ASP A 1 178 ? 6.902 19.172 -3.646 1 98.88 178 ASP A C 1
ATOM 1301 O O . ASP A 1 178 ? 6.566 18.656 -4.707 1 98.88 178 ASP A O 1
ATOM 1305 N N . ILE A 1 179 ? 6.09 19.938 -2.803 1 98.69 179 ILE A N 1
ATOM 1306 C CA . ILE A 1 179 ? 4.688 19.984 -3.191 1 98.69 179 ILE A CA 1
ATOM 1307 C C . ILE A 1 179 ? 4.277 21.438 -3.428 1 98.69 179 ILE A C 1
ATOM 1309 O O . ILE A 1 179 ? 3.092 21.75 -3.586 1 98.69 179 ILE A O 1
ATOM 1313 N N . GLY A 1 180 ? 5.172 22.328 -3.443 1 98.19 180 GLY A N 1
ATOM 1314 C CA . GLY A 1 180 ? 4.973 23.719 -3.838 1 98.19 180 GLY A CA 1
ATOM 1315 C C . GLY A 1 180 ? 4.375 24.562 -2.734 1 98.19 180 GLY A C 1
ATOM 1316 O O . GLY A 1 180 ? 4.887 25.656 -2.436 1 98.19 180 GLY A O 1
ATOM 1317 N N . SER A 1 181 ? 3.27 24.109 -2.137 1 97.31 181 SER A N 1
ATOM 1318 C CA . SER A 1 181 ? 2.566 24.828 -1.077 1 97.31 181 SER A CA 1
ATOM 1319 C C . SER A 1 181 ? 1.812 23.859 -0.166 1 97.31 181 SER A C 1
ATOM 1321 O O . SER A 1 181 ? 1.445 22.766 -0.584 1 97.31 181 SER A O 1
ATOM 1323 N N . LEU A 1 182 ? 1.583 24.328 1.058 1 96.44 182 LEU A N 1
ATOM 1324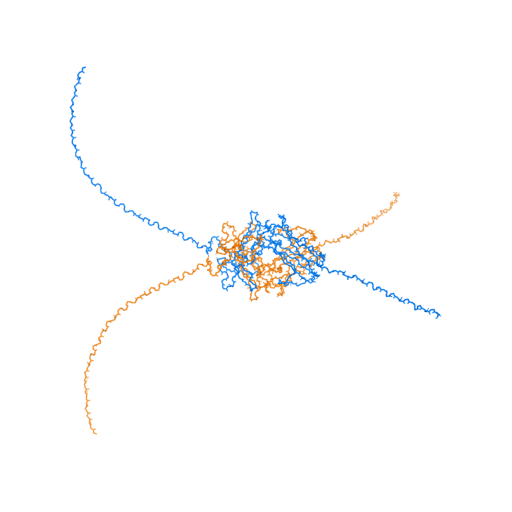 C CA . LEU A 1 182 ? 0.808 23.516 1.986 1 96.44 182 LEU A CA 1
ATOM 1325 C C . LEU A 1 182 ? -0.62 23.328 1.485 1 96.44 182 LEU A C 1
ATOM 1327 O O . LEU A 1 182 ? -1.313 22.406 1.903 1 96.44 182 LEU A O 1
ATOM 1331 N N . THR A 1 183 ? -1.03 24.172 0.592 1 94.75 183 THR A N 1
ATOM 1332 C CA . THR A 1 183 ? -2.4 24.094 0.098 1 94.75 183 THR A CA 1
ATOM 1333 C C . THR A 1 183 ? -2.434 23.562 -1.329 1 94.75 183 THR A C 1
ATOM 1335 O O . THR A 1 183 ? -3.398 23.781 -2.062 1 94.75 183 THR A O 1
ATOM 1338 N N . SER A 1 184 ? -1.356 22.922 -1.693 1 97.06 184 SER A N 1
ATOM 1339 C CA . SER A 1 184 ? -1.281 22.359 -3.037 1 97.06 184 SER A CA 1
ATOM 1340 C C . SER A 1 184 ? -2.457 21.422 -3.309 1 97.06 184 SER A C 1
ATOM 1342 O O . SER A 1 184 ? -2.867 20.672 -2.432 1 97.06 184 SER A O 1
ATOM 1344 N N . GLN A 1 185 ? -2.957 21.438 -4.535 1 97.56 185 GLN A N 1
ATOM 1345 C CA . GLN A 1 185 ? -4.031 20.547 -4.973 1 97.56 185 GLN A CA 1
ATOM 1346 C C . GLN A 1 185 ? -3.529 19.547 -6.004 1 97.56 185 GLN A C 1
ATOM 1348 O O . GLN A 1 185 ? -4.32 18.828 -6.613 1 97.56 185 GLN A O 1
ATOM 1353 N N . THR A 1 186 ? -2.268 19.547 -6.219 1 98.44 186 THR A N 1
ATOM 1354 C CA . THR A 1 186 ? -1.7 18.75 -7.301 1 98.44 186 THR A CA 1
ATOM 1355 C C . THR A 1 186 ? -0.884 17.594 -6.746 1 98.44 186 THR A C 1
ATOM 1357 O O . THR A 1 186 ? 0.093 17.797 -6.023 1 98.44 186 THR A O 1
ATOM 1360 N N . PRO A 1 187 ? -1.273 16.391 -7.133 1 98.88 187 PRO A N 1
ATOM 1361 C CA . PRO A 1 187 ? -0.399 15.281 -6.738 1 98.88 187 PRO A CA 1
ATOM 1362 C C . PRO A 1 187 ? 1.014 15.422 -7.305 1 98.88 187 PRO A C 1
ATOM 1364 O O . PRO A 1 187 ? 1.184 15.703 -8.492 1 98.88 187 PRO A O 1
ATOM 1367 N N . PRO A 1 188 ? 1.979 15.219 -6.469 1 98.94 188 PRO A N 1
ATOM 1368 C CA . PRO A 1 188 ? 3.334 15.328 -7.016 1 98.94 188 PRO A CA 1
ATOM 1369 C C . PRO A 1 188 ? 3.688 14.172 -7.949 1 98.94 188 PRO A C 1
ATOM 1371 O O . PRO A 1 188 ? 3.162 13.07 -7.797 1 98.94 188 PRO A O 1
ATOM 1374 N N . ASP A 1 189 ? 4.598 14.422 -8.891 1 98.88 189 ASP A N 1
ATOM 1375 C CA . ASP A 1 189 ? 5.09 13.422 -9.828 1 98.88 189 ASP A CA 1
ATOM 1376 C C . ASP A 1 189 ? 5.852 12.312 -9.102 1 98.88 189 ASP A C 1
ATOM 1378 O O . ASP A 1 189 ? 6.887 12.57 -8.484 1 98.88 189 ASP A O 1
ATOM 1382 N N . PRO A 1 190 ? 5.371 11.07 -9.234 1 98.88 190 PRO A N 1
ATOM 1383 C CA . PRO A 1 190 ? 6.027 10.008 -8.484 1 98.88 190 PRO A CA 1
ATOM 1384 C C . PRO A 1 190 ? 7.484 9.805 -8.891 1 98.88 190 PRO A C 1
ATOM 1386 O O . PRO A 1 190 ? 8.273 9.234 -8.133 1 98.88 190 PRO A O 1
ATOM 1389 N N . SER A 1 191 ? 7.855 10.203 -10.039 1 98.69 191 SER A N 1
ATOM 1390 C CA . SER A 1 191 ? 9.219 10 -10.508 1 98.69 191 SER A CA 1
ATOM 1391 C C . SER A 1 191 ? 10.156 11.078 -9.984 1 98.69 191 SER A C 1
ATOM 1393 O O . SER A 1 191 ? 11.375 11.008 -10.172 1 98.69 191 SER A O 1
ATOM 1395 N N . LYS A 1 192 ? 9.609 12.086 -9.359 1 98.69 192 LYS A N 1
ATOM 1396 C CA . LYS A 1 192 ? 10.391 13.195 -8.836 1 98.69 192 LYS A CA 1
ATOM 1397 C C . LYS A 1 192 ? 10.312 13.258 -7.312 1 98.69 192 LYS A C 1
ATOM 1399 O O . LYS A 1 192 ? 9.227 13.398 -6.75 1 98.69 192 LYS A O 1
ATOM 1404 N N . PHE A 1 193 ? 11.461 13.188 -6.684 1 98.81 193 PHE A N 1
ATOM 1405 C CA . PHE A 1 193 ? 11.539 13.289 -5.23 1 98.81 193 PHE A CA 1
ATOM 1406 C C . PHE A 1 193 ? 12.859 13.922 -4.805 1 98.81 193 PHE A C 1
ATOM 1408 O O . PHE A 1 193 ? 13.867 13.82 -5.512 1 98.81 193 PHE A O 1
ATOM 1415 N N . ALA A 1 194 ? 12.805 14.562 -3.666 1 98.88 194 ALA A N 1
ATOM 1416 C CA . ALA A 1 194 ? 13.984 15.227 -3.123 1 98.88 194 ALA A CA 1
ATOM 1417 C C . ALA A 1 194 ? 14.82 14.266 -2.293 1 98.88 194 ALA A C 1
ATOM 1419 O O . ALA A 1 194 ? 16.031 14.453 -2.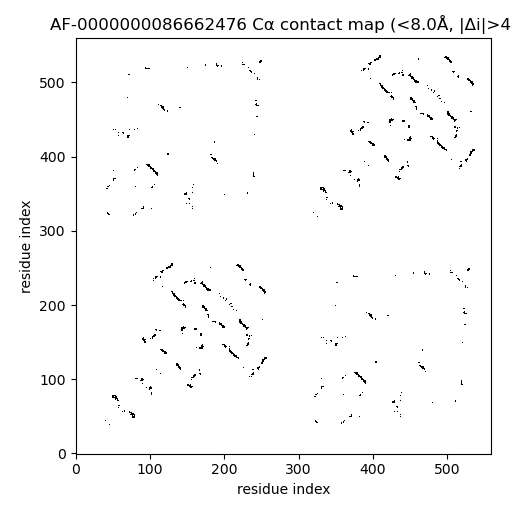137 1 98.88 194 ALA A O 1
ATOM 1420 N N . PHE A 1 195 ? 14.188 13.312 -1.75 1 98.88 195 PHE A N 1
ATOM 1421 C CA . PHE A 1 195 ? 14.836 12.32 -0.905 1 98.88 195 PHE A CA 1
ATOM 1422 C C . PHE A 1 195 ? 14.094 10.992 -0.961 1 98.88 195 PHE A C 1
ATOM 1424 O O . PHE A 1 195 ? 12.859 10.961 -1.01 1 98.88 195 PHE A O 1
ATOM 1431 N N . PHE A 1 196 ? 14.875 9.906 -0.979 1 98.88 196 PHE A N 1
ATOM 1432 C CA . PHE A 1 196 ? 14.359 8.547 -0.85 1 98.88 196 PHE A CA 1
ATOM 1433 C C . PHE A 1 196 ? 15.32 7.676 -0.049 1 98.88 196 PHE A C 1
ATOM 1435 O O . PHE A 1 196 ? 16.531 7.719 -0.266 1 98.88 196 PHE A O 1
ATOM 1442 N N . LYS A 1 197 ? 14.68 6.879 0.835 1 98.69 197 LYS A N 1
ATOM 1443 C CA . LYS A 1 197 ? 15.477 5.891 1.561 1 98.69 197 LYS A CA 1
ATOM 1444 C C . LYS A 1 197 ? 14.633 4.684 1.95 1 98.69 197 LYS A C 1
ATOM 1446 O O . LYS A 1 197 ? 13.555 4.832 2.527 1 98.69 197 LYS A O 1
ATOM 1451 N N . GLY A 1 198 ? 15.086 3.467 1.556 1 98.12 198 GLY A N 1
ATOM 1452 C CA . GLY A 1 198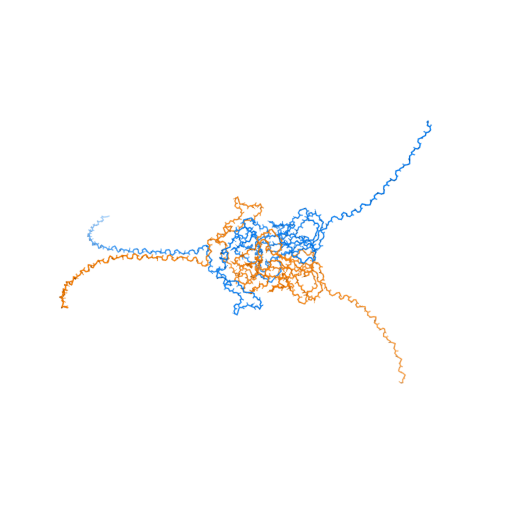 ? 14.617 2.262 2.221 1 98.12 198 GLY A CA 1
ATOM 1453 C C . GLY A 1 198 ? 15.359 1.967 3.51 1 98.12 198 GLY A C 1
ATOM 1454 O O . GLY A 1 198 ? 16.547 1.631 3.486 1 98.12 198 GLY A O 1
ATOM 1455 N N . ILE A 1 199 ? 14.68 2.125 4.578 1 97.94 199 ILE A N 1
ATOM 1456 C CA . ILE A 1 199 ? 15.305 1.822 5.859 1 97.94 199 ILE A CA 1
ATOM 1457 C C . ILE A 1 199 ? 15.484 0.312 6.004 1 97.94 199 ILE A C 1
ATOM 1459 O O . ILE A 1 199 ? 14.5 -0.431 6.059 1 97.94 199 ILE A O 1
ATOM 1463 N N . ASP A 1 200 ? 16.688 -0.115 6.125 1 95.5 200 ASP A N 1
ATOM 1464 C CA . ASP A 1 200 ? 16.984 -1.543 6.012 1 95.5 200 ASP A CA 1
ATOM 1465 C C . ASP A 1 200 ? 17.391 -2.125 7.359 1 95.5 200 ASP A C 1
ATOM 1467 O O . ASP A 1 200 ? 17.875 -3.256 7.43 1 95.5 200 ASP A O 1
ATOM 1471 N N . ASP A 1 201 ? 17.312 -1.331 8.438 1 96.62 201 ASP A N 1
ATOM 1472 C CA . ASP A 1 201 ? 17.625 -1.828 9.773 1 96.62 201 ASP A CA 1
ATOM 1473 C C . ASP A 1 201 ? 16.391 -1.796 10.68 1 96.62 201 ASP A C 1
ATOM 1475 O O . ASP A 1 201 ? 15.336 -1.309 10.281 1 96.62 201 ASP A O 1
ATOM 1479 N N . ALA A 1 202 ? 16.547 -2.35 11.898 1 97.5 202 ALA A N 1
ATOM 1480 C CA . ALA A 1 202 ? 15.414 -2.523 12.797 1 97.5 202 ALA A CA 1
ATOM 1481 C C . ALA A 1 202 ? 15.242 -1.304 13.695 1 97.5 202 ALA A C 1
ATOM 1483 O O . ALA A 1 202 ? 14.445 -1.33 14.641 1 97.5 202 ALA A O 1
ATOM 1484 N N . GLY A 1 203 ? 16 -0.268 13.422 1 98.06 203 GLY A N 1
ATOM 1485 C CA . GLY A 1 203 ? 15.922 0.9 14.289 1 98.06 203 GLY A CA 1
ATOM 1486 C C . GLY A 1 203 ? 16.266 0.597 15.734 1 98.06 203 GLY A C 1
ATOM 1487 O O . GLY A 1 203 ? 17.297 -0.016 16.016 1 98.06 203 GLY A O 1
ATOM 1488 N N . ASN A 1 204 ? 15.391 1.068 16.641 1 98.31 204 ASN A N 1
ATOM 1489 C CA . ASN A 1 204 ? 15.68 0.873 18.062 1 98.31 204 ASN A CA 1
ATOM 1490 C C . ASN A 1 204 ? 15.109 -0.445 18.578 1 98.31 204 ASN A C 1
ATOM 1492 O O . ASN A 1 204 ? 15.125 -0.703 19.781 1 98.31 204 ASN A O 1
ATOM 1496 N N . GLY A 1 205 ? 14.461 -1.207 17.703 1 97.38 205 GLY A N 1
ATOM 1497 C CA . GLY A 1 205 ? 13.883 -2.49 18.078 1 97.38 205 GLY A CA 1
ATOM 1498 C C . GLY A 1 205 ? 12.523 -2.365 18.734 1 97.38 205 GLY A C 1
ATOM 1499 O O . GLY A 1 205 ? 11.938 -3.365 19.156 1 97.38 205 GLY A O 1
ATOM 1500 N N . LYS A 1 206 ? 12.07 -1.153 18.844 1 97.88 206 LYS A N 1
ATOM 1501 C CA . LYS A 1 206 ? 10.766 -0.888 19.453 1 97.88 206 LYS A CA 1
ATOM 1502 C C . LYS A 1 206 ? 9.852 -0.134 18.484 1 97.88 206 LYS A C 1
ATOM 1504 O O . LYS A 1 206 ? 8.969 0.609 18.922 1 97.88 206 LYS A O 1
ATOM 1509 N N . GLY A 1 207 ? 10.18 -0.233 17.156 1 98.75 207 GLY A N 1
ATOM 1510 C CA . GLY A 1 207 ? 9.305 0.301 16.125 1 98.75 207 GLY A CA 1
ATOM 1511 C C . GLY A 1 207 ? 9.742 1.657 15.602 1 98.75 207 GLY A C 1
ATOM 1512 O O . GLY A 1 207 ? 9.234 2.137 14.586 1 98.75 207 GLY A O 1
ATOM 1513 N N . LEU A 1 208 ? 10.742 2.297 16.312 1 98.94 208 LEU A N 1
ATOM 1514 C CA . LEU A 1 208 ? 11.203 3.594 15.828 1 98.94 208 LEU A CA 1
ATOM 1515 C C . LEU A 1 208 ? 12.266 3.428 14.75 1 98.94 208 LEU A C 1
ATOM 1517 O O . LEU A 1 208 ? 13.328 2.855 15.008 1 98.94 208 LEU A O 1
ATOM 1521 N N . LEU A 1 209 ? 12.008 3.965 13.57 1 98.88 209 LEU A N 1
ATOM 1522 C CA . LEU A 1 209 ? 12.891 3.951 12.414 1 98.88 209 LEU A CA 1
ATOM 1523 C C . LEU A 1 209 ? 13.312 5.367 12.031 1 98.88 209 LEU A C 1
ATOM 1525 O O . LEU A 1 209 ? 12.57 6.324 12.266 1 98.88 209 LEU A O 1
ATOM 1529 N N . GLN A 1 210 ? 14.5 5.438 11.445 1 98.75 210 GLN A N 1
ATOM 1530 C CA . GLN A 1 210 ? 14.992 6.77 11.109 1 98.75 210 GLN A CA 1
ATOM 1531 C C . GLN A 1 210 ? 15.781 6.75 9.805 1 98.75 210 GLN A C 1
ATOM 1533 O O . GLN A 1 210 ? 16.391 5.73 9.453 1 98.75 210 GLN A O 1
ATOM 1538 N N . ALA A 1 211 ? 15.805 7.824 9.141 1 98.69 211 ALA A N 1
ATOM 1539 C CA . ALA A 1 211 ? 16.625 8.102 7.965 1 98.69 211 ALA A CA 1
ATOM 1540 C C . ALA A 1 211 ? 17.172 9.523 8.008 1 98.69 211 ALA A C 1
ATOM 1542 O O . ALA A 1 211 ? 16.422 10.484 8.164 1 98.69 211 ALA A O 1
ATOM 1543 N N . ALA A 1 212 ? 18.406 9.633 7.832 1 98.75 212 ALA A N 1
ATOM 1544 C CA . ALA A 1 212 ? 19.031 10.953 7.801 1 98.75 212 ALA A CA 1
ATOM 1545 C C . ALA A 1 212 ? 18.906 11.586 6.418 1 98.75 212 ALA A C 1
ATOM 1547 O O . ALA A 1 212 ? 19.219 10.945 5.41 1 98.75 212 ALA A O 1
ATOM 1548 N N . VAL A 1 213 ? 18.422 12.742 6.402 1 98.88 213 VAL A N 1
ATOM 1549 C CA . VAL A 1 213 ? 18.469 13.57 5.203 1 98.88 213 VAL A CA 1
ATOM 1550 C C . VAL A 1 213 ? 19.719 14.453 5.227 1 98.88 213 VAL A C 1
ATOM 1552 O O . VAL A 1 213 ? 19.641 15.625 5.621 1 98.88 213 VAL A O 1
ATOM 1555 N N . GLU A 1 214 ? 20.766 13.859 4.723 1 98.5 214 GLU A N 1
ATOM 1556 C CA . GLU A 1 214 ? 22.062 14.523 4.762 1 98.5 214 GLU A CA 1
ATOM 1557 C C . GLU A 1 214 ? 22.094 15.734 3.832 1 98.5 214 GLU A C 1
ATOM 1559 O O . GLU A 1 214 ? 21.656 15.648 2.684 1 98.5 214 GLU A O 1
ATOM 1564 N N . GLY A 1 215 ? 22.609 16.844 4.336 1 98.31 215 GLY A N 1
ATOM 1565 C CA . GLY A 1 215 ? 22.688 18.078 3.555 1 98.31 215 GLY A CA 1
ATOM 1566 C C . GLY A 1 215 ? 21.391 18.844 3.516 1 98.31 215 GLY A C 1
ATOM 1567 O O . GLY A 1 215 ? 21.344 19.969 3.014 1 98.31 215 GLY A O 1
ATOM 1568 N N . GLY A 1 216 ? 20.328 18.234 4.059 1 98.56 216 GLY A N 1
ATOM 1569 C CA . GLY A 1 216 ? 19.031 18.891 4.156 1 98.56 216 GLY A CA 1
ATOM 1570 C C . GLY A 1 216 ? 18.344 19.062 2.812 1 98.56 216 GLY A C 1
ATOM 1571 O O . GLY A 1 216 ? 18.562 18.266 1.891 1 98.56 216 GLY A O 1
ATOM 1572 N N . LEU A 1 217 ? 17.391 19.969 2.846 1 98.81 217 LEU A N 1
ATOM 1573 C CA . LEU A 1 217 ? 16.578 20.266 1.665 1 98.81 217 LEU A CA 1
ATOM 1574 C C . LEU A 1 217 ? 16.656 21.75 1.311 1 98.81 217 LEU A C 1
ATOM 1576 O O . LEU A 1 217 ? 16.875 22.594 2.186 1 98.81 217 LEU A O 1
ATOM 1580 N N . PRO A 1 218 ? 16.484 22.094 0.008 1 98.38 218 PRO A N 1
ATOM 1581 C CA . PRO A 1 218 ? 16.297 23.5 -0.333 1 98.38 218 PRO A CA 1
ATOM 1582 C C . PRO A 1 218 ? 14.984 24.078 0.206 1 98.38 218 PRO A C 1
ATOM 1584 O O . PRO A 1 218 ? 14.078 23.312 0.576 1 98.38 218 PRO A O 1
ATOM 1587 N N . ALA A 1 219 ? 14.953 25.422 0.254 1 98.62 219 ALA A N 1
ATOM 1588 C CA . ALA A 1 219 ? 13.711 26.078 0.661 1 98.62 219 ALA A CA 1
ATOM 1589 C C . ALA A 1 219 ? 12.539 25.609 -0.199 1 98.62 219 ALA A C 1
ATOM 1591 O O . ALA A 1 219 ? 12.68 25.453 -1.413 1 98.62 219 ALA A O 1
ATOM 1592 N N . GLY A 1 220 ? 11.445 25.312 0.442 1 98.56 220 GLY A N 1
ATOM 1593 C CA . GLY A 1 220 ? 10.266 24.812 -0.236 1 98.56 220 GLY A CA 1
ATOM 1594 C C . GLY A 1 220 ? 9.234 24.219 0.712 1 98.56 220 GLY A C 1
ATOM 1595 O O . GLY A 1 220 ? 9.359 24.359 1.932 1 98.56 220 GLY A O 1
ATOM 1596 N N . THR A 1 221 ? 8.156 23.734 0.183 1 98.69 221 THR A N 1
ATOM 1597 C CA . THR A 1 221 ? 7.133 22.984 0.913 1 98.69 221 THR A CA 1
ATOM 1598 C C . THR A 1 221 ? 7.125 21.516 0.498 1 98.69 221 THR A C 1
ATOM 1600 O O . THR A 1 221 ? 7.125 21.203 -0.695 1 98.69 221 THR A O 1
ATOM 1603 N N . TYR A 1 222 ? 7.152 20.688 1.482 1 98.88 222 TYR A N 1
ATOM 1604 C CA . TYR A 1 222 ? 7.406 19.281 1.199 1 98.88 222 TYR A CA 1
ATOM 1605 C C . TYR A 1 222 ? 6.355 18.391 1.853 1 98.88 222 TYR A C 1
ATOM 1607 O O . TYR A 1 222 ? 5.734 18.781 2.844 1 98.88 222 TYR A O 1
ATOM 1615 N N . ARG A 1 223 ? 6.18 17.25 1.27 1 98.75 223 ARG A N 1
ATOM 1616 C CA . ARG A 1 223 ? 5.539 16.156 1.972 1 98.75 223 ARG A CA 1
ATOM 1617 C C . ARG A 1 223 ? 6.512 14.992 2.166 1 98.75 223 ARG A C 1
ATOM 1619 O O . ARG A 1 223 ? 7.289 14.672 1.266 1 98.75 223 ARG A O 1
ATOM 1626 N N . VAL A 1 224 ? 6.59 14.5 3.334 1 98.94 224 VAL A N 1
ATOM 1627 C CA . VAL A 1 224 ? 7.285 13.25 3.619 1 98.94 224 VAL A CA 1
ATOM 1628 C C . VAL A 1 224 ? 6.27 12.141 3.855 1 98.94 224 VAL A C 1
ATOM 1630 O O . VAL A 1 224 ? 5.281 12.328 4.566 1 98.94 224 VAL A O 1
ATOM 1633 N N . CYS A 1 225 ? 6.469 10.992 3.189 1 98.94 225 CYS A N 1
ATOM 1634 C CA . CYS A 1 225 ? 5.559 9.859 3.309 1 98.94 225 CYS A CA 1
ATOM 1635 C C . CYS A 1 225 ? 6.328 8.562 3.553 1 98.94 225 CYS A C 1
ATOM 1637 O O . CYS A 1 225 ? 7.445 8.398 3.068 1 98.94 225 CYS A O 1
ATOM 1639 N N . THR A 1 226 ? 5.66 7.684 4.301 1 98.94 226 THR A N 1
ATOM 1640 C CA . THR A 1 226 ? 6.141 6.309 4.391 1 98.94 226 THR A CA 1
ATOM 1641 C C . THR A 1 226 ? 5.5 5.438 3.312 1 98.94 226 THR A C 1
ATOM 1643 O O . THR A 1 226 ? 4.367 5.688 2.896 1 98.94 226 THR A O 1
ATOM 1646 N N . MET A 1 227 ? 6.223 4.473 2.842 1 98.94 227 MET A N 1
ATOM 1647 C CA . MET A 1 227 ? 5.746 3.34 2.055 1 98.94 227 MET A CA 1
ATOM 1648 C C . MET A 1 227 ? 6.227 2.021 2.652 1 98.94 227 MET A C 1
ATOM 1650 O O . MET A 1 227 ? 7.301 1.527 2.297 1 98.94 227 MET A O 1
ATOM 1654 N N . ILE A 1 228 ? 5.43 1.476 3.514 1 98.94 228 ILE A N 1
ATOM 1655 C CA . ILE A 1 228 ? 5.82 0.266 4.23 1 98.94 228 ILE A CA 1
ATOM 1656 C C . ILE A 1 228 ? 5.609 -0.953 3.334 1 98.94 228 ILE A C 1
ATOM 1658 O O . ILE A 1 228 ? 4.574 -1.08 2.68 1 98.94 228 ILE A O 1
ATOM 1662 N N . ALA A 1 229 ? 6.641 -1.782 3.348 1 98.94 229 ALA A N 1
ATOM 1663 C CA . ALA A 1 229 ? 6.652 -2.91 2.42 1 98.94 229 ALA A CA 1
ATOM 1664 C C . ALA A 1 229 ? 7.082 -4.195 3.123 1 98.94 229 ALA A C 1
ATOM 1666 O O . ALA A 1 229 ? 7.848 -4.156 4.09 1 98.94 229 ALA A O 1
ATOM 1667 N N . ALA A 1 230 ? 6.582 -5.324 2.637 1 98.94 230 ALA A N 1
ATOM 1668 C CA . ALA A 1 230 ? 7.109 -6.633 3.018 1 98.94 230 ALA A CA 1
ATOM 1669 C C . ALA A 1 230 ? 8.57 -6.773 2.617 1 98.94 230 ALA A C 1
ATOM 1671 O O . ALA A 1 230 ? 9.141 -5.875 1.992 1 98.94 230 ALA A O 1
ATOM 1672 N N . GLN A 1 231 ? 9.156 -7.867 2.979 1 98.75 231 GLN A N 1
ATOM 1673 C CA . GLN A 1 231 ? 10.602 -8.016 2.822 1 98.75 231 GLN A CA 1
ATOM 1674 C C . GLN A 1 231 ? 11.008 -7.895 1.357 1 98.75 231 GLN A C 1
ATOM 1676 O O . GLN A 1 231 ? 12.062 -7.336 1.049 1 98.75 231 GLN A O 1
ATOM 1681 N N . ASN A 1 232 ? 10.156 -8.391 0.415 1 98.94 232 ASN A N 1
ATOM 1682 C CA . ASN A 1 232 ? 10.438 -8.32 -1.015 1 98.94 232 ASN A CA 1
ATOM 1683 C C . ASN A 1 232 ? 9.734 -7.137 -1.669 1 98.94 232 ASN A C 1
ATOM 1685 O O . ASN A 1 232 ? 9.312 -7.219 -2.826 1 98.94 232 ASN A O 1
ATOM 1689 N N . HIS A 1 233 ? 9.469 -6.078 -0.936 1 98.88 233 HIS A N 1
ATOM 1690 C CA . HIS A 1 233 ? 9.141 -4.734 -1.395 1 98.88 233 HIS A CA 1
ATOM 1691 C C . HIS A 1 233 ? 7.684 -4.633 -1.819 1 98.88 233 HIS A C 1
ATOM 1693 O O . HIS A 1 233 ? 7.223 -3.568 -2.232 1 98.88 233 HIS A O 1
ATOM 1699 N N . GLN A 1 234 ? 6.867 -5.699 -1.693 1 98.81 234 GLN A N 1
ATOM 1700 C CA . GLN A 1 234 ? 5.422 -5.605 -1.88 1 98.81 234 GLN A CA 1
ATOM 1701 C C . GLN A 1 234 ? 4.797 -4.664 -0.854 1 98.81 234 GLN A C 1
ATOM 1703 O O . GLN A 1 234 ? 5.082 -4.762 0.341 1 98.81 234 GLN A O 1
ATOM 1708 N N . PRO A 1 235 ? 3.953 -3.666 -1.356 1 98.94 235 PRO A N 1
ATOM 1709 C CA . PRO A 1 235 ? 3.184 -2.947 -0.337 1 98.94 235 PRO A CA 1
ATOM 1710 C C . PRO A 1 235 ? 2.436 -3.887 0.606 1 98.94 235 PRO A C 1
ATOM 1712 O O . PRO A 1 235 ? 1.868 -4.891 0.165 1 98.94 235 PRO A O 1
ATOM 1715 N N . VAL A 1 236 ? 2.453 -3.604 1.872 1 98.94 236 VAL A N 1
ATOM 1716 C CA . VAL A 1 236 ? 1.932 -4.539 2.863 1 98.94 236 VAL A CA 1
ATOM 1717 C C . VAL A 1 236 ? 0.424 -4.695 2.682 1 98.94 236 VAL A C 1
ATOM 1719 O O . VAL A 1 236 ? -0.284 -3.719 2.43 1 98.94 236 VAL A O 1
ATOM 1722 N N . ALA A 1 237 ? 0.013 -5.918 2.77 1 98.94 237 ALA A N 1
ATOM 1723 C CA . ALA A 1 237 ? -1.393 -6.297 2.639 1 98.94 237 ALA A CA 1
ATOM 1724 C C . ALA A 1 237 ? -1.986 -6.676 3.99 1 98.94 237 ALA A C 1
ATOM 1726 O O . ALA A 1 237 ? -1.359 -7.398 4.77 1 98.94 237 ALA A O 1
ATOM 1727 N N . MET A 1 238 ? -3.17 -6.129 4.258 1 98.94 238 MET A N 1
ATOM 1728 C CA . MET A 1 238 ? -3.832 -6.281 5.551 1 98.94 238 MET A CA 1
ATOM 1729 C C . MET A 1 238 ? -5.07 -7.16 5.426 1 98.94 238 MET A C 1
ATOM 1731 O O . MET A 1 238 ? -5.57 -7.387 4.324 1 98.94 238 MET A O 1
ATOM 1735 N N . PRO A 1 239 ? -5.617 -7.664 6.543 1 98.94 239 PRO A N 1
ATOM 1736 C CA . PRO A 1 239 ? -6.66 -8.695 6.484 1 98.94 239 PRO A CA 1
ATOM 1737 C C . PRO A 1 239 ? -8.039 -8.117 6.191 1 98.94 239 PRO A C 1
ATOM 1739 O O . PRO A 1 239 ? -8.945 -8.852 5.781 1 98.94 239 PRO A O 1
ATOM 1742 N N . VAL A 1 240 ? -8.188 -6.793 6.426 1 98.88 240 VAL A N 1
ATOM 1743 C CA . VAL A 1 240 ? -9.492 -6.172 6.23 1 98.88 240 VAL A CA 1
ATOM 1744 C C . VAL A 1 240 ? -9.328 -4.809 5.566 1 98.88 240 VAL A C 1
ATOM 1746 O O . VAL A 1 240 ? -8.312 -4.137 5.766 1 98.88 240 VAL A O 1
ATOM 1749 N N . ALA A 1 241 ? -10.312 -4.422 4.781 1 98.5 241 ALA A N 1
ATOM 1750 C CA . ALA A 1 241 ? -10.305 -3.119 4.121 1 98.5 241 ALA A CA 1
ATOM 1751 C C . ALA A 1 241 ? -10.586 -1.997 5.117 1 98.5 241 ALA A C 1
ATOM 1753 O O . ALA A 1 241 ? -9.875 -0.99 5.145 1 98.5 241 ALA A O 1
ATOM 1754 N N . GLN A 1 242 ? -11.602 -2.146 5.914 1 98.44 242 GLN A N 1
ATOM 1755 C CA . GLN A 1 242 ? -11.977 -1.129 6.895 1 98.44 242 GLN A CA 1
ATOM 1756 C C . GLN A 1 242 ? -10.969 -1.078 8.039 1 98.44 242 GLN A C 1
ATOM 1758 O O . GLN A 1 242 ? -11.039 -1.885 8.969 1 98.44 242 GLN A O 1
ATOM 1763 N N . ARG A 1 243 ? -10.094 -0.096 7.973 1 98.94 243 ARG A N 1
ATOM 1764 C CA . ARG A 1 243 ? -8.992 0.034 8.922 1 98.94 243 ARG A CA 1
ATOM 1765 C C . ARG A 1 243 ? -8.328 1.401 8.805 1 98.94 243 ARG A C 1
ATOM 1767 O O . ARG A 1 243 ? -8.57 2.135 7.844 1 98.94 243 ARG A O 1
ATOM 1774 N N . GLY A 1 244 ? -7.453 1.689 9.844 1 98.94 244 GLY A N 1
ATOM 1775 C CA . GLY A 1 244 ? -6.496 2.777 9.703 1 98.94 244 GLY A CA 1
ATOM 1776 C C . GLY A 1 244 ? -5.391 2.475 8.711 1 98.94 244 GLY A C 1
ATOM 1777 O O . GLY A 1 244 ? -5.105 1.309 8.43 1 98.94 244 GLY A O 1
ATOM 1778 N N . ALA A 1 245 ? -4.828 3.52 8.297 1 98.94 245 ALA A N 1
ATOM 1779 C CA . ALA A 1 245 ? -3.801 3.385 7.27 1 98.94 245 ALA A CA 1
ATOM 1780 C C . ALA A 1 245 ? -2.498 2.855 7.863 1 98.94 245 ALA A C 1
ATOM 1782 O O . ALA A 1 245 ? -2.125 3.219 8.977 1 98.94 245 ALA A O 1
ATOM 1783 N N . GLN A 1 246 ? -1.805 2.064 7.059 1 98.94 246 GLN A N 1
ATOM 1784 C CA . GLN A 1 246 ? -0.504 1.544 7.469 1 98.94 246 GLN A CA 1
ATOM 1785 C C . GLN A 1 246 ? 0.586 2.598 7.301 1 98.94 246 GLN A C 1
ATOM 1787 O O . GLN A 1 246 ? 1.615 2.547 7.98 1 98.94 246 GLN A O 1
ATOM 1792 N N . ASP A 1 247 ? 0.399 3.51 6.355 1 98.94 247 ASP A N 1
ATOM 1793 C CA . ASP A 1 247 ? 1.384 4.539 6.039 1 98.94 247 ASP A CA 1
ATOM 1794 C C . ASP A 1 247 ? 0.948 5.902 6.574 1 98.94 247 ASP A C 1
ATOM 1796 O O . ASP A 1 247 ? -0.202 6.074 6.984 1 98.94 247 ASP A O 1
ATOM 1800 N N . ASP A 1 248 ? 1.895 6.77 6.609 1 98.94 248 ASP A N 1
ATOM 1801 C CA . ASP A 1 248 ? 1.672 8.141 7.055 1 98.94 248 ASP A CA 1
ATOM 1802 C C . ASP A 1 248 ? 2.369 9.141 6.133 1 98.94 248 ASP A C 1
ATOM 1804 O O . ASP A 1 248 ? 3.297 8.773 5.406 1 98.94 248 ASP A O 1
ATOM 1808 N N . CYS A 1 249 ? 1.831 10.359 6.098 1 98.88 249 CYS A N 1
ATOM 1809 C CA . CYS A 1 249 ? 2.482 11.508 5.477 1 98.88 249 CYS A CA 1
ATOM 1810 C C . CYS A 1 249 ? 2.393 12.734 6.375 1 98.88 249 CYS A C 1
ATOM 1812 O O . CYS A 1 249 ? 1.443 12.875 7.148 1 98.88 249 CYS A O 1
ATOM 1814 N N . THR A 1 250 ? 3.35 13.555 6.25 1 98.56 250 THR A N 1
ATOM 1815 C CA . THR A 1 250 ? 3.4 14.852 6.926 1 98.56 250 THR A CA 1
ATOM 1816 C C . THR A 1 250 ? 3.887 15.938 5.973 1 98.56 250 THR A C 1
ATOM 1818 O O . THR A 1 250 ? 4.82 15.719 5.195 1 98.56 250 THR A O 1
ATOM 1821 N N . LYS A 1 251 ? 3.229 17.078 6.047 1 98.38 251 LYS A N 1
ATOM 1822 C CA . LYS A 1 251 ? 3.637 18.219 5.234 1 98.38 251 LYS A CA 1
ATOM 1823 C C . LYS A 1 251 ? 4.34 19.266 6.082 1 98.38 251 LYS A C 1
ATOM 1825 O O . LYS A 1 251 ? 3.936 19.531 7.219 1 98.38 251 LYS A O 1
ATOM 1830 N N . PHE A 1 252 ? 5.371 19.812 5.531 1 98.31 252 PHE A N 1
ATOM 1831 C CA . PHE A 1 252 ? 6.199 20.734 6.289 1 98.31 252 PHE A CA 1
ATOM 1832 C C . PHE A 1 252 ? 6.879 21.734 5.359 1 98.31 252 PHE A C 1
ATOM 1834 O O . PHE A 1 252 ? 6.797 21.609 4.133 1 98.31 252 PHE A O 1
ATOM 1841 N N . VAL A 1 253 ? 7.488 22.734 5.988 1 98.38 253 VAL A N 1
ATOM 1842 C CA . VAL A 1 253 ? 8.117 23.812 5.234 1 98.38 253 VAL A CA 1
ATOM 1843 C C . VAL A 1 253 ? 9.609 23.875 5.547 1 98.38 253 VAL A C 1
ATOM 1845 O O . VAL A 1 253 ? 10.016 23.625 6.684 1 98.38 253 VAL A O 1
ATOM 1848 N N . VAL A 1 254 ? 10.375 24.094 4.547 1 98.62 254 VAL A N 1
ATOM 1849 C CA . VAL A 1 254 ? 11.789 24.406 4.688 1 98.62 254 VAL A CA 1
ATOM 1850 C C . VAL A 1 254 ? 12.031 25.875 4.297 1 98.62 254 VAL A C 1
ATOM 1852 O O . VAL A 1 254 ? 11.75 26.266 3.168 1 98.62 254 VAL A O 1
ATOM 1855 N N . GLU A 1 255 ? 12.609 26.609 5.246 1 97.75 255 GLU A N 1
ATOM 1856 C CA . GLU A 1 255 ? 12.805 28.047 5.031 1 97.75 255 GLU A CA 1
ATOM 1857 C C . GLU A 1 255 ? 14.25 28.359 4.66 1 97.75 255 GLU A C 1
ATOM 1859 O O . GLU A 1 255 ? 15.18 27.703 5.16 1 97.75 255 GLU A O 1
ATOM 1864 N N . GLY A 1 256 ? 14.43 29.344 3.766 1 92.12 256 GLY A N 1
ATOM 1865 C CA . GLY A 1 256 ? 15.758 29.828 3.414 1 92.12 256 GLY A CA 1
ATOM 1866 C C . GLY A 1 256 ? 16.375 30.719 4.484 1 92.12 256 GLY A C 1
ATOM 1867 O O . GLY A 1 256 ? 15.688 31.109 5.434 1 92.12 256 GLY A O 1
ATOM 1868 N N . SER A 1 257 ? 17.766 30.969 4.441 1 77.44 257 SER A N 1
ATOM 1869 C CA . SER A 1 257 ? 18.453 31.891 5.34 1 77.44 257 SER A CA 1
ATOM 1870 C C . SER A 1 257 ? 17.922 33.312 5.195 1 77.44 257 SER A C 1
ATOM 1872 O O . SER A 1 257 ? 17.688 33.781 4.082 1 77.44 257 SER A O 1
ATOM 1874 N N . SER A 1 258 ? 17.172 33.781 6.09 1 60.78 258 SER A N 1
ATOM 1875 C CA . SER A 1 258 ? 16.891 35.219 6.051 1 60.78 258 SER A CA 1
ATOM 1876 C C . SER A 1 258 ? 18.172 36.031 5.906 1 60.78 258 SER A C 1
ATOM 1878 O O . SER A 1 258 ? 18.953 36.156 6.855 1 60.78 258 SER A O 1
ATOM 1880 N N . ASN A 1 259 ? 19.047 35.719 5.004 1 49.56 259 ASN A N 1
ATOM 1881 C CA . ASN A 1 259 ? 20.062 36.75 4.988 1 49.56 259 ASN A CA 1
ATOM 1882 C C . ASN A 1 259 ? 19.453 38.156 4.914 1 49.56 259 ASN A C 1
ATOM 1884 O O . ASN A 1 259 ? 19.281 38.719 3.822 1 49.56 259 ASN A O 1
ATOM 1888 N N . GLY A 1 260 ? 18.312 38.406 5.32 1 44.31 260 GLY A N 1
ATOM 1889 C CA . GLY A 1 260 ? 18.047 39.844 5.223 1 44.31 260 GLY A CA 1
ATOM 1890 C C . GLY A 1 260 ? 19.016 40.688 6.02 1 44.31 260 GLY A C 1
ATOM 1891 O O . GLY A 1 260 ? 18.719 41.094 7.145 1 44.31 260 GLY A O 1
ATOM 1892 N N . GLY A 1 261 ? 20.281 40.219 6.305 1 40.88 261 GLY A N 1
ATOM 1893 C CA . GLY A 1 261 ? 21.047 41.312 6.867 1 40.88 261 GLY A CA 1
ATOM 1894 C C . GLY A 1 261 ? 21.062 42.531 5.988 1 40.88 261 GLY A C 1
ATOM 1895 O O . GLY A 1 261 ? 21.516 42.5 4.844 1 40.88 261 GLY A O 1
ATOM 1896 N N . SER A 1 262 ? 20.062 43.344 6.102 1 40.19 262 SER A N 1
ATOM 1897 C CA . SER A 1 262 ? 20.109 44.719 5.59 1 40.19 262 SER A CA 1
ATOM 1898 C C . SER A 1 262 ? 21.484 45.344 5.84 1 40.19 262 SER A C 1
ATOM 1900 O O . SER A 1 262 ? 21.891 45.531 6.992 1 40.19 262 SER A O 1
ATOM 1902 N N . LYS A 1 263 ? 22.516 45.188 4.965 1 41.41 263 LYS A N 1
ATOM 1903 C CA . LYS A 1 263 ? 23.719 46.031 4.945 1 41.41 263 LYS A CA 1
ATOM 1904 C C . LYS A 1 263 ? 23.344 47.5 5.074 1 41.41 263 LYS A C 1
ATOM 1906 O O . LYS A 1 263 ? 22.672 48.062 4.203 1 41.41 263 LYS A O 1
ATOM 1911 N N . THR A 1 264 ? 23.219 48.031 6.336 1 39.06 264 THR A N 1
ATOM 1912 C CA . THR A 1 264 ? 23.281 49.469 6.57 1 39.06 264 THR A CA 1
ATOM 1913 C C . THR A 1 264 ? 24.5 50.094 5.883 1 39.06 264 THR A C 1
ATOM 1915 O O . THR A 1 264 ? 25.625 49.656 6.094 1 39.06 264 THR A O 1
ATOM 1918 N N . GLY A 1 265 ? 24.359 50.594 4.652 1 36.81 265 GLY A N 1
ATOM 1919 C CA . GLY A 1 265 ? 25.266 51.375 3.838 1 36.81 265 GLY A CA 1
ATOM 1920 C C . GLY A 1 265 ? 26.047 52.406 4.637 1 36.81 265 GLY A C 1
ATOM 1921 O O . GLY A 1 265 ? 25.469 53.281 5.273 1 36.81 265 GLY A O 1
ATOM 1922 N N . ALA A 1 266 ? 27.281 52.031 5.168 1 39.69 266 ALA A N 1
ATOM 1923 C CA . ALA A 1 266 ? 28.203 52.938 5.848 1 39.69 266 ALA A CA 1
ATOM 1924 C C . ALA A 1 266 ? 28.422 54.219 5.043 1 39.69 266 ALA A C 1
ATOM 1926 O O . ALA A 1 266 ? 28.641 54.156 3.832 1 39.69 266 ALA A O 1
ATOM 1927 N N . ALA A 1 267 ? 28.016 55.344 5.609 1 42.25 267 ALA A N 1
ATOM 1928 C CA . ALA A 1 267 ? 28.203 56.75 5.18 1 42.25 267 ALA A CA 1
ATOM 1929 C C . ALA A 1 267 ? 29.672 57.031 4.875 1 42.25 267 ALA A C 1
ATOM 1931 O O . ALA A 1 267 ? 30.562 56.625 5.625 1 42.25 267 ALA A O 1
ATOM 1932 N N . LYS A 1 268 ? 30.125 57.219 3.6 1 39.31 268 LYS A N 1
ATOM 1933 C CA . LYS A 1 268 ? 31.406 57.594 3.018 1 39.31 268 LYS A CA 1
ATOM 1934 C C . LYS A 1 268 ? 32.031 58.75 3.76 1 39.31 268 LYS A C 1
ATOM 1936 O O . LYS A 1 268 ? 31.422 59.812 3.895 1 39.31 268 LYS A O 1
ATOM 1941 N N . PRO A 1 269 ? 33.219 58.594 4.508 1 38.75 269 PRO A N 1
ATOM 1942 C CA . PRO A 1 269 ? 33.875 59.656 5.27 1 38.75 269 PRO A CA 1
ATOM 1943 C C . PRO A 1 269 ? 34.375 60.812 4.383 1 38.75 269 PRO A C 1
ATOM 1945 O O . PRO A 1 269 ? 34.844 60.562 3.266 1 38.75 269 PRO A O 1
ATOM 1948 N N . THR A 1 270 ? 33.812 62.062 4.383 1 34.91 270 THR A N 1
ATOM 1949 C CA . THR A 1 270 ? 34.188 63.281 3.67 1 34.91 270 THR A CA 1
ATOM 1950 C C . THR A 1 270 ? 35.625 63.656 3.971 1 34.91 270 THR A C 1
ATOM 1952 O O . THR A 1 270 ? 36.031 63.781 5.133 1 34.91 270 THR A O 1
ATOM 1955 N N . ALA A 1 271 ? 36.719 63.281 3.119 1 33.44 271 ALA A N 1
ATOM 1956 C CA . ALA A 1 271 ? 38.156 63.469 3.154 1 33.44 271 ALA A CA 1
ATOM 1957 C C . ALA A 1 271 ? 38.531 64.938 3.396 1 33.44 271 ALA A C 1
ATOM 1959 O O . ALA A 1 271 ? 37.875 65.812 2.863 1 33.44 271 ALA A O 1
ATOM 1960 N N . SER A 1 272 ? 39.375 65.188 4.406 1 32.41 272 SER A N 1
ATOM 1961 C CA . SER A 1 272 ? 39.938 66.312 5.102 1 32.41 272 SER A CA 1
ATOM 1962 C C . SER A 1 272 ? 40.75 67.188 4.148 1 32.41 272 SER A C 1
ATOM 1964 O O . SER A 1 272 ? 41.219 66.75 3.117 1 32.41 272 SER A O 1
ATOM 1966 N N . ALA A 1 273 ? 40.906 68.562 4.445 1 33.44 273 ALA A N 1
ATOM 1967 C CA . ALA A 1 273 ? 41.281 69.875 3.98 1 33.44 273 ALA A CA 1
ATOM 1968 C C . ALA A 1 273 ? 42.781 69.938 3.66 1 33.44 273 ALA A C 1
ATOM 1970 O O . ALA A 1 273 ? 43.594 69.25 4.285 1 33.44 273 ALA A O 1
ATOM 1971 N N . LYS A 1 274 ? 43.25 70.375 2.416 1 33.28 274 LYS A N 1
ATOM 1972 C CA . LYS A 1 274 ? 44.5 70.625 1.689 1 33.28 274 LYS A CA 1
ATOM 1973 C C . LYS A 1 274 ? 45.438 71.5 2.508 1 33.28 274 LYS A C 1
ATOM 1975 O O . LYS A 1 274 ? 45.094 72.688 2.826 1 33.28 274 LYS A O 1
ATOM 1980 N N . PRO A 1 275 ? 46.375 70.938 3.352 1 31.91 275 PRO A N 1
ATOM 1981 C CA . PRO A 1 275 ? 47.188 71.812 4.168 1 31.91 275 PRO A CA 1
ATOM 1982 C C . PRO A 1 275 ? 48.062 72.75 3.326 1 31.91 275 PRO A C 1
ATOM 1984 O O . PRO A 1 275 ? 48.562 72.375 2.287 1 31.91 275 PRO A O 1
ATOM 1987 N N . LYS A 1 276 ? 47.844 74.062 3.324 1 33.69 276 LYS A N 1
ATOM 1988 C CA . LYS A 1 276 ? 48.531 75.188 2.699 1 33.69 276 LYS A CA 1
ATOM 1989 C C . LYS A 1 276 ? 50 75.25 3.096 1 33.69 276 LYS A C 1
ATOM 1991 O O . LYS A 1 276 ? 50.344 75.312 4.281 1 33.69 276 LYS A O 1
ATOM 1996 N N . LYS A 1 277 ? 50.844 74.438 2.385 1 30.11 277 LYS A N 1
ATOM 1997 C CA . LYS A 1 277 ? 52.25 74.5 2.693 1 30.11 277 LYS A CA 1
ATOM 1998 C C . LYS A 1 277 ? 52.75 75.938 2.756 1 30.11 277 LYS A C 1
ATOM 2000 O O . LYS A 1 277 ? 52.375 76.812 1.916 1 30.11 277 LYS A O 1
ATOM 2005 N N . LYS A 1 278 ? 53.344 76.25 3.904 1 28.16 278 LYS A N 1
ATOM 2006 C CA . LYS A 1 278 ? 54.031 77.438 4.48 1 28.16 278 LYS A CA 1
ATOM 2007 C C . LYS A 1 278 ? 55.125 77.938 3.545 1 28.16 278 LYS A C 1
ATOM 2009 O O . LYS A 1 278 ? 55.656 77.188 2.752 1 28.16 278 LYS A O 1
ATOM 2014 N N . GLN A 1 279 ? 55.375 79.25 3.576 1 29.7 279 GLN A N 1
ATOM 2015 C CA . GLN A 1 279 ? 56.156 80.312 3.041 1 29.7 279 GLN A CA 1
ATOM 2016 C C . GLN A 1 279 ? 57.656 80.062 3.137 1 29.7 279 GLN A C 1
ATOM 2018 O O . GLN A 1 279 ? 58.469 80.812 2.664 1 29.7 279 GLN A O 1
ATOM 2023 N N . GLY A 1 280 ? 58.312 78.812 3.182 1 25.98 280 GLY A N 1
ATOM 2024 C CA . GLY A 1 280 ? 59.719 79.062 3.107 1 25.98 280 GLY A CA 1
ATOM 2025 C C . GLY A 1 280 ? 60.156 79.562 1.731 1 25.98 280 GLY A C 1
ATOM 2026 O O . GLY A 1 280 ? 59.531 79.188 0.727 1 25.98 280 GLY A O 1
ATOM 2027 N N . MET B 1 1 ? -27.438 -41.969 -112.75 1 23.66 1 MET B N 1
ATOM 2028 C CA . MET B 1 1 ? -27.141 -43.406 -112.875 1 23.66 1 MET B CA 1
ATOM 2029 C C . MET B 1 1 ? -26.938 -44.031 -111.5 1 23.66 1 MET B C 1
ATOM 2031 O O . MET B 1 1 ? -26.641 -43.312 -110.562 1 23.66 1 MET B O 1
ATOM 2035 N N . HIS B 1 2 ? -26.938 -45.406 -111.375 1 25.14 2 HIS B N 1
ATOM 2036 C CA . HIS B 1 2 ? -27.344 -46.375 -110.312 1 25.14 2 HIS B CA 1
ATOM 2037 C C . HIS B 1 2 ? -26.25 -46.562 -109.312 1 25.14 2 HIS B C 1
ATOM 2039 O O . HIS B 1 2 ? -26.438 -47.281 -108.312 1 25.14 2 HIS B O 1
ATOM 2045 N N . TYR B 1 3 ? -24.984 -46.125 -109.438 1 20.3 3 TYR B N 1
ATOM 2046 C CA . TYR B 1 3 ? -24.094 -47.188 -109 1 20.3 3 TYR B CA 1
ATOM 2047 C C . TYR B 1 3 ? -24.312 -47.531 -107.562 1 20.3 3 TYR B C 1
ATOM 2049 O O . TYR B 1 3 ? -24.859 -46.719 -106.812 1 20.3 3 TYR B O 1
ATOM 2057 N N . SER B 1 4 ? -23.234 -48.156 -106.875 1 21.09 4 SER B N 1
ATOM 2058 C CA . SER B 1 4 ? -22.828 -49.438 -106.312 1 21.09 4 SER B CA 1
ATOM 2059 C C . SER B 1 4 ? -23 -49.438 -104.812 1 21.09 4 SER B C 1
ATOM 2061 O O . SER B 1 4 ? -23.062 -48.375 -104.188 1 21.09 4 SER B O 1
ATOM 2063 N N . PHE B 1 5 ? -22.344 -50.469 -104.125 1 22.36 5 PHE B N 1
ATOM 2064 C CA . PHE B 1 5 ? -22.547 -51.688 -103.375 1 22.36 5 PHE B CA 1
ATOM 2065 C C . PHE B 1 5 ? -22.219 -51.5 -101.875 1 22.36 5 PHE B C 1
ATOM 2067 O O . PHE B 1 5 ? -22.953 -51.938 -101 1 22.36 5 PHE B O 1
ATOM 2074 N N . LEU B 1 6 ? -20.969 -51 -101.438 1 22.55 6 LEU B N 1
ATOM 2075 C CA . LEU B 1 6 ? -20.172 -52 -100.75 1 22.55 6 LEU B CA 1
ATOM 2076 C C . LEU B 1 6 ? -20.531 -52.031 -99.25 1 22.55 6 LEU B C 1
ATOM 2078 O O . LEU B 1 6 ? -20.5 -51 -98.562 1 22.55 6 LEU B O 1
ATOM 2082 N N . LEU B 1 7 ? -21.125 -53.125 -98.688 1 24.38 7 LEU B N 1
ATOM 2083 C CA . LEU B 1 7 ? -21.766 -53.531 -97.438 1 24.38 7 LEU B CA 1
ATOM 2084 C C . LEU B 1 7 ? -20.734 -53.844 -96.375 1 24.38 7 LEU B C 1
ATOM 2086 O O . LEU B 1 7 ? -21.094 -54.156 -95.188 1 24.38 7 LEU B O 1
ATOM 2090 N N . VAL B 1 8 ? -19.406 -53.656 -96.5 1 23.19 8 VAL B N 1
ATOM 2091 C CA . VAL B 1 8 ? -18.641 -54.688 -95.812 1 23.19 8 VAL B CA 1
ATOM 2092 C C . VAL B 1 8 ? -18.906 -54.656 -94.312 1 23.19 8 VAL B C 1
ATOM 2094 O O . VAL B 1 8 ? -19.078 -53.594 -93.75 1 23.19 8 VAL B O 1
ATOM 2097 N N . LEU B 1 9 ? -18.938 -55.875 -93.562 1 22.66 9 LEU B N 1
ATOM 2098 C CA . LEU B 1 9 ? -19.406 -56.656 -92.438 1 22.66 9 LEU B CA 1
ATOM 2099 C C . LEU B 1 9 ? -18.562 -56.375 -91.188 1 22.66 9 LEU B C 1
ATOM 2101 O O . LEU B 1 9 ? -19.094 -56.281 -90.062 1 22.66 9 LEU B O 1
ATOM 2105 N N . ALA B 1 10 ? -17.188 -56.219 -91.25 1 22.38 10 ALA B N 1
ATOM 2106 C CA . ALA B 1 10 ? -16.484 -57.25 -90.5 1 22.38 10 ALA B CA 1
ATOM 2107 C C . ALA B 1 10 ? -16.688 -57.031 -89 1 22.38 10 ALA B C 1
ATOM 2109 O O . ALA B 1 10 ? -17.094 -55.938 -88.562 1 22.38 10 ALA B O 1
ATOM 2110 N N . ILE B 1 11 ? -15.539 -57.5 -88.062 1 23.78 11 ILE B N 1
ATOM 2111 C CA . ILE B 1 11 ? -15.109 -58.469 -87.062 1 23.78 11 ILE B CA 1
ATOM 2112 C C . ILE B 1 11 ? -15.062 -57.781 -85.688 1 23.78 11 ILE B C 1
ATOM 2114 O O . ILE B 1 11 ? -14.594 -56.656 -85.562 1 23.78 11 ILE B O 1
ATOM 2118 N N . ILE B 1 12 ? -15.781 -58.312 -84.688 1 26.91 12 ILE B N 1
ATOM 2119 C CA . ILE B 1 12 ? -16.188 -58.062 -83.312 1 26.91 12 ILE B CA 1
ATOM 2120 C C . ILE B 1 12 ? -14.984 -58.219 -82.375 1 26.91 12 ILE B C 1
ATOM 2122 O O . ILE B 1 12 ? -14.508 -59.312 -82.125 1 26.91 12 ILE B O 1
ATOM 2126 N N . THR B 1 13 ? -13.734 -57.594 -82.625 1 22.27 13 THR B N 1
ATOM 2127 C CA . THR B 1 13 ? -12.578 -58.031 -81.875 1 22.27 13 THR B CA 1
ATOM 2128 C C . THR B 1 13 ? -12.82 -57.812 -80.375 1 22.27 13 THR B C 1
ATOM 2130 O O . THR B 1 13 ? -13.289 -56.75 -79.938 1 22.27 13 THR B O 1
ATOM 2133 N N . VAL B 1 14 ? -13.047 -58.906 -79.562 1 27.94 14 VAL B N 1
ATOM 2134 C CA . VAL B 1 14 ? -13.305 -59.188 -78.188 1 27.94 14 VAL B CA 1
ATOM 2135 C C . VAL B 1 14 ? -12.102 -58.75 -77.312 1 27.94 14 VAL B C 1
ATOM 2137 O O . VAL B 1 14 ? -11.031 -59.344 -77.438 1 27.94 14 VAL B O 1
ATOM 2140 N N . GLY B 1 15 ? -11.594 -57.531 -77.312 1 22.81 15 GLY B N 1
ATOM 2141 C CA . GLY B 1 15 ? -10.359 -57.219 -76.625 1 22.81 15 GLY B CA 1
ATOM 2142 C C . GLY B 1 15 ? -10.406 -57.625 -75.125 1 22.81 15 GLY B C 1
ATOM 2143 O O . GLY B 1 15 ? -11.391 -57.344 -74.438 1 22.81 15 GLY B O 1
ATOM 2144 N N . TYR B 1 16 ? -9.758 -58.781 -74.75 1 24.84 16 TYR B N 1
ATOM 2145 C CA . TYR B 1 16 ? -9.531 -59.438 -73.5 1 24.84 16 TYR B CA 1
ATOM 2146 C C . TYR B 1 16 ? -8.977 -58.469 -72.438 1 24.84 16 TYR B C 1
ATOM 2148 O O . TYR B 1 16 ? -7.93 -57.844 -72.688 1 24.84 16 TYR B O 1
ATOM 2156 N N . ALA B 1 17 ? -9.766 -57.75 -71.688 1 24.88 17 ALA B N 1
ATOM 2157 C CA . ALA B 1 17 ? -9.414 -56.781 -70.688 1 24.88 17 ALA B CA 1
ATOM 2158 C C . ALA B 1 17 ? -8.641 -57.438 -69.562 1 24.88 17 ALA B C 1
ATOM 2160 O O . ALA B 1 17 ? -9.141 -58.375 -68.875 1 24.88 17 ALA B O 1
ATOM 2161 N N . ALA B 1 18 ? -7.289 -57.688 -69.75 1 25.77 18 ALA B N 1
ATOM 2162 C CA . ALA B 1 18 ? -6.449 -58.281 -68.688 1 25.77 18 ALA B CA 1
ATOM 2163 C C . ALA B 1 18 ? -6.664 -57.562 -67.375 1 25.77 18 ALA B C 1
ATOM 2165 O O . ALA B 1 18 ? -6.711 -56.344 -67.312 1 25.77 18 ALA B O 1
ATOM 2166 N N . ILE B 1 19 ? -7.27 -58.25 -66.375 1 27.55 19 ILE B N 1
ATOM 2167 C CA . ILE B 1 19 ? -7.594 -57.969 -65 1 27.55 19 ILE B CA 1
ATOM 2168 C C . ILE B 1 19 ? -6.316 -57.656 -64.188 1 27.55 19 ILE B C 1
ATOM 2170 O O . ILE B 1 19 ? -5.422 -58.5 -64.125 1 27.55 19 ILE B O 1
ATOM 2174 N N . LEU B 1 20 ? -5.594 -56.594 -64.5 1 26.66 20 LEU B N 1
ATOM 2175 C CA . LEU B 1 20 ? -4.391 -56.344 -63.688 1 26.66 20 LEU B CA 1
ATOM 2176 C C . LEU B 1 20 ? -4.691 -56.406 -62.219 1 26.66 20 LEU B C 1
ATOM 2178 O O . LEU B 1 20 ? -5.766 -56 -61.75 1 26.66 20 LEU B O 1
ATOM 2182 N N . PRO B 1 21 ? -4.039 -57.375 -61.5 1 28.47 21 PRO B N 1
ATOM 2183 C CA . PRO B 1 21 ? -4.176 -57.656 -60.062 1 28.47 21 PRO B CA 1
ATOM 2184 C C . PRO B 1 21 ? -3.922 -56.438 -59.188 1 28.47 21 PRO B C 1
ATOM 2186 O O . PRO B 1 21 ? -3.148 -55.562 -59.562 1 28.47 21 PRO B O 1
ATOM 2189 N N . SER B 1 22 ? -4.922 -55.844 -58.562 1 25.98 22 SER B N 1
ATOM 2190 C CA . SER B 1 22 ? -4.969 -54.719 -57.656 1 25.98 22 SER B CA 1
ATOM 2191 C C . SER B 1 22 ? -4.027 -54.938 -56.469 1 25.98 22 SER B C 1
ATOM 2193 O O . SER B 1 22 ? -4.062 -55.969 -55.812 1 25.98 22 SER B O 1
ATOM 2195 N N . SER B 1 23 ? -2.701 -54.594 -56.625 1 27.36 23 SER B N 1
ATOM 2196 C CA . SER B 1 23 ? -1.75 -54.625 -55.5 1 27.36 23 SER B CA 1
ATOM 2197 C C . SER B 1 23 ? -2.355 -54.031 -54.25 1 27.36 23 SER B C 1
ATOM 2199 O O . SER B 1 23 ? -3.053 -53.031 -54.312 1 27.36 23 SER B O 1
ATOM 2201 N N . SER B 1 24 ? -2.67 -54.875 -53.281 1 28.02 24 SER B N 1
ATOM 2202 C CA . SER B 1 24 ? -3.152 -54.625 -51.938 1 28.02 24 SER B CA 1
ATOM 2203 C C . SER B 1 24 ? -2.281 -53.594 -51.219 1 28.02 24 SER B C 1
ATOM 2205 O O . SER B 1 24 ? -1.099 -53.812 -50.969 1 28.02 24 SER B O 1
ATOM 2207 N N . ALA B 1 25 ? -2.299 -52.344 -51.656 1 29.95 25 ALA B N 1
ATOM 2208 C CA . ALA B 1 25 ? -1.581 -51.344 -50.875 1 29.95 25 ALA B CA 1
ATOM 2209 C C . ALA B 1 25 ? -1.917 -51.438 -49.375 1 29.95 25 ALA B C 1
ATOM 2211 O O . ALA B 1 25 ? -3.09 -51.469 -49 1 29.95 25 ALA B O 1
ATOM 2212 N N . SER B 1 26 ? -1.109 -52.281 -48.719 1 31.5 26 SER B N 1
ATOM 2213 C CA . SER B 1 26 ? -1.128 -52.312 -47.25 1 31.5 26 SER B CA 1
ATOM 2214 C C . SER B 1 26 ? -1.155 -50.875 -46.688 1 31.5 26 SER B C 1
ATOM 2216 O O . SER B 1 26 ? -0.264 -50.094 -46.969 1 31.5 26 SER B O 1
ATOM 2218 N N . GLY B 1 27 ? -2.342 -50.219 -46.812 1 26.83 27 GLY B N 1
ATOM 2219 C CA . GLY B 1 27 ? -2.533 -48.938 -46.156 1 26.83 27 GLY B CA 1
ATOM 2220 C C . GLY B 1 27 ? -1.997 -48.875 -44.75 1 26.83 27 GLY B C 1
ATOM 2221 O O . GLY B 1 27 ? -2.43 -49.625 -43.875 1 26.83 27 GLY B O 1
ATOM 2222 N N . ASP B 1 28 ? -0.602 -48.75 -44.688 1 32.59 28 ASP B N 1
ATOM 2223 C CA . ASP B 1 28 ? -0.091 -48.438 -43.344 1 32.59 28 ASP B CA 1
ATOM 2224 C C . ASP B 1 28 ? -0.969 -47.375 -42.656 1 32.59 28 ASP B C 1
ATOM 2226 O O . ASP B 1 28 ? -1.139 -46.281 -43.156 1 32.59 28 ASP B O 1
ATOM 2230 N N . ILE B 1 29 ? -2.127 -47.844 -42.156 1 31.95 29 ILE B N 1
ATOM 2231 C CA . ILE B 1 29 ? -2.844 -47 -41.219 1 31.95 29 ILE B CA 1
ATOM 2232 C C . ILE B 1 29 ? -1.854 -46.312 -40.25 1 31.95 29 ILE B C 1
ATOM 2234 O O . ILE B 1 29 ? -1.238 -47 -39.438 1 31.95 29 ILE B O 1
ATOM 2238 N N . GLY B 1 30 ? -1.053 -45.438 -40.875 1 32 30 GLY B N 1
ATOM 2239 C CA . GLY B 1 30 ? -0.359 -44.594 -39.875 1 32 30 GLY B CA 1
ATOM 2240 C C . GLY B 1 30 ? -1.216 -44.25 -38.688 1 32 30 GLY B C 1
ATOM 2241 O O . GLY B 1 30 ? -2.293 -43.688 -38.844 1 32 30 GLY B O 1
ATOM 2242 N N . MET B 1 31 ? -1.278 -45.188 -37.75 1 33.16 31 MET B N 1
ATOM 2243 C CA . MET B 1 31 ? -1.793 -44.781 -36.469 1 33.16 31 MET B CA 1
ATOM 2244 C C . MET B 1 31 ? -1.293 -43.375 -36.125 1 33.16 31 MET B C 1
ATOM 2246 O O . MET B 1 31 ? -0.1 -43.156 -35.875 1 33.16 31 MET B O 1
ATOM 2250 N N . VAL B 1 32 ? -1.815 -42.375 -36.844 1 35.25 32 VAL B N 1
ATOM 2251 C CA . VAL B 1 32 ? -1.621 -41.094 -36.188 1 35.25 32 VAL B CA 1
ATOM 2252 C C . VAL B 1 32 ? -1.878 -41.219 -34.688 1 35.25 32 VAL B C 1
ATOM 2254 O O . VAL B 1 32 ? -3.018 -41.438 -34.281 1 35.25 32 VAL B O 1
ATOM 2257 N N . VAL B 1 33 ? -1 -41.875 -33.969 1 34.91 33 VAL B N 1
ATOM 2258 C CA . VAL B 1 33 ? -1.014 -41.531 -32.562 1 34.91 33 VAL B CA 1
ATOM 2259 C C . VAL B 1 33 ? -1.253 -40 -32.406 1 34.91 33 VAL B C 1
ATOM 2261 O O . VAL B 1 33 ? -0.423 -39.219 -32.844 1 34.91 33 VAL B O 1
ATOM 2264 N N . ALA B 1 34 ? -2.459 -39.594 -32.625 1 33.84 34 ALA B N 1
ATOM 2265 C CA . ALA B 1 34 ? -2.744 -38.312 -32 1 33.84 34 ALA B CA 1
ATOM 2266 C C . ALA B 1 34 ? -1.942 -38.125 -30.719 1 33.84 34 ALA B C 1
ATOM 2268 O O . ALA B 1 34 ? -2.174 -38.812 -29.719 1 33.84 34 ALA B O 1
ATOM 2269 N N . ARG B 1 35 ? -0.651 -37.875 -30.891 1 34.56 35 ARG B N 1
ATOM 2270 C CA . ARG B 1 35 ? -0.084 -37.25 -29.703 1 34.56 35 ARG B CA 1
ATOM 2271 C C . ARG B 1 35 ? -1.098 -36.312 -29.047 1 34.56 35 ARG B C 1
ATOM 2273 O O . ARG B 1 35 ? -1.475 -35.312 -29.609 1 34.56 35 ARG B O 1
ATOM 2280 N N . GLN B 1 36 ? -2.096 -36.781 -28.375 1 34.16 36 GLN B N 1
ATOM 2281 C CA . GLN B 1 36 ? -2.738 -35.906 -27.391 1 34.16 36 GLN B CA 1
ATOM 2282 C C . GLN B 1 36 ? -1.758 -34.875 -26.844 1 34.16 36 GLN B C 1
ATOM 2284 O O . GLN B 1 36 ? -0.789 -35.219 -26.156 1 34.16 36 GLN B O 1
ATOM 2289 N N . SER B 1 37 ? -1.398 -33.906 -27.594 1 35.44 37 SER B N 1
ATOM 2290 C CA . SER B 1 37 ? -0.77 -32.781 -26.938 1 35.44 37 SER B CA 1
ATOM 2291 C C . SER B 1 37 ? -1.236 -32.656 -25.484 1 35.44 37 SER B C 1
ATOM 2293 O O . SER B 1 37 ? -2.438 -32.562 -25.219 1 35.44 37 SER B O 1
ATOM 2295 N N . LYS B 1 38 ? -0.8 -33.469 -24.609 1 39.19 38 LYS B N 1
ATOM 2296 C CA . LYS B 1 38 ? -1.026 -33.312 -23.172 1 39.19 38 LYS B CA 1
ATOM 2297 C C . LYS B 1 38 ? -1.237 -31.828 -22.828 1 39.19 38 LYS B C 1
ATOM 2299 O O . LYS B 1 38 ? -0.293 -31.031 -22.844 1 39.19 38 LYS B O 1
ATOM 2304 N N . SER B 1 39 ? -2.307 -31.078 -23.156 1 43.22 39 SER B N 1
ATOM 2305 C CA . SER B 1 39 ? -2.73 -29.766 -22.688 1 43.22 39 SER B CA 1
ATOM 2306 C C . SER B 1 39 ? -2.295 -29.516 -21.25 1 43.22 39 SER B C 1
ATOM 2308 O O . SER B 1 39 ? -2.598 -30.312 -20.359 1 43.22 39 SER B O 1
ATOM 2310 N N . ALA B 1 40 ? -1.106 -29.047 -21.016 1 55.88 40 ALA B N 1
ATOM 2311 C CA . ALA B 1 40 ? -0.722 -28.688 -19.656 1 55.88 40 ALA B CA 1
ATOM 2312 C C . ALA B 1 40 ? -1.942 -28.281 -18.828 1 55.88 40 ALA B C 1
ATOM 2314 O O . ALA B 1 40 ? -2.795 -27.516 -19.297 1 55.88 40 ALA B O 1
ATOM 2315 N N . SER B 1 41 ? -2.33 -29.031 -17.812 1 76.69 41 SER B N 1
ATOM 2316 C CA . SER B 1 41 ? -3.441 -28.812 -16.906 1 76.69 41 SER B CA 1
ATOM 2317 C C . SER B 1 41 ? -3.492 -27.359 -16.422 1 76.69 41 SER B C 1
ATOM 2319 O O . SER B 1 41 ? -2.455 -26.766 -16.141 1 76.69 41 SER B O 1
ATOM 2321 N N . GLU B 1 42 ? -4.598 -26.641 -16.672 1 85.06 42 GLU B N 1
ATOM 2322 C CA . GLU B 1 42 ? -4.836 -25.234 -16.359 1 85.06 42 GLU B CA 1
ATOM 2323 C C . GLU B 1 42 ? -4.402 -24.906 -14.93 1 85.06 42 GLU B C 1
ATOM 2325 O O . GLU B 1 42 ? -4.121 -23.734 -14.617 1 85.06 42 GLU B O 1
ATOM 2330 N N . ASN B 1 43 ? -4.211 -25.938 -14.133 1 93.69 43 ASN B N 1
ATOM 2331 C CA . ASN B 1 43 ? -3.805 -25.688 -12.758 1 93.69 43 ASN B CA 1
ATOM 2332 C C . ASN B 1 43 ? -2.295 -25.828 -12.586 1 93.69 43 ASN B C 1
ATOM 2334 O O . ASN B 1 43 ? -1.79 -25.812 -11.461 1 93.69 43 ASN B O 1
ATOM 2338 N N . CYS B 1 44 ? -1.617 -25.938 -13.703 1 96.69 44 CYS B N 1
ATOM 2339 C CA . CYS B 1 44 ? -0.161 -25.969 -13.625 1 96.69 44 CYS B CA 1
ATOM 2340 C C . CYS B 1 44 ? 0.444 -24.688 -14.188 1 96.69 44 CYS B C 1
ATOM 2342 O O . CYS B 1 44 ? -0.035 -24.156 -15.195 1 96.69 44 CYS B O 1
ATOM 2344 N N . LEU B 1 45 ? 1.484 -24.266 -13.555 1 97.56 45 LEU B N 1
ATOM 2345 C CA . LEU B 1 45 ? 2.238 -23.094 -14.023 1 97.56 45 LEU B CA 1
ATOM 2346 C C . LEU B 1 45 ? 2.934 -23.406 -15.344 1 97.56 45 LEU B C 1
ATOM 2348 O O . LEU B 1 45 ? 3.643 -24.406 -15.461 1 97.56 45 LEU B O 1
ATOM 2352 N N . LYS B 1 46 ? 2.674 -22.578 -16.297 1 96.94 46 LYS B N 1
ATOM 2353 C CA . LYS B 1 46 ? 3.381 -22.734 -17.578 1 96.94 46 LYS B CA 1
ATOM 2354 C C . LYS B 1 46 ? 4.867 -22.422 -17.406 1 96.94 46 LYS B C 1
ATOM 2356 O O . LYS B 1 46 ? 5.242 -21.5 -16.688 1 96.94 46 LYS B O 1
ATOM 2361 N N . SER B 1 47 ? 5.699 -23.156 -18.156 1 95.94 47 SER B N 1
ATOM 2362 C CA . SER B 1 47 ? 7.141 -23.078 -17.953 1 95.94 47 SER B CA 1
ATOM 2363 C C . SER B 1 47 ? 7.668 -21.688 -18.266 1 95.94 47 SER B C 1
ATOM 2365 O O . SER B 1 47 ? 8.602 -21.203 -17.609 1 95.94 47 SER B O 1
ATOM 2367 N N . ASN B 1 48 ? 7.129 -21.016 -19.281 1 96.88 48 ASN B N 1
ATOM 2368 C CA . ASN B 1 48 ? 7.617 -19.703 -19.688 1 96.88 48 ASN B CA 1
ATOM 2369 C C . ASN B 1 48 ? 7.148 -18.609 -18.719 1 96.88 48 ASN B C 1
ATOM 2371 O O . ASN B 1 48 ? 7.531 -17.453 -18.859 1 96.88 48 ASN B O 1
ATOM 2375 N N . LEU B 1 49 ? 6.309 -18.984 -17.734 1 98.12 49 LEU B N 1
ATOM 2376 C CA . LEU B 1 49 ? 5.824 -18.016 -16.75 1 98.12 49 LEU B CA 1
ATOM 2377 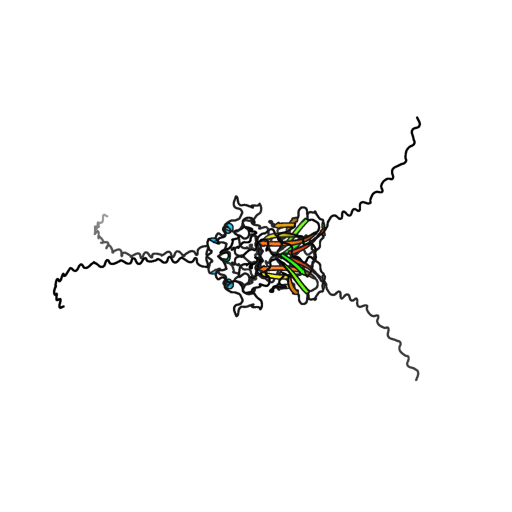C C . LEU B 1 49 ? 6.516 -18.203 -15.406 1 98.12 49 LEU B C 1
ATOM 2379 O O . LEU B 1 49 ? 6.254 -17.453 -14.461 1 98.12 49 LEU B O 1
ATOM 2383 N N . ILE B 1 50 ? 7.371 -19.219 -15.328 1 98.25 50 ILE B N 1
ATOM 2384 C CA . ILE B 1 50 ? 8.203 -19.375 -14.141 1 98.25 50 ILE B CA 1
ATOM 2385 C C . ILE B 1 50 ? 9.133 -18.172 -14 1 98.25 50 ILE B C 1
ATOM 2387 O O . ILE B 1 50 ? 9.859 -17.828 -14.938 1 98.25 50 ILE B O 1
ATOM 2391 N N . GLN B 1 51 ? 9.055 -17.484 -12.898 1 98.56 51 GLN B N 1
ATOM 2392 C CA . GLN B 1 51 ? 9.977 -16.406 -12.57 1 98.56 51 GLN B CA 1
ATOM 2393 C C . GLN B 1 51 ? 11.195 -16.938 -11.82 1 98.56 51 GLN B C 1
ATOM 2395 O O . GLN B 1 51 ? 11.172 -17.047 -10.594 1 98.56 51 GLN B O 1
ATOM 2400 N N . SER B 1 52 ? 12.242 -17.109 -12.531 1 98.69 52 SER B N 1
ATOM 2401 C CA . SER B 1 52 ? 13.406 -17.844 -12.039 1 98.69 52 SER B CA 1
ATOM 2402 C C . SER B 1 52 ? 14.047 -17.125 -10.852 1 98.69 52 SER B C 1
ATOM 2404 O O . SER B 1 52 ? 14.695 -17.75 -10.016 1 98.69 52 SER B O 1
ATOM 2406 N N . ALA B 1 53 ? 13.859 -15.805 -10.688 1 98.88 53 ALA B N 1
ATOM 2407 C CA . ALA B 1 53 ? 14.422 -15.055 -9.562 1 98.88 53 ALA B CA 1
ATOM 2408 C C . ALA B 1 53 ? 13.828 -15.531 -8.234 1 98.88 53 ALA B C 1
ATOM 2410 O O . ALA B 1 53 ? 14.43 -15.32 -7.18 1 98.88 53 ALA B O 1
ATOM 2411 N N . SER B 1 54 ? 12.656 -16.172 -8.242 1 98.88 54 SER B N 1
ATOM 2412 C CA . SER B 1 54 ? 12.039 -16.656 -7.012 1 98.88 54 SER B CA 1
ATOM 2413 C C . SER B 1 54 ? 12.805 -17.844 -6.438 1 98.88 54 SER B C 1
ATOM 2415 O O . SER B 1 54 ? 12.594 -18.219 -5.285 1 98.88 54 SER B O 1
ATOM 2417 N N . ALA B 1 55 ? 13.734 -18.422 -7.227 1 98.81 55 ALA B N 1
ATOM 2418 C CA . ALA B 1 55 ? 14.547 -19.547 -6.766 1 98.81 55 ALA B CA 1
ATOM 2419 C C . ALA B 1 55 ? 15.852 -19.062 -6.141 1 98.81 55 ALA B C 1
ATOM 2421 O O . ALA B 1 55 ? 16.688 -19.875 -5.746 1 98.81 55 ALA B O 1
ATOM 2422 N N . LEU B 1 56 ? 16.047 -17.703 -6.086 1 98.88 56 LEU B N 1
ATOM 2423 C CA . LEU B 1 56 ? 17.312 -17.156 -5.633 1 98.88 56 LEU B CA 1
ATOM 2424 C C . LEU B 1 56 ? 17.109 -16.234 -4.43 1 98.88 56 LEU B C 1
ATOM 2426 O O . LEU B 1 56 ? 16.078 -15.555 -4.328 1 98.88 56 LEU B O 1
ATOM 2430 N N . THR B 1 57 ? 18.125 -16.156 -3.545 1 98.88 57 THR B N 1
ATOM 2431 C CA . THR B 1 57 ? 18.062 -15.367 -2.32 1 98.88 57 THR B CA 1
ATOM 2432 C C . THR B 1 57 ? 18.422 -13.906 -2.596 1 98.88 57 THR B C 1
ATOM 2434 O O . THR B 1 57 ? 18.141 -13.031 -1.779 1 98.88 57 THR B O 1
ATOM 2437 N N . GLY B 1 58 ? 19.031 -13.641 -3.652 1 98.81 58 GLY B N 1
ATOM 2438 C CA . GLY B 1 58 ? 19.547 -12.32 -3.971 1 98.81 58 GLY B CA 1
ATOM 2439 C C . GLY B 1 58 ? 20.891 -12.047 -3.324 1 98.81 58 GLY B C 1
ATOM 2440 O O . GLY B 1 58 ? 21.422 -10.938 -3.428 1 98.81 58 GLY B O 1
ATOM 2441 N N . GLN B 1 59 ? 21.438 -13.055 -2.594 1 98.75 59 GLN B N 1
ATOM 2442 C CA . GLN B 1 59 ? 22.688 -12.891 -1.875 1 98.75 59 GLN B CA 1
ATOM 2443 C C . GLN B 1 59 ? 23.734 -13.883 -2.367 1 98.75 59 GLN B C 1
ATOM 2445 O O . GLN B 1 59 ? 24.75 -14.102 -1.704 1 98.75 59 GLN B O 1
ATOM 2450 N N . GLU B 1 60 ? 23.5 -14.617 -3.516 1 98.62 60 GLU B N 1
ATOM 2451 C CA . GLU B 1 60 ? 24.5 -15.484 -4.113 1 98.62 60 GLU B CA 1
ATOM 2452 C C . GLU B 1 60 ? 25.719 -14.688 -4.57 1 98.62 60 GLU B C 1
ATOM 2454 O O . GLU B 1 60 ? 25.578 -13.57 -5.066 1 98.62 60 GLU B O 1
ATOM 2459 N N . LYS B 1 61 ? 26.859 -15.312 -4.441 1 97.94 61 LYS B N 1
ATOM 2460 C CA . LYS B 1 61 ? 28.094 -14.648 -4.84 1 97.94 61 LYS B CA 1
ATOM 2461 C C . LYS B 1 61 ? 28.016 -14.148 -6.281 1 97.94 61 LYS B C 1
ATOM 2463 O O . LYS B 1 61 ? 27.594 -14.883 -7.176 1 97.94 61 LYS B O 1
ATOM 2468 N N . GLY B 1 62 ? 28.359 -12.914 -6.461 1 98.06 62 GLY B N 1
ATOM 2469 C CA . GLY B 1 62 ? 28.406 -12.344 -7.797 1 98.06 62 GLY B CA 1
ATOM 2470 C C . GLY B 1 62 ? 27.109 -11.688 -8.219 1 98.06 62 GLY B C 1
ATOM 2471 O O . GLY B 1 62 ? 27.016 -11.102 -9.297 1 98.06 62 GLY B O 1
ATOM 2472 N N . THR B 1 63 ? 26.109 -11.75 -7.41 1 98.5 63 THR B N 1
ATOM 2473 C CA . THR B 1 63 ? 24.828 -11.133 -7.727 1 98.5 63 THR B CA 1
ATOM 2474 C C . THR B 1 63 ? 24.922 -9.609 -7.664 1 98.5 63 THR B C 1
ATOM 2476 O O . THR B 1 63 ? 25.531 -9.062 -6.738 1 98.5 63 THR B O 1
ATOM 2479 N N . ASP B 1 64 ? 24.344 -8.953 -8.641 1 98.25 64 ASP B N 1
ATOM 2480 C CA . ASP B 1 64 ? 24.312 -7.496 -8.656 1 98.25 64 ASP B CA 1
ATOM 2481 C C . ASP B 1 64 ? 23.516 -6.949 -7.48 1 98.25 64 ASP B C 1
ATOM 2483 O O . ASP B 1 64 ? 22.469 -7.496 -7.133 1 98.25 64 ASP B O 1
ATOM 2487 N N . GLY B 1 65 ? 24.047 -5.867 -6.82 1 98.25 65 GLY B N 1
ATOM 2488 C CA . GLY B 1 65 ? 23.25 -5.105 -5.871 1 98.25 65 GLY B CA 1
ATOM 2489 C C . GLY B 1 65 ? 23.375 -5.609 -4.445 1 98.25 65 GLY B C 1
ATOM 2490 O O . GLY B 1 65 ? 22.672 -5.133 -3.551 1 98.25 65 GLY B O 1
ATOM 2491 N N . ILE B 1 66 ? 24.25 -6.539 -4.195 1 98.25 66 ILE B N 1
ATOM 2492 C CA . ILE B 1 66 ? 24.453 -7.023 -2.836 1 98.25 66 ILE B CA 1
ATOM 2493 C C . ILE B 1 66 ? 24.953 -5.883 -1.953 1 98.25 66 ILE B C 1
ATOM 2495 O O . ILE B 1 66 ? 25.828 -5.109 -2.365 1 98.25 66 ILE B O 1
ATOM 2499 N N . LYS B 1 67 ? 24.359 -5.762 -0.826 1 96.56 67 LYS B N 1
ATOM 2500 C CA . LYS B 1 67 ? 24.828 -4.852 0.215 1 96.56 67 LYS B CA 1
ATOM 2501 C C . LYS B 1 67 ? 24.781 -5.516 1.588 1 96.56 67 LYS B C 1
ATOM 2503 O O . LYS B 1 67 ? 23.906 -6.348 1.853 1 96.56 67 LYS B O 1
ATOM 2508 N N . ALA B 1 68 ? 25.75 -5.062 2.42 1 95.25 68 ALA B N 1
ATOM 2509 C CA . ALA B 1 68 ? 25.766 -5.578 3.785 1 95.25 68 ALA B CA 1
ATOM 2510 C C . ALA B 1 68 ? 24.453 -5.266 4.496 1 95.25 68 ALA B C 1
ATOM 2512 O O . ALA B 1 68 ? 23.906 -4.168 4.355 1 95.25 68 ALA B O 1
ATOM 2513 N N . GLY B 1 69 ? 23.891 -6.203 5.23 1 95 69 GLY B N 1
ATOM 2514 C CA . GLY B 1 69 ? 22.703 -5.98 6.027 1 95 69 GLY B CA 1
ATOM 2515 C C . GLY B 1 69 ? 21.422 -6.414 5.328 1 95 69 GLY B C 1
ATOM 2516 O O . GLY B 1 69 ? 20.391 -6.578 5.969 1 95 69 GLY B O 1
ATOM 2517 N N . GLN B 1 70 ? 21.484 -6.668 4.055 1 97.44 70 GLN B N 1
ATOM 2518 C CA . GLN B 1 70 ? 20.312 -7.137 3.324 1 97.44 70 GLN B CA 1
ATOM 2519 C C . GLN B 1 70 ? 19.891 -8.523 3.797 1 97.44 70 GLN B C 1
ATOM 2521 O O . GLN B 1 70 ? 20.734 -9.375 4.07 1 97.44 70 GLN B O 1
ATOM 2526 N N . ALA B 1 71 ? 18.625 -8.695 3.893 1 98.44 71 ALA B N 1
ATOM 2527 C CA . ALA B 1 71 ? 18.078 -10.008 4.215 1 98.44 71 ALA B CA 1
ATOM 2528 C C . ALA B 1 71 ? 18.125 -10.93 2.994 1 98.44 71 ALA B C 1
ATOM 2530 O O . ALA B 1 71 ? 18.109 -10.461 1.854 1 98.44 71 ALA B O 1
ATOM 2531 N N . LYS B 1 72 ? 18.172 -12.266 3.252 1 98.69 72 LYS B N 1
ATOM 2532 C CA . LYS B 1 72 ? 17.969 -13.25 2.191 1 98.69 72 LYS B CA 1
ATOM 2533 C C . LYS B 1 72 ? 16.5 -13.398 1.849 1 98.69 72 LYS B C 1
ATOM 2535 O O . LYS B 1 72 ? 15.648 -13.492 2.742 1 98.69 72 LYS B O 1
ATOM 2540 N N . SER B 1 73 ? 16.219 -13.383 0.576 1 98.88 73 SER B N 1
ATOM 2541 C CA . SER B 1 73 ? 14.859 -13.703 0.14 1 98.88 73 SER B CA 1
ATOM 2542 C C . SER B 1 73 ? 14.531 -15.172 0.383 1 98.88 73 SER B C 1
ATOM 2544 O O . SER B 1 73 ? 15.398 -16.031 0.249 1 98.88 73 SER B O 1
ATOM 2546 N N . ALA B 1 74 ? 13.203 -15.469 0.752 1 98.94 74 ALA B N 1
ATOM 2547 C CA . ALA B 1 74 ? 12.719 -16.844 0.625 1 98.94 74 ALA B CA 1
ATOM 2548 C C . ALA B 1 74 ? 12.781 -17.312 -0.825 1 98.94 74 ALA B C 1
ATOM 2550 O O . ALA B 1 74 ? 12.781 -16.5 -1.75 1 98.94 74 ALA B O 1
ATOM 2551 N N . THR B 1 75 ? 12.875 -18.688 -1.017 1 98.88 75 THR B N 1
ATOM 2552 C CA . THR B 1 75 ? 13.055 -19.188 -2.381 1 98.88 75 THR B CA 1
ATOM 2553 C C . THR B 1 75 ? 12.023 -20.25 -2.711 1 98.88 75 THR B C 1
ATOM 2555 O O . THR B 1 75 ? 11.555 -20.969 -1.818 1 98.88 75 THR B O 1
ATOM 2558 N N . ASP B 1 76 ? 11.633 -20.281 -3.896 1 98.81 76 ASP B N 1
ATOM 2559 C CA . ASP B 1 76 ? 10.75 -21.281 -4.492 1 98.81 76 ASP B CA 1
ATOM 2560 C C . ASP B 1 76 ? 10.945 -21.359 -6.004 1 98.81 76 ASP B C 1
ATOM 2562 O O . ASP B 1 76 ? 11.016 -20.328 -6.68 1 98.81 76 ASP B O 1
ATOM 2566 N N . LYS B 1 77 ? 11 -22.547 -6.57 1 98.25 77 LYS B N 1
ATOM 2567 C CA . LYS B 1 77 ? 11.312 -22.719 -7.988 1 98.25 77 LYS B CA 1
ATOM 2568 C C . LYS B 1 77 ? 10.062 -22.547 -8.852 1 98.25 77 LYS B C 1
ATOM 2570 O O . LYS B 1 77 ? 10.156 -22.453 -10.078 1 98.25 77 LYS B O 1
ATOM 2575 N N . ASP B 1 78 ? 8.945 -22.531 -8.195 1 98 78 ASP B N 1
ATOM 2576 C CA . ASP B 1 78 ? 7.691 -22.531 -8.938 1 98 78 ASP B CA 1
ATOM 2577 C C . ASP B 1 78 ? 6.824 -21.344 -8.562 1 98 78 ASP B C 1
ATOM 2579 O O . ASP B 1 78 ? 5.617 -21.469 -8.359 1 98 78 ASP B O 1
ATOM 2583 N N . ASN B 1 79 ? 7.367 -20.078 -8.375 1 98.69 79 ASN B N 1
ATOM 2584 C CA . ASN B 1 79 ? 6.68 -18.812 -8.133 1 98.69 79 ASN B CA 1
ATOM 2585 C C . ASN B 1 79 ? 5.918 -18.828 -6.809 1 98.69 79 ASN B C 1
ATOM 2587 O O . ASN B 1 79 ? 4.984 -18.047 -6.617 1 98.69 79 ASN B O 1
ATOM 2591 N N . PHE B 1 80 ? 6.199 -19.812 -5.953 1 98.75 80 PHE B N 1
ATOM 2592 C CA . PHE B 1 80 ? 5.52 -19.906 -4.668 1 98.75 80 PHE B CA 1
ATOM 2593 C C . PHE B 1 80 ? 4.035 -20.188 -4.859 1 98.75 80 PHE B C 1
ATOM 2595 O O . PHE B 1 80 ? 3.203 -19.766 -4.055 1 98.75 80 PHE B O 1
ATOM 2602 N N . ILE B 1 81 ? 3.605 -20.938 -5.902 1 98.5 81 ILE B N 1
ATOM 2603 C CA . ILE B 1 81 ? 2.188 -21.094 -6.203 1 98.5 81 ILE B CA 1
ATOM 2604 C C . ILE B 1 81 ? 1.513 -21.906 -5.102 1 98.5 81 ILE B C 1
ATOM 2606 O O . ILE B 1 81 ? 0.291 -21.844 -4.941 1 98.5 81 ILE B O 1
ATOM 2610 N N . ASN B 1 82 ? 2.256 -22.672 -4.309 1 98.56 82 ASN B N 1
ATOM 2611 C CA . ASN B 1 82 ? 1.69 -23.5 -3.238 1 98.56 82 ASN B CA 1
ATOM 2612 C C . ASN B 1 82 ? 2.131 -23 -1.863 1 98.56 82 ASN B C 1
ATOM 2614 O O . ASN B 1 82 ? 2.143 -23.766 -0.896 1 98.56 82 ASN B O 1
ATOM 2618 N N . PHE B 1 83 ? 2.465 -21.734 -1.761 1 98.81 83 PHE B N 1
ATOM 2619 C CA . PHE B 1 83 ? 2.994 -21.094 -0.561 1 98.81 83 PHE B CA 1
ATOM 2620 C C . PHE B 1 83 ? 2.027 -21.25 0.606 1 98.81 83 PHE B C 1
ATOM 2622 O O . PHE B 1 83 ? 2.451 -21.375 1.758 1 98.81 83 PHE B O 1
ATOM 2629 N N . CYS B 1 84 ? 0.689 -21.344 0.376 1 98.81 84 CYS B N 1
ATOM 2630 C CA . CYS B 1 84 ? -0.321 -21.266 1.425 1 98.81 84 CYS B CA 1
ATOM 2631 C C . CYS B 1 84 ? -0.647 -22.641 1.979 1 98.81 84 CYS B C 1
ATOM 2633 O O . CYS B 1 84 ? -1.61 -22.797 2.73 1 98.81 84 CYS B O 1
ATOM 2635 N N . GLU B 1 85 ? 0.119 -23.609 1.569 1 98.44 85 GLU B N 1
ATOM 2636 C CA . GLU B 1 85 ? -0.125 -24.953 2.092 1 98.44 85 GLU B CA 1
ATOM 2637 C C . GLU B 1 85 ? -0.089 -24.969 3.617 1 98.44 85 GLU B C 1
ATOM 2639 O O . GLU B 1 85 ? 0.826 -24.406 4.227 1 98.44 85 GLU B O 1
ATOM 2644 N N . GLY B 1 86 ? -1.126 -25.531 4.184 1 98.25 86 GLY B N 1
ATOM 2645 C CA . GLY B 1 86 ? -1.216 -25.656 5.629 1 98.25 86 GLY B CA 1
ATOM 2646 C C . GLY B 1 86 ? -1.784 -24.406 6.297 1 98.25 86 GLY B C 1
ATOM 2647 O O . GLY B 1 86 ? -1.907 -24.359 7.523 1 98.25 86 GLY B O 1
ATOM 2648 N N . GLN B 1 87 ? -2.182 -23.422 5.547 1 98.5 87 GLN B N 1
ATOM 2649 C CA . GLN B 1 87 ? -2.723 -22.172 6.078 1 98.5 87 GLN B CA 1
ATOM 2650 C C . GLN B 1 87 ? -4.211 -22.047 5.77 1 98.5 87 GLN B C 1
ATOM 2652 O O . GLN B 1 87 ? -4.711 -22.656 4.824 1 98.5 87 GLN B O 1
ATOM 2657 N N . GLN B 1 88 ? -4.891 -21.266 6.699 1 98.56 88 GLN B N 1
ATOM 2658 C CA . GLN B 1 88 ? -6.207 -20.797 6.293 1 98.56 88 GLN B CA 1
ATOM 2659 C C . GLN B 1 88 ? -6.109 -19.891 5.062 1 98.56 88 GLN B C 1
ATOM 2661 O O . GLN B 1 88 ? -5.461 -18.844 5.098 1 98.56 88 GLN B O 1
ATOM 2666 N N . ILE B 1 89 ? -6.727 -20.297 3.939 1 98.88 89 ILE B N 1
ATOM 2667 C CA . ILE B 1 89 ? -6.625 -19.5 2.723 1 98.88 89 ILE B CA 1
ATOM 2668 C C . ILE B 1 89 ? -7.633 -18.344 2.773 1 98.88 89 ILE B C 1
ATOM 2670 O O . ILE B 1 89 ? -8.695 -18.484 3.385 1 98.88 89 ILE B O 1
ATOM 2674 N N . THR B 1 90 ? -7.387 -17.234 2.115 1 98.88 90 THR B N 1
ATOM 2675 C CA . THR B 1 90 ? -8.211 -16.031 2.102 1 98.88 90 THR B CA 1
ATOM 2676 C C . THR B 1 90 ? -9.531 -16.297 1.382 1 98.88 90 THR B C 1
ATOM 2678 O O . THR B 1 90 ? -10.602 -16.062 1.942 1 98.88 90 THR B O 1
ATOM 2681 N N . ASN B 1 91 ? -9.438 -16.766 0.185 1 98.88 91 ASN B N 1
ATOM 2682 C CA . ASN B 1 91 ? -10.57 -17.203 -0.626 1 98.88 91 ASN B CA 1
ATOM 2683 C C . ASN B 1 91 ? -11.656 -16.125 -0.687 1 98.88 91 ASN B C 1
ATOM 2685 O O . ASN B 1 91 ? -12.844 -16.438 -0.544 1 98.88 91 ASN B O 1
ATOM 2689 N N . GLY B 1 92 ? -11.203 -14.883 -0.794 1 98.94 92 GLY B N 1
ATOM 2690 C CA . GLY B 1 92 ? -12.109 -13.781 -1.101 1 98.94 92 GLY B CA 1
ATOM 2691 C C . GLY B 1 92 ? -12.695 -13.133 0.136 1 98.94 92 GLY B C 1
ATOM 2692 O O . GLY B 1 92 ? -13.438 -12.156 0.035 1 98.94 92 GLY B O 1
ATOM 2693 N N . LYS B 1 93 ? -12.359 -13.617 1.354 1 98.88 93 LYS B N 1
ATOM 2694 C CA . LYS B 1 93 ? -12.961 -13.125 2.588 1 98.88 93 LYS B CA 1
ATOM 2695 C C . LYS B 1 93 ? -11.992 -12.242 3.359 1 98.88 93 LYS B C 1
ATOM 2697 O O . LYS B 1 93 ? -10.781 -12.312 3.152 1 98.88 93 LYS B O 1
ATOM 2702 N N . GLN B 1 94 ? -12.562 -11.375 4.16 1 98.81 94 GLN B N 1
ATOM 2703 C CA . GLN B 1 94 ? -11.789 -10.609 5.141 1 98.81 94 GLN B CA 1
ATOM 2704 C C . GLN B 1 94 ? -11.711 -11.344 6.473 1 98.81 94 GLN B C 1
ATOM 2706 O O . GLN B 1 94 ? -12.539 -11.125 7.363 1 98.81 94 GLN B O 1
ATOM 2711 N N . ILE B 1 95 ? -10.695 -12.18 6.582 1 98.88 95 ILE B N 1
ATOM 2712 C CA . ILE B 1 95 ? -10.578 -13.062 7.742 1 98.88 95 ILE B CA 1
ATOM 2713 C C . ILE B 1 95 ? -9.766 -12.367 8.836 1 98.88 95 ILE B C 1
ATOM 2715 O O . ILE B 1 95 ? -8.539 -12.258 8.727 1 98.88 95 ILE B O 1
ATOM 2719 N N . THR B 1 96 ? -10.383 -11.961 9.922 1 98.75 96 THR B N 1
ATOM 2720 C CA . THR B 1 96 ? -9.797 -11.102 10.945 1 98.75 96 THR B CA 1
ATOM 2721 C C . THR B 1 96 ? -8.703 -11.852 11.711 1 98.75 96 THR B C 1
ATOM 2723 O O . THR B 1 96 ? -7.816 -11.227 12.297 1 98.75 96 THR B O 1
ATOM 2726 N N . ALA B 1 97 ? -8.734 -13.188 11.648 1 98.69 97 ALA B N 1
ATOM 2727 C CA . ALA B 1 97 ? -7.73 -13.977 12.352 1 98.69 97 ALA B CA 1
ATOM 2728 C C . ALA B 1 97 ? -6.477 -14.156 11.5 1 98.69 97 ALA B C 1
ATOM 2730 O O . ALA B 1 97 ? -5.492 -14.758 11.945 1 98.69 97 ALA B O 1
ATOM 2731 N N . GLY B 1 98 ? -6.484 -13.625 10.312 1 98.81 98 GLY B N 1
ATOM 2732 C CA . GLY B 1 98 ? -5.387 -13.82 9.375 1 98.81 98 GLY B CA 1
ATOM 2733 C C . GLY B 1 98 ? -5.648 -14.938 8.383 1 98.81 98 GLY B C 1
ATOM 2734 O O . GLY B 1 98 ? -6.535 -15.766 8.594 1 98.81 98 GLY B O 1
ATOM 2735 N N . SER B 1 99 ? -4.984 -14.906 7.309 1 98.94 99 SER B N 1
ATOM 2736 C CA . SER B 1 99 ? -5.113 -15.898 6.246 1 98.94 99 SER B CA 1
ATOM 2737 C C . SER B 1 99 ? -3.908 -15.867 5.312 1 98.94 99 SER B C 1
ATOM 2739 O O . SER B 1 99 ? -2.941 -15.141 5.562 1 98.94 99 SER B O 1
ATOM 2741 N N . CYS B 1 100 ? -3.91 -16.688 4.312 1 98.94 100 CYS B N 1
ATOM 2742 C CA . CYS B 1 100 ? -2.887 -16.734 3.275 1 98.94 100 CYS B CA 1
ATOM 2743 C C . CYS B 1 100 ? -3.512 -16.625 1.89 1 98.94 100 CYS B C 1
ATOM 2745 O O . CYS B 1 100 ? -4.352 -17.438 1.518 1 98.94 100 CYS B O 1
ATOM 2747 N N . ASN B 1 101 ? -3.129 -15.594 1.165 1 98.94 101 ASN B N 1
ATOM 2748 C CA . ASN B 1 101 ? -3.682 -15.359 -0.165 1 98.94 101 ASN B CA 1
ATOM 2749 C C . ASN B 1 101 ? -2.738 -15.844 -1.26 1 98.94 101 ASN B C 1
ATOM 2751 O O . ASN B 1 101 ? -1.589 -15.414 -1.335 1 98.94 101 ASN B O 1
ATOM 2755 N N . GLY B 1 102 ? -3.223 -16.688 -2.146 1 98.81 102 GLY B N 1
ATOM 2756 C CA . GLY B 1 102 ? -2.414 -17.312 -3.182 1 98.81 102 GLY B CA 1
ATOM 2757 C C . GLY B 1 102 ? -2.562 -16.641 -4.535 1 98.81 102 GLY B C 1
ATOM 2758 O O . GLY B 1 102 ? -2.031 -17.125 -5.535 1 98.81 102 GLY B O 1
ATOM 2759 N N . ILE B 1 103 ? -3.275 -15.531 -4.621 1 98.94 103 ILE B N 1
ATOM 2760 C CA . ILE B 1 103 ? -3.51 -14.797 -5.863 1 98.94 103 ILE B CA 1
ATOM 2761 C C . ILE B 1 103 ? -2.283 -13.961 -6.211 1 98.94 103 ILE B C 1
ATOM 2763 O O . ILE B 1 103 ? -1.734 -13.266 -5.352 1 98.94 103 ILE B O 1
ATOM 2767 N N . PRO B 1 104 ? -1.778 -13.992 -7.48 1 98.88 104 PRO B N 1
ATOM 2768 C CA . PRO B 1 104 ? -0.607 -13.195 -7.859 1 98.88 104 PRO B CA 1
ATOM 2769 C C . PRO B 1 104 ? -0.854 -11.695 -7.754 1 98.88 104 PRO B C 1
ATOM 2771 O O . PRO B 1 104 ? -2.006 -11.25 -7.773 1 98.88 104 PRO B O 1
ATOM 2774 N N . MET B 1 105 ? 0.224 -10.875 -7.66 1 98.75 105 MET B N 1
ATOM 2775 C CA . MET B 1 105 ? 0.153 -9.422 -7.582 1 98.75 105 MET B CA 1
ATOM 2776 C C . MET B 1 105 ? -0.457 -8.836 -8.852 1 98.75 105 MET B C 1
ATOM 2778 O O . MET B 1 105 ? -1.305 -7.945 -8.781 1 98.75 105 MET B O 1
ATOM 2782 N N . GLY B 1 106 ? 0.064 -9.312 -10.07 1 98.94 106 GLY B N 1
ATOM 2783 C CA . GLY B 1 106 ? -0.545 -8.898 -11.32 1 98.94 106 GLY B CA 1
ATOM 2784 C C . GLY B 1 106 ? 0.299 -7.895 -12.086 1 98.94 106 GLY B C 1
ATOM 2785 O O . GLY B 1 106 ? 1.525 -7.891 -11.969 1 98.94 106 GLY B O 1
ATOM 2786 N N . LYS B 1 107 ? -0.331 -7.113 -12.938 1 98.94 107 LYS B N 1
ATOM 2787 C CA . LYS B 1 107 ? 0.348 -6.191 -13.844 1 98.94 107 LYS B CA 1
ATOM 2788 C C . LYS B 1 107 ? 0.803 -4.934 -13.102 1 98.94 107 LYS B C 1
ATOM 2790 O O . LYS B 1 107 ? 0.03 -4.336 -12.352 1 98.94 107 LYS B O 1
ATOM 2795 N N . LEU B 1 108 ? 2.016 -4.617 -13.312 1 98.94 108 LEU B N 1
ATOM 2796 C CA . LEU B 1 108 ? 2.607 -3.383 -12.812 1 98.94 108 LEU B CA 1
ATOM 2797 C C . LEU B 1 108 ? 2.633 -2.312 -13.898 1 98.94 108 LEU B C 1
ATOM 2799 O O . LEU B 1 108 ? 2.926 -2.607 -15.055 1 98.94 108 LEU B O 1
ATOM 2803 N N . PRO B 1 109 ? 2.293 -1.077 -13.57 1 98.94 109 PRO B N 1
ATOM 2804 C CA . PRO B 1 109 ? 2.326 -0.007 -14.57 1 98.94 109 PRO B CA 1
ATOM 2805 C C . PRO B 1 109 ? 3.746 0.38 -14.977 1 98.94 109 PRO B C 1
ATOM 2807 O O . PRO B 1 109 ? 4.711 -0.015 -14.312 1 98.94 109 PRO B O 1
ATOM 2810 N N . ALA B 1 110 ? 3.812 1.119 -16.109 1 98.94 110 ALA B N 1
ATOM 2811 C CA . ALA B 1 110 ? 5.066 1.814 -16.391 1 98.94 110 ALA B CA 1
ATOM 2812 C C . ALA B 1 110 ? 5.336 2.904 -15.359 1 98.94 110 ALA B C 1
ATOM 2814 O O . ALA B 1 110 ? 4.418 3.367 -14.68 1 98.94 110 ALA B O 1
ATOM 2815 N N . GLN B 1 111 ? 6.574 3.285 -15.305 1 98.81 111 GLN B N 1
ATOM 2816 C CA . GLN B 1 111 ? 6.969 4.344 -14.375 1 98.81 111 GLN B CA 1
ATOM 2817 C C . GLN B 1 111 ? 6.164 5.617 -14.625 1 98.81 111 GLN B C 1
ATOM 2819 O O . GLN B 1 111 ? 5.785 6.312 -13.68 1 98.81 111 GLN B O 1
ATOM 2824 N N . LYS B 1 112 ? 5.883 5.945 -15.836 1 98.62 112 LYS B N 1
ATOM 2825 C CA . LYS B 1 112 ? 5.164 7.168 -16.188 1 98.62 112 LYS B CA 1
ATOM 2826 C C . LYS B 1 112 ? 3.701 7.082 -15.758 1 98.62 112 LYS B C 1
ATOM 2828 O O . LYS B 1 112 ? 2.988 8.094 -15.758 1 98.62 112 LYS B O 1
ATOM 2833 N N . ASN B 1 113 ? 3.234 5.871 -15.422 1 98.94 113 ASN B N 1
ATOM 2834 C CA . ASN B 1 113 ? 1.846 5.648 -15.031 1 98.94 113 ASN B CA 1
ATOM 2835 C C . ASN B 1 113 ? 1.718 5.383 -13.531 1 98.94 113 ASN B C 1
ATOM 2837 O O . ASN B 1 113 ? 0.705 4.852 -13.078 1 98.94 113 ASN B O 1
ATOM 2841 N N . MET B 1 114 ? 2.736 5.695 -12.695 1 98.94 114 MET B N 1
ATOM 2842 C CA . MET B 1 114 ? 2.645 5.465 -11.258 1 98.94 114 MET B CA 1
ATOM 2843 C C . MET B 1 114 ? 1.624 6.402 -10.617 1 98.94 114 MET B C 1
ATOM 2845 O O . MET B 1 114 ? 1.541 7.574 -10.984 1 98.94 114 MET B O 1
ATOM 2849 N N . ILE B 1 115 ? 0.957 5.891 -9.672 1 98.94 115 ILE B N 1
ATOM 2850 C CA . ILE B 1 115 ? -0.126 6.613 -9.016 1 98.94 115 ILE B CA 1
ATOM 2851 C C . ILE B 1 115 ? 0.453 7.613 -8.016 1 98.94 115 ILE B C 1
ATOM 2853 O O . ILE B 1 115 ? 1.459 7.336 -7.363 1 98.94 115 ILE B O 1
ATOM 2857 N N . SER B 1 116 ? -0.208 8.75 -7.938 1 98.94 116 SER B N 1
ATOM 2858 C CA . SER B 1 116 ? -0.004 9.734 -6.883 1 98.94 116 SER B CA 1
ATOM 2859 C C . SER B 1 116 ? -1.329 10.328 -6.418 1 98.94 116 SER B C 1
ATOM 2861 O O . SER B 1 116 ? -2.291 10.391 -7.188 1 98.94 116 SER B O 1
ATOM 2863 N N . ALA B 1 117 ? -1.339 10.695 -5.156 1 98.94 117 ALA B N 1
ATOM 2864 C CA . ALA B 1 117 ? -2.543 11.312 -4.598 1 98.94 117 ALA B CA 1
ATOM 2865 C C . ALA B 1 117 ? -2.197 12.523 -3.74 1 98.94 117 ALA B C 1
ATOM 2867 O O . ALA B 1 117 ? -1.111 12.594 -3.16 1 98.94 117 ALA B O 1
ATOM 2868 N N . MET B 1 118 ? -3.115 13.477 -3.721 1 98.94 118 MET B N 1
ATOM 2869 C CA . MET B 1 118 ? -3.064 14.641 -2.844 1 98.94 118 MET B CA 1
ATOM 2870 C C . MET B 1 118 ? -4.426 14.906 -2.209 1 98.94 118 MET B C 1
ATOM 2872 O O . MET B 1 118 ? -5.414 15.117 -2.914 1 98.94 118 MET B O 1
ATOM 2876 N N . ILE B 1 119 ? -4.473 14.789 -0.903 1 98.88 119 ILE B N 1
ATOM 2877 C CA . ILE B 1 119 ? -5.676 15.234 -0.207 1 98.88 119 ILE B CA 1
ATOM 2878 C C . ILE B 1 119 ? -5.766 16.766 -0.257 1 98.88 119 ILE B C 1
ATOM 2880 O O . ILE B 1 119 ? -4.871 17.453 0.23 1 98.88 119 ILE B O 1
ATOM 2884 N N . THR B 1 120 ? -6.875 17.203 -0.797 1 98.75 120 THR B N 1
ATOM 2885 C CA . THR B 1 120 ? -7.023 18.625 -1.016 1 98.75 120 THR B CA 1
ATOM 2886 C C . THR B 1 120 ? -8 19.234 -0.006 1 98.75 120 THR B C 1
ATOM 2888 O O . THR B 1 120 ? -8.086 20.453 0.125 1 98.75 120 THR B O 1
ATOM 2891 N N . ASN B 1 121 ? -8.711 18.375 0.595 1 98.69 121 ASN B N 1
ATOM 2892 C CA . ASN B 1 121 ? -9.594 18.75 1.695 1 98.69 121 ASN B CA 1
ATOM 2893 C C . ASN B 1 121 ? -9.773 17.609 2.691 1 98.69 121 ASN B C 1
ATOM 2895 O O . ASN B 1 121 ? -10.211 16.516 2.32 1 98.69 121 ASN B O 1
ATOM 2899 N N . PRO B 1 122 ? -9.547 17.922 4.012 1 98.38 122 PRO B N 1
ATOM 2900 C CA . PRO B 1 122 ? -9.008 19.109 4.664 1 98.38 122 PRO B CA 1
ATOM 2901 C C . PRO B 1 122 ? -7.547 19.375 4.297 1 98.38 122 PRO B C 1
ATOM 2903 O O . PRO B 1 122 ? -6.828 18.453 3.912 1 98.38 122 PRO B O 1
ATOM 2906 N N . GLN B 1 123 ? -7.152 20.594 4.379 1 97.25 123 GLN B N 1
ATOM 2907 C CA . GLN B 1 123 ? -5.762 20.984 4.191 1 97.25 123 GLN B CA 1
ATOM 2908 C C . GLN B 1 123 ? -4.969 20.844 5.488 1 97.25 123 GLN B C 1
ATOM 2910 O O . GLN B 1 123 ? -5.555 20.75 6.57 1 97.25 123 GLN B O 1
ATOM 2915 N N . PRO B 1 124 ? -3.637 20.781 5.324 1 96.25 124 PRO B N 1
ATOM 2916 C CA . PRO B 1 124 ? -2.818 20.625 6.531 1 96.25 124 PRO B CA 1
ATOM 2917 C C . PRO B 1 124 ? -3.051 21.734 7.555 1 96.25 124 PRO B C 1
ATOM 2919 O O . PRO B 1 124 ? -2.973 22.922 7.219 1 96.25 124 PRO B O 1
ATOM 2922 N N . GLY B 1 125 ? -3.406 21.328 8.727 1 92.94 125 GLY B N 1
ATOM 2923 C CA . GLY B 1 125 ? -3.502 22.25 9.844 1 92.94 125 GLY B CA 1
ATOM 2924 C C . GLY B 1 125 ? -4.812 23.016 9.875 1 92.94 125 GLY B C 1
ATOM 2925 O O . GLY B 1 125 ? -5.02 23.875 10.734 1 92.94 125 GLY B O 1
ATOM 2926 N N . THR B 1 126 ? -5.68 22.719 9.023 1 94.19 126 THR B N 1
ATOM 2927 C CA . THR B 1 126 ? -6.957 23.422 9.016 1 94.19 126 THR B CA 1
ATOM 2928 C C . THR B 1 126 ? -7.766 23.094 10.266 1 94.19 126 THR B C 1
ATOM 2930 O O . THR B 1 126 ? -7.594 22.031 10.867 1 94.19 126 THR B O 1
ATOM 2933 N N . LYS B 1 127 ? -8.57 24.078 10.57 1 97 127 LYS B N 1
ATOM 2934 C CA . LYS B 1 127 ? -9.492 23.922 11.688 1 97 127 LYS B CA 1
ATOM 2935 C C . LYS B 1 127 ? -10.93 23.812 11.195 1 97 127 LYS B C 1
ATOM 2937 O O . LYS B 1 127 ? -11.477 24.75 10.617 1 97 127 LYS B O 1
ATOM 2942 N N . LEU B 1 128 ? -11.516 22.625 11.445 1 98.19 128 LEU B N 1
ATOM 2943 C CA . LEU B 1 128 ? -12.922 22.391 11.117 1 98.19 128 LEU B CA 1
ATOM 2944 C C . LEU B 1 128 ? -13.797 22.516 12.359 1 98.19 128 LEU B C 1
ATOM 2946 O O . LEU B 1 128 ? -13.297 22.469 13.484 1 98.19 128 LEU B O 1
ATOM 2950 N N . GLN B 1 129 ? -15.078 22.75 12.141 1 97.88 129 GLN B N 1
ATOM 2951 C CA . GLN B 1 129 ? -16.031 22.828 13.25 1 97.88 129 GLN B CA 1
ATOM 2952 C C . GLN B 1 129 ? -16.625 21.453 13.562 1 97.88 129 GLN B C 1
ATOM 2954 O O . GLN B 1 129 ? -17.062 20.734 12.648 1 97.88 129 GLN B O 1
ATOM 2959 N N . ALA B 1 130 ? -16.672 21.156 14.867 1 98.38 130 ALA B N 1
ATOM 2960 C CA . ALA B 1 130 ? -17.219 19.875 15.289 1 98.38 130 ALA B CA 1
ATOM 2961 C C . ALA B 1 130 ? -18.672 19.734 14.844 1 98.38 130 ALA B C 1
ATOM 2963 O O . ALA B 1 130 ? -19.453 20.688 14.914 1 98.38 130 ALA B O 1
ATOM 2964 N N . GLY B 1 131 ? -18.969 18.531 14.383 1 97.94 131 GLY B N 1
ATOM 2965 C CA . GLY B 1 131 ? -20.359 18.219 14.086 1 97.94 131 GLY B CA 1
ATOM 2966 C C . GLY B 1 131 ? -20.828 18.781 12.758 1 97.94 131 GLY B C 1
ATOM 2967 O O . GLY B 1 131 ? -22.016 18.75 12.453 1 97.94 131 GLY B O 1
ATOM 2968 N N . GLN B 1 132 ? -19.922 19.359 11.992 1 98.19 132 GLN B N 1
ATOM 2969 C CA . GLN B 1 132 ? -20.297 19.891 10.688 1 98.19 132 GLN B CA 1
ATOM 2970 C C . GLN B 1 132 ? -19.828 18.969 9.562 1 98.19 132 GLN B C 1
ATOM 2972 O O . GLN B 1 132 ? -18.656 18.625 9.477 1 98.19 132 GLN B O 1
ATOM 2977 N N . THR B 1 133 ? -20.797 18.656 8.727 1 98.69 133 THR B N 1
ATOM 2978 C CA . THR B 1 133 ? -20.5 17.828 7.559 1 98.69 133 THR B CA 1
ATOM 2979 C C . THR B 1 133 ? -19.438 18.469 6.688 1 98.69 133 THR B C 1
ATOM 2981 O O . THR B 1 133 ? -19.438 19.688 6.473 1 98.69 133 THR B O 1
ATOM 2984 N N . PHE B 1 134 ? -18.547 17.703 6.188 1 98.75 134 PHE B N 1
ATOM 2985 C CA . PHE B 1 134 ? -17.562 18.156 5.219 1 98.75 134 PHE B CA 1
ATOM 2986 C C . PHE B 1 134 ? -17.188 17.031 4.254 1 98.75 134 PHE B C 1
ATOM 2988 O O . PHE B 1 134 ? -17.562 15.875 4.461 1 98.75 134 PHE B O 1
ATOM 2995 N N . ASN B 1 135 ? -16.516 17.375 3.186 1 98.75 135 ASN B N 1
ATOM 2996 C CA . ASN B 1 135 ? -16 16.391 2.24 1 98.75 135 ASN B CA 1
ATOM 2997 C C . ASN B 1 135 ? -14.5 16.188 2.389 1 98.75 135 ASN B C 1
ATOM 2999 O O . ASN B 1 135 ? -13.758 17.156 2.578 1 98.75 135 ASN B O 1
ATOM 3003 N N . VAL B 1 136 ? -14.18 14.977 2.396 1 98.94 136 VAL B N 1
ATOM 3004 C CA . VAL B 1 136 ? -12.789 14.695 2.061 1 98.94 136 VAL B CA 1
ATOM 3005 C C . VAL B 1 136 ? -12.617 14.664 0.544 1 98.94 136 VAL B C 1
ATOM 3007 O O . VAL B 1 136 ? -13.359 13.969 -0.155 1 98.94 136 VAL B O 1
ATOM 3010 N N . SER B 1 137 ? -11.68 15.453 0.054 1 98.94 137 SER B N 1
ATOM 3011 C CA . SER B 1 137 ? -11.375 15.484 -1.371 1 98.94 137 SER B CA 1
ATOM 3012 C C . SER B 1 137 ? -9.945 15.031 -1.638 1 98.94 137 SER B C 1
ATOM 3014 O O . SER B 1 137 ? -9.016 15.438 -0.932 1 98.94 137 SER B O 1
ATOM 3016 N N . VAL B 1 138 ? -9.812 14.188 -2.637 1 98.94 138 VAL B N 1
ATOM 3017 C CA . VAL B 1 138 ? -8.516 13.641 -3.02 1 98.94 138 VAL B CA 1
ATOM 3018 C C . VAL B 1 138 ? -8.32 13.773 -4.527 1 98.94 138 VAL B C 1
ATOM 3020 O O . VAL B 1 138 ? -9.117 13.25 -5.309 1 98.94 138 VAL B O 1
ATOM 3023 N N . GLN B 1 139 ? -7.246 14.492 -4.922 1 98.94 139 GLN B N 1
ATOM 3024 C CA . GLN B 1 139 ? -6.832 14.477 -6.324 1 98.94 139 GLN B CA 1
ATOM 3025 C C . GLN B 1 139 ? -5.859 13.328 -6.594 1 98.94 139 GLN B C 1
ATOM 3027 O O . GLN B 1 139 ? -4.863 13.172 -5.883 1 98.94 139 GLN B O 1
ATOM 3032 N N . THR B 1 140 ? -6.18 12.492 -7.625 1 98.94 140 THR B N 1
ATOM 3033 C CA . THR B 1 140 ? -5.305 11.383 -7.984 1 98.94 140 THR B CA 1
ATOM 3034 C C . THR B 1 140 ? -4.816 11.516 -9.422 1 98.94 140 THR B C 1
ATOM 3036 O O . THR B 1 140 ? -5.453 12.195 -10.234 1 98.94 140 THR B O 1
ATOM 3039 N N . THR B 1 141 ? -3.639 10.961 -9.711 1 98.88 141 THR B N 1
ATOM 3040 C CA . THR B 1 141 ? -3.145 10.766 -11.07 1 98.88 141 THR B CA 1
ATOM 3041 C C . THR B 1 141 ? -2.865 9.289 -11.336 1 98.88 141 THR B C 1
ATOM 3043 O O . THR B 1 141 ? -2.463 8.555 -10.438 1 98.88 141 THR B O 1
ATOM 3046 N N . HIS B 1 142 ? -3.242 8.859 -12.562 1 98.88 142 HIS B N 1
ATOM 3047 C CA . HIS B 1 142 ? -2.93 7.547 -13.125 1 98.88 142 HIS B CA 1
ATOM 3048 C C . HIS B 1 142 ? -3.688 6.441 -12.398 1 98.88 142 HIS B C 1
ATOM 3050 O O . HIS B 1 142 ? -3.209 5.309 -12.312 1 98.88 142 HIS B O 1
ATOM 3056 N N . LEU B 1 143 ? -4.824 6.746 -11.758 1 98.94 143 LEU B N 1
ATOM 3057 C CA . LEU B 1 143 ? -5.793 5.785 -11.234 1 98.94 143 LEU B CA 1
ATOM 3058 C C . LEU B 1 143 ? -7.047 5.758 -12.109 1 98.94 143 LEU B C 1
ATOM 3060 O O . LEU B 1 143 ? -7.688 6.789 -12.312 1 98.94 143 LEU B O 1
ATOM 3064 N N . LYS B 1 144 ? -7.262 4.617 -12.695 1 98.88 144 LYS B N 1
ATOM 3065 C CA . LYS B 1 144 ? -8.586 4.402 -13.266 1 98.88 144 LYS B CA 1
ATOM 3066 C C . LYS B 1 144 ? -9.609 4.07 -12.172 1 98.88 144 LYS B C 1
ATOM 3068 O O . LYS B 1 144 ? -9.938 2.902 -11.961 1 98.88 144 LYS B O 1
ATOM 3073 N N . ALA B 1 145 ? -10.195 5.152 -11.617 1 98.75 145 ALA B N 1
ATOM 3074 C CA . ALA B 1 145 ? -11.055 5.043 -10.445 1 98.75 145 ALA B CA 1
ATOM 3075 C C . ALA B 1 145 ? -12.445 4.543 -10.828 1 98.75 145 ALA B C 1
ATOM 3077 O O . ALA B 1 145 ? -12.773 4.465 -12.016 1 98.75 145 ALA B O 1
ATOM 3078 N N . GLY B 1 146 ? -13.203 4.133 -9.797 1 98.25 146 GLY B N 1
ATOM 3079 C CA . GLY B 1 146 ? -14.57 3.689 -9.992 1 98.25 146 GLY B CA 1
ATOM 3080 C C . GLY B 1 146 ? -14.703 2.182 -10.094 1 98.25 146 GLY B C 1
ATOM 3081 O O . GLY B 1 146 ? -15.773 1.669 -10.43 1 98.25 146 GLY B O 1
ATOM 3082 N N . ASN B 1 147 ? -13.664 1.53 -9.914 1 98.62 147 ASN B N 1
ATOM 3083 C CA . ASN B 1 147 ? -13.656 0.072 -9.969 1 98.62 147 ASN B CA 1
ATOM 3084 C C . ASN B 1 147 ? -13.461 -0.541 -8.586 1 98.62 147 ASN B C 1
ATOM 3086 O O . ASN B 1 147 ? -12.328 -0.667 -8.109 1 98.62 147 ASN B O 1
ATOM 3090 N N . PHE B 1 148 ? -14.523 -0.879 -8.008 1 98.56 148 PHE B N 1
ATOM 3091 C CA . PHE B 1 148 ? -14.664 -1.405 -6.656 1 98.56 148 PHE B CA 1
ATOM 3092 C C . PHE B 1 148 ? -15.469 -2.697 -6.66 1 98.56 148 PHE B C 1
ATOM 3094 O O . PHE B 1 148 ? -16.688 -2.678 -6.871 1 98.56 148 PHE B O 1
ATOM 3101 N N . VAL B 1 149 ? -14.766 -3.834 -6.414 1 98.81 149 VAL B N 1
ATOM 3102 C CA . VAL B 1 149 ? -15.484 -5.102 -6.441 1 98.81 149 VAL B CA 1
ATOM 3103 C C . VAL B 1 149 ? -16.094 -5.383 -5.066 1 98.81 149 VAL B C 1
ATOM 3105 O O . VAL B 1 149 ? -15.773 -4.699 -4.09 1 98.81 149 VAL B O 1
ATOM 3108 N N . ASN B 1 150 ? -16.953 -6.422 -4.957 1 98.75 150 ASN B N 1
ATOM 3109 C CA . ASN B 1 150 ? -17.625 -6.84 -3.727 1 98.75 150 ASN B CA 1
ATOM 3110 C C . ASN B 1 150 ? -16.609 -7.254 -2.66 1 98.75 150 ASN B C 1
ATOM 3112 O O . ASN B 1 150 ? -16.016 -8.328 -2.748 1 98.75 150 ASN B O 1
ATOM 3116 N N . PRO B 1 151 ? -16.469 -6.395 -1.619 1 98.56 151 PRO B N 1
ATOM 3117 C CA . PRO B 1 151 ? -15.438 -6.711 -0.634 1 98.56 151 PRO B CA 1
ATOM 3118 C C . PRO B 1 151 ? -15.82 -7.887 0.265 1 98.56 151 PRO B C 1
ATOM 3120 O O . PRO B 1 151 ? -14.961 -8.43 0.974 1 98.56 151 PRO B O 1
ATOM 3123 N N . THR B 1 152 ? -17.016 -8.297 0.212 1 98.69 152 THR B N 1
ATOM 3124 C CA . THR B 1 152 ? -17.484 -9.398 1.046 1 98.69 152 THR B CA 1
ATOM 3125 C C . THR B 1 152 ? -17.016 -10.734 0.488 1 98.69 152 THR B C 1
ATOM 3127 O O . THR B 1 152 ? -16.688 -11.648 1.247 1 98.69 152 THR B O 1
ATOM 3130 N N . THR B 1 153 ? -16.922 -10.812 -0.848 1 98.81 153 THR B N 1
ATOM 3131 C CA . THR B 1 153 ? -16.656 -12.133 -1.41 1 98.81 153 THR B CA 1
ATOM 3132 C C . THR B 1 153 ? -15.469 -12.086 -2.355 1 98.81 153 THR B C 1
ATOM 3134 O O . THR B 1 153 ? -14.969 -13.133 -2.787 1 98.81 153 THR B O 1
ATOM 3137 N N . ASN B 1 154 ? -15 -10.891 -2.672 1 98.88 154 ASN B N 1
ATOM 3138 C CA . ASN B 1 154 ? -13.938 -10.781 -3.664 1 98.88 154 ASN B CA 1
ATOM 3139 C C . ASN B 1 154 ? -12.734 -10.008 -3.117 1 98.88 154 ASN B C 1
ATOM 3141 O O . ASN B 1 154 ? -12.031 -9.336 -3.869 1 98.88 154 ASN B O 1
ATOM 3145 N N . TYR B 1 155 ? -12.547 -10.047 -1.75 1 98.94 155 TYR B N 1
ATOM 3146 C CA . TYR B 1 155 ? -11.344 -9.477 -1.153 1 98.94 155 TYR B CA 1
ATOM 3147 C C . TYR B 1 155 ? -10.102 -10.227 -1.603 1 98.94 155 TYR B C 1
ATOM 3149 O O . TYR B 1 155 ? -9.883 -11.375 -1.21 1 98.94 155 TYR B O 1
ATOM 3157 N N . TYR B 1 156 ? -9.266 -9.641 -2.527 1 98.94 156 TYR B N 1
ATOM 3158 C CA . TYR B 1 156 ? -8.016 -10.18 -3.041 1 98.94 156 TYR B CA 1
ATOM 3159 C C . TYR B 1 156 ? -8.266 -11.414 -3.902 1 98.94 156 TYR B C 1
ATOM 3161 O O . TYR B 1 156 ? -7.5 -12.375 -3.85 1 98.94 156 TYR B O 1
ATOM 3169 N N . THR B 1 157 ? -9.273 -11.406 -4.785 1 98.94 157 THR B N 1
ATOM 3170 C CA . THR B 1 157 ? -9.602 -12.617 -5.539 1 98.94 157 THR B CA 1
ATOM 3171 C C . THR B 1 157 ? -9.039 -12.531 -6.957 1 98.94 157 THR B C 1
ATOM 3173 O O . THR B 1 157 ? -9.117 -13.5 -7.719 1 98.94 157 THR B O 1
ATOM 3176 N N . ALA B 1 158 ? -8.516 -11.414 -7.379 1 98.94 158 ALA B N 1
ATOM 3177 C CA . ALA B 1 158 ? -7.918 -11.25 -8.695 1 98.94 158 ALA B CA 1
ATOM 3178 C C . ALA B 1 158 ? -6.711 -10.32 -8.641 1 98.94 158 ALA B C 1
ATOM 3180 O O . ALA B 1 158 ? -6.621 -9.461 -7.758 1 98.94 158 ALA B O 1
ATOM 3181 N N . PRO B 1 159 ? -5.789 -10.484 -9.609 1 98.94 159 PRO B N 1
ATOM 3182 C CA . PRO B 1 159 ? -4.578 -9.664 -9.617 1 98.94 159 PRO B CA 1
ATOM 3183 C C . PRO B 1 159 ? -4.852 -8.219 -10.023 1 98.94 159 PRO B C 1
ATOM 3185 O O . PRO B 1 159 ? -5.871 -7.93 -10.656 1 98.94 159 PRO B O 1
ATOM 3188 N N . GLN B 1 160 ? -3.959 -7.332 -9.562 1 98.94 160 GLN B N 1
ATOM 3189 C CA . GLN B 1 160 ? -3.926 -5.98 -10.109 1 98.94 160 GLN B CA 1
ATOM 3190 C C . GLN B 1 160 ? -3.867 -6 -11.633 1 98.94 160 GLN B C 1
ATOM 3192 O O . GLN B 1 160 ? -3.121 -6.789 -12.219 1 98.94 160 GLN B O 1
ATOM 3197 N N . ASP B 1 161 ? -4.68 -5.191 -12.273 1 98.94 161 ASP B N 1
ATOM 3198 C CA . ASP B 1 161 ? -4.703 -5.074 -13.727 1 98.94 161 ASP B CA 1
ATOM 3199 C C . ASP B 1 161 ? -4.641 -3.611 -14.164 1 98.94 161 ASP B C 1
ATOM 3201 O O . ASP B 1 161 ? -4.723 -2.707 -13.328 1 98.94 161 ASP B O 1
ATOM 3205 N N . LEU B 1 162 ? -4.348 -3.387 -15.461 1 98.94 162 LEU B N 1
ATOM 3206 C CA . LEU B 1 162 ? -4.203 -2.059 -16.047 1 98.94 162 LEU B CA 1
ATOM 3207 C C . LEU B 1 162 ? -5.242 -1.829 -17.141 1 98.94 162 LEU B C 1
ATOM 3209 O O . LEU B 1 162 ? -5.66 -2.773 -17.812 1 98.94 162 LEU B O 1
ATOM 3213 N N . ASP B 1 163 ? -5.633 -0.589 -17.266 1 98.81 163 ASP B N 1
ATOM 3214 C CA . ASP B 1 163 ? -6.508 -0.261 -18.375 1 98.81 163 ASP B CA 1
ATOM 3215 C C . ASP B 1 163 ? -5.703 -0.071 -19.672 1 98.81 163 ASP B C 1
ATOM 3217 O O . ASP B 1 163 ? -4.496 -0.327 -19.688 1 98.81 163 ASP B O 1
ATOM 3221 N N . GLY B 1 164 ? -6.371 0.316 -20.734 1 98.5 164 GLY B N 1
ATOM 3222 C CA . GLY B 1 164 ? -5.75 0.451 -22.031 1 98.5 164 GLY B CA 1
ATOM 3223 C C . GLY B 1 164 ? -4.676 1.522 -22.078 1 98.5 164 GLY B C 1
ATOM 3224 O O . GLY B 1 164 ? -3.801 1.501 -22.938 1 98.5 164 GLY B O 1
ATOM 3225 N N . ASN B 1 165 ? -4.676 2.482 -21.125 1 98.5 165 ASN B N 1
ATOM 3226 C CA . ASN B 1 165 ? -3.695 3.561 -21.062 1 98.5 165 ASN B CA 1
ATOM 3227 C C . ASN B 1 165 ? -2.531 3.205 -20.141 1 98.5 165 ASN B C 1
ATOM 3229 O O . ASN B 1 165 ? -1.605 4 -19.969 1 98.5 165 ASN B O 1
ATOM 3233 N N . GLY B 1 166 ? -2.582 2.066 -19.453 1 98.88 166 GLY B N 1
ATOM 3234 C CA . GLY B 1 166 ? -1.523 1.632 -18.562 1 98.88 166 GLY B CA 1
ATOM 3235 C C . GLY B 1 166 ? -1.75 2.053 -17.125 1 98.88 166 GLY B C 1
ATOM 3236 O O . GLY B 1 166 ? -0.856 1.923 -16.281 1 98.88 166 GLY B O 1
ATOM 3237 N N . ASP B 1 167 ? -2.961 2.576 -16.875 1 98.94 167 ASP B N 1
ATOM 3238 C CA . ASP B 1 167 ? -3.27 3.006 -15.516 1 98.94 167 ASP B CA 1
ATOM 3239 C C . ASP B 1 167 ? -3.885 1.867 -14.711 1 98.94 167 ASP B C 1
ATOM 3241 O O . ASP B 1 167 ? -4.645 1.059 -15.242 1 98.94 167 ASP B O 1
ATOM 3245 N N . ILE B 1 168 ? -3.594 1.832 -13.453 1 98.94 168 ILE B N 1
ATOM 3246 C CA . ILE B 1 168 ? -4.125 0.792 -12.586 1 98.94 168 ILE B CA 1
ATOM 3247 C C . ILE B 1 168 ? -5.637 0.962 -12.438 1 98.94 168 ILE B C 1
ATOM 3249 O O . ILE B 1 168 ? -6.121 2.062 -12.172 1 98.94 168 ILE B O 1
ATOM 3253 N N . ILE B 1 169 ? -6.375 -0.12 -12.648 1 98.94 169 ILE B N 1
ATOM 3254 C CA . ILE B 1 169 ? -7.812 -0.179 -12.43 1 98.94 169 ILE B CA 1
ATOM 3255 C C . ILE B 1 169 ? -8.102 -0.365 -10.938 1 98.94 169 ILE B C 1
ATOM 3257 O O . ILE B 1 169 ? -7.719 -1.377 -10.344 1 98.94 169 ILE B O 1
ATOM 3261 N N . GLY B 1 170 ? -8.766 0.606 -10.32 1 98.88 170 GLY B N 1
ATOM 3262 C CA . GLY B 1 170 ? -8.938 0.464 -8.883 1 98.88 170 GLY B CA 1
ATOM 3263 C C . GLY B 1 170 ? -9.812 1.546 -8.281 1 98.88 170 GLY B C 1
ATOM 3264 O O . GLY B 1 170 ? -10.812 1.948 -8.875 1 98.88 170 GLY B O 1
ATOM 3265 N N . HIS B 1 171 ? -9.562 1.821 -6.988 1 98.94 171 HIS B N 1
ATOM 3266 C CA . HIS B 1 171 ? -10.344 2.783 -6.215 1 98.94 171 HIS B CA 1
ATOM 3267 C C . HIS B 1 171 ? -9.539 3.316 -5.035 1 98.94 171 HIS B C 1
ATOM 3269 O O . HIS B 1 171 ? -8.406 2.883 -4.801 1 98.94 171 HIS B O 1
ATOM 3275 N N . CYS B 1 172 ? -10.141 4.254 -4.355 1 98.88 172 CYS B N 1
ATOM 3276 C CA . CYS B 1 172 ? -9.484 4.91 -3.234 1 98.88 172 CYS B CA 1
ATOM 3277 C C . CYS B 1 172 ? -10.266 4.707 -1.944 1 98.88 172 CYS B C 1
ATOM 3279 O O . CYS B 1 172 ? -11.461 5.012 -1.885 1 98.88 172 CYS B O 1
ATOM 3281 N N . HIS B 1 173 ? -9.578 4.129 -0.924 1 98.94 173 HIS B N 1
ATOM 3282 C CA . HIS B 1 173 ? -10.109 4.18 0.432 1 98.94 173 HIS B CA 1
ATOM 3283 C C . HIS B 1 173 ? -9.656 5.438 1.159 1 98.94 173 HIS B C 1
ATOM 3285 O O . HIS B 1 173 ? -8.523 5.891 0.97 1 98.94 173 HIS B O 1
ATOM 3291 N N . ILE B 1 174 ? -10.586 5.949 2.047 1 98.88 174 ILE B N 1
ATOM 3292 C CA . ILE B 1 174 ? -10.297 7.047 2.959 1 98.88 174 ILE B CA 1
ATOM 3293 C C . ILE B 1 174 ? -10.539 6.598 4.398 1 98.88 174 ILE B C 1
ATOM 3295 O O . ILE B 1 174 ? -11.547 5.953 4.695 1 98.88 174 ILE B O 1
ATOM 3299 N N . THR B 1 175 ? -9.602 6.938 5.219 1 98.94 175 THR B N 1
ATOM 3300 C CA . THR B 1 175 ? -9.781 6.672 6.645 1 98.94 175 THR B CA 1
ATOM 3301 C C . THR B 1 175 ? -9.367 7.883 7.473 1 98.94 175 THR B C 1
ATOM 3303 O O . THR B 1 175 ? -8.398 8.57 7.133 1 98.94 175 THR B O 1
ATOM 3306 N N . ILE B 1 176 ? -10.133 8.203 8.508 1 98.94 176 ILE B N 1
ATOM 3307 C CA . ILE B 1 176 ? -9.836 9.273 9.453 1 98.94 176 ILE B CA 1
ATOM 3308 C C . ILE B 1 176 ? -9.672 8.688 10.852 1 98.94 176 ILE B C 1
ATOM 3310 O O . ILE B 1 176 ? -10.547 7.961 11.336 1 98.94 176 ILE B O 1
ATOM 3314 N N . GLN B 1 177 ? -8.562 9.039 11.445 1 98.94 177 GLN B N 1
ATOM 3315 C CA . GLN B 1 177 ? -8.289 8.562 12.797 1 98.94 177 GLN B CA 1
ATOM 3316 C C . GLN B 1 177 ? -7.988 9.727 13.734 1 98.94 177 GLN B C 1
ATOM 3318 O O . GLN B 1 177 ? -7.336 10.695 13.352 1 98.94 177 GLN B O 1
ATOM 3323 N N . ASP B 1 178 ? -8.5 9.562 14.961 1 98.88 178 ASP B N 1
ATOM 3324 C CA . ASP B 1 178 ? -8.078 10.461 16.031 1 98.88 178 ASP B CA 1
ATOM 3325 C C . ASP B 1 178 ? -6.637 10.172 16.453 1 98.88 178 ASP B C 1
ATOM 3327 O O . ASP B 1 178 ? -6.297 9.031 16.781 1 98.88 178 ASP B O 1
ATOM 3331 N N . ILE B 1 179 ? -5.832 11.312 16.453 1 98.75 179 ILE B N 1
ATOM 3332 C CA . ILE B 1 179 ? -4.426 11.078 16.766 1 98.75 179 ILE B CA 1
ATOM 3333 C C . ILE B 1 179 ? -4.031 11.875 18 1 98.75 179 ILE B C 1
ATOM 3335 O O . ILE B 1 179 ? -2.85 11.969 18.344 1 98.75 179 ILE B O 1
ATOM 3339 N N . GLY B 1 180 ? -4.941 12.453 18.672 1 98.25 180 GLY B N 1
ATOM 3340 C CA . GLY B 1 180 ? -4.758 13.094 19.969 1 98.25 180 GLY B CA 1
ATOM 3341 C C . GLY B 1 180 ? -4.176 14.492 19.859 1 98.25 180 GLY B C 1
ATOM 3342 O O . GLY B 1 180 ? -4.695 15.43 20.469 1 98.25 180 GLY B O 1
ATOM 3343 N N . SER B 1 181 ? -3.066 14.633 19.109 1 97.38 181 SER B N 1
ATOM 3344 C CA . SER B 1 181 ? -2.377 15.906 18.938 1 97.38 181 SER B CA 1
ATOM 3345 C C . SER B 1 181 ? -1.621 15.945 17.609 1 97.38 181 SER B C 1
ATOM 3347 O O . SER B 1 181 ? -1.244 14.898 17.078 1 97.38 181 SER B O 1
ATOM 3349 N N . LEU B 1 182 ? -1.396 17.172 17.156 1 96.5 182 LEU B N 1
ATOM 3350 C CA . LEU B 1 182 ? -0.618 17.328 15.922 1 96.5 182 LEU B CA 1
ATOM 3351 C C . LEU B 1 182 ? 0.816 16.859 16.125 1 96.5 182 LEU B C 1
ATOM 3353 O O . LEU B 1 182 ? 1.521 16.562 15.164 1 96.5 182 LEU B O 1
ATOM 3357 N N . THR B 1 183 ? 1.211 16.75 17.359 1 94.81 183 THR B N 1
ATOM 3358 C CA . THR B 1 183 ? 2.586 16.359 17.641 1 94.81 183 THR B CA 1
ATOM 3359 C C . THR B 1 183 ? 2.635 14.938 18.203 1 94.81 183 THR B C 1
ATOM 3361 O O . THR B 1 183 ? 3.602 14.555 18.859 1 94.81 183 THR B O 1
ATOM 3364 N N . SER B 1 184 ? 1.569 14.211 17.969 1 97.06 184 SER B N 1
ATOM 3365 C CA . SER B 1 184 ? 1.51 12.836 18.438 1 97.06 184 SER B CA 1
ATOM 3366 C C . SER B 1 184 ? 2.699 12.023 17.938 1 97.06 184 SER B C 1
ATOM 3368 O O . SER B 1 184 ? 3.119 12.172 16.797 1 97.06 184 SER B O 1
ATOM 3370 N N . GLN B 1 185 ? 3.207 11.133 18.781 1 97.56 185 GLN B N 1
ATOM 3371 C CA . GLN B 1 185 ? 4.293 10.227 18.422 1 97.56 185 GLN B CA 1
ATOM 3372 C C . GLN B 1 185 ? 3.807 8.781 18.359 1 97.56 185 GLN B C 1
ATOM 3374 O O . GLN B 1 185 ? 4.609 7.852 18.25 1 97.56 185 GLN B O 1
ATOM 3379 N N . THR B 1 186 ? 2.547 8.609 18.5 1 98.44 186 THR B N 1
ATOM 3380 C CA . THR B 1 186 ? 1.993 7.266 18.641 1 98.44 186 THR B CA 1
ATOM 3381 C C . THR B 1 186 ? 1.188 6.891 17.391 1 98.44 186 THR B C 1
ATOM 3383 O O . THR B 1 186 ? 0.205 7.555 17.062 1 98.44 186 THR B O 1
ATOM 3386 N N . PRO B 1 187 ? 1.59 5.812 16.766 1 98.88 187 PRO B N 1
ATOM 3387 C CA . PRO B 1 187 ? 0.725 5.355 15.672 1 98.88 187 PRO B CA 1
ATOM 3388 C C . PRO B 1 187 ? -0.686 5.012 16.141 1 98.88 187 PRO B C 1
ATOM 3390 O O . PRO B 1 187 ? -0.853 4.316 17.156 1 98.88 187 PRO B O 1
ATOM 3393 N N . PRO B 1 188 ? -1.649 5.488 15.43 1 98.94 188 PRO B N 1
ATOM 3394 C CA . PRO B 1 188 ? -3.004 5.141 15.875 1 98.94 188 PRO B CA 1
ATOM 3395 C C . PRO B 1 188 ? -3.338 3.666 15.641 1 98.94 188 PRO B C 1
ATOM 3397 O O . PRO B 1 188 ? -2.797 3.043 14.727 1 98.94 188 PRO B O 1
ATOM 3400 N N . ASP B 1 189 ? -4.242 3.119 16.453 1 98.88 189 ASP B N 1
ATOM 3401 C CA . ASP B 1 189 ? -4.719 1.744 16.328 1 98.88 189 ASP B CA 1
ATOM 3402 C C . ASP B 1 189 ? -5.473 1.533 15.023 1 98.88 189 ASP B C 1
ATOM 3404 O O . ASP B 1 189 ? -6.516 2.15 14.797 1 98.88 189 ASP B O 1
ATOM 3408 N N . PRO B 1 190 ? -4.977 0.619 14.195 1 98.88 190 PRO B N 1
ATOM 3409 C CA . PRO B 1 190 ? -5.629 0.457 12.891 1 98.88 190 PRO B CA 1
ATOM 3410 C C . PRO B 1 190 ? -7.082 0.003 13.008 1 98.88 190 PRO B C 1
ATOM 3412 O O . PRO B 1 190 ? -7.863 0.18 12.07 1 98.88 190 PRO B O 1
ATOM 3415 N N . SER B 1 191 ? -7.445 -0.597 14.07 1 98.69 191 SER B N 1
ATOM 3416 C CA . SER B 1 191 ? -8.805 -1.101 14.227 1 98.69 191 SER B CA 1
ATOM 3417 C C . SER B 1 191 ? -9.758 0.004 14.672 1 98.69 191 SER B C 1
ATOM 3419 O O . SER B 1 191 ? -10.969 -0.202 14.734 1 98.69 191 SER B O 1
ATOM 3421 N N . LYS B 1 192 ? -9.227 1.144 15.008 1 98.69 192 LYS B N 1
ATOM 3422 C CA . LYS B 1 192 ? -10.031 2.271 15.477 1 98.69 192 LYS B CA 1
ATOM 3423 C C . LYS B 1 192 ? -9.961 3.439 14.492 1 98.69 192 LYS B C 1
ATOM 3425 O O . LYS B 1 192 ? -8.875 3.967 14.227 1 98.69 192 LYS B O 1
ATOM 3430 N N . PHE B 1 193 ? -11.117 3.846 14.023 1 98.81 193 PHE B N 1
ATOM 3431 C CA . PHE B 1 193 ? -11.203 4.988 13.125 1 98.81 193 PHE B CA 1
ATOM 3432 C C . PHE B 1 193 ? -12.531 5.719 13.305 1 98.81 193 PHE B C 1
ATOM 3434 O O . PHE B 1 193 ? -13.531 5.109 13.695 1 98.81 193 PHE B O 1
ATOM 3441 N N . ALA B 1 194 ? -12.484 6.992 13.008 1 98.88 194 ALA B N 1
ATOM 3442 C CA . ALA B 1 194 ? -13.68 7.828 13.133 1 98.88 194 ALA B CA 1
ATOM 3443 C C . ALA B 1 194 ? -14.508 7.789 11.852 1 98.88 194 ALA B C 1
ATOM 3445 O O . ALA B 1 194 ? -15.719 8.023 11.891 1 98.88 194 ALA B O 1
ATOM 3446 N N . PHE B 1 195 ? -13.875 7.559 10.789 1 98.88 195 PHE B N 1
ATOM 3447 C CA . PHE B 1 195 ? -14.516 7.516 9.477 1 98.88 195 PHE B CA 1
ATOM 3448 C C . PHE B 1 195 ? -13.758 6.59 8.531 1 98.88 195 PHE B C 1
ATOM 3450 O O . PHE B 1 195 ? -12.531 6.551 8.555 1 98.88 195 PHE B O 1
ATOM 3457 N N . PHE B 1 196 ? -14.523 5.84 7.746 1 98.88 196 PHE B N 1
ATOM 3458 C CA . PHE B 1 196 ? -13.992 5.031 6.652 1 98.88 196 PHE B CA 1
ATOM 3459 C C . PHE B 1 196 ? -14.945 5.031 5.465 1 98.88 196 PHE B C 1
ATOM 3461 O O . PHE B 1 196 ? -16.156 4.887 5.637 1 98.88 196 PHE B O 1
ATOM 3468 N N . LYS B 1 197 ? -14.305 5.16 4.281 1 98.69 197 LYS B N 1
ATOM 3469 C CA . LYS B 1 197 ? -15.094 5.027 3.061 1 98.69 197 LYS B CA 1
ATOM 3470 C C . LYS B 1 197 ? -14.242 4.516 1.904 1 98.69 197 LYS B C 1
ATOM 3472 O O . LYS B 1 197 ? -13.164 5.059 1.633 1 98.69 197 LYS B O 1
ATOM 3477 N N . GLY B 1 198 ? -14.672 3.395 1.262 1 98.12 198 GLY B N 1
ATOM 3478 C CA . GLY B 1 198 ? -14.195 3.082 -0.075 1 98.12 198 GLY B CA 1
ATOM 3479 C C . GLY B 1 198 ? -14.938 3.832 -1.165 1 98.12 198 GLY B C 1
ATOM 3480 O O . GLY B 1 198 ? -16.109 3.574 -1.409 1 98.12 198 GLY B O 1
ATOM 3481 N N . ILE B 1 199 ? -14.266 4.746 -1.76 1 98 199 ILE B N 1
ATOM 3482 C CA . ILE B 1 199 ? -14.898 5.484 -2.848 1 98 199 ILE B CA 1
ATOM 3483 C C . ILE B 1 199 ? -15.055 4.574 -4.062 1 98 199 ILE B C 1
ATOM 3485 O O . ILE B 1 199 ? -14.062 4.121 -4.641 1 98 199 ILE B O 1
ATOM 3489 N N . ASP B 1 200 ? -16.266 4.367 -4.465 1 95.62 200 ASP B N 1
ATOM 3490 C CA . ASP B 1 200 ? -16.547 3.322 -5.449 1 95.62 200 ASP B CA 1
ATOM 3491 C C . ASP B 1 200 ? -16.969 3.922 -6.789 1 95.62 200 ASP B C 1
ATOM 3493 O O . ASP B 1 200 ? -17.453 3.211 -7.668 1 95.62 200 ASP B O 1
ATOM 3497 N N . ASP B 1 201 ? -16.859 5.246 -6.934 1 96.62 201 ASP B N 1
ATOM 3498 C CA . ASP B 1 201 ? -17.188 5.898 -8.203 1 96.62 201 ASP B CA 1
ATOM 3499 C C . ASP B 1 201 ? -15.961 6.605 -8.781 1 96.62 201 ASP B C 1
ATOM 3501 O O . ASP B 1 201 ? -14.914 6.66 -8.141 1 96.62 201 ASP B O 1
ATOM 3505 N N . ALA B 1 202 ? -16.109 7.137 -10.008 1 97.62 202 ALA B N 1
ATOM 3506 C CA . ALA B 1 202 ? -14.977 7.703 -10.734 1 97.62 202 ALA B CA 1
ATOM 3507 C C . ALA B 1 202 ? -14.82 9.188 -10.438 1 97.62 202 ALA B C 1
ATOM 3509 O O . ALA B 1 202 ? -14.031 9.883 -11.078 1 97.62 202 ALA B O 1
ATOM 3510 N N . GLY B 1 203 ? -15.594 9.672 -9.484 1 98.06 203 GLY B N 1
ATOM 3511 C CA . GLY B 1 203 ? -15.539 11.094 -9.195 1 98.06 203 GLY B CA 1
ATOM 3512 C C . GLY B 1 203 ? -15.883 11.953 -10.398 1 98.06 203 GLY B C 1
ATOM 3513 O O . GLY B 1 203 ? -16.906 11.742 -11.055 1 98.06 203 GLY B O 1
ATOM 3514 N N . ASN B 1 204 ? -15.008 12.953 -10.648 1 98.31 204 ASN B N 1
ATOM 3515 C CA . ASN B 1 204 ? -15.305 13.867 -11.75 1 98.31 204 ASN B CA 1
ATOM 3516 C C . ASN B 1 204 ? -14.719 13.375 -13.062 1 98.31 204 ASN B C 1
ATOM 3518 O O . ASN B 1 204 ? -14.734 14.094 -14.07 1 98.31 204 ASN B O 1
ATOM 3522 N N . GLY B 1 205 ? -14.062 12.234 -13.047 1 97.31 205 GLY B N 1
ATOM 3523 C CA . GLY B 1 205 ? -13.469 11.656 -14.242 1 97.31 205 GLY B CA 1
ATOM 3524 C C . GLY B 1 205 ? -12.109 12.25 -14.586 1 97.31 205 GLY B C 1
ATOM 3525 O O . GLY B 1 205 ? -11.516 11.898 -15.609 1 97.31 205 GLY B O 1
ATOM 3526 N N . LYS B 1 206 ? -11.672 13.148 -13.758 1 97.94 206 LYS B N 1
ATOM 3527 C CA . LYS B 1 206 ? -10.375 13.789 -13.953 1 97.94 206 LYS B CA 1
ATOM 3528 C C . LYS B 1 206 ? -9.469 13.594 -12.742 1 97.94 206 LYS B C 1
ATOM 3530 O O . LYS B 1 206 ? -8.602 14.43 -12.469 1 97.94 206 LYS B O 1
ATOM 3535 N N . GLY B 1 207 ? -9.797 12.523 -11.922 1 98.75 207 GLY B N 1
ATOM 3536 C CA . GLY B 1 207 ? -8.922 12.133 -10.828 1 98.75 207 GLY B CA 1
ATOM 3537 C C . GLY B 1 207 ? -9.375 12.656 -9.477 1 98.75 207 GLY B C 1
ATOM 3538 O O . GLY B 1 207 ? -8.867 12.234 -8.438 1 98.75 207 GLY B O 1
ATOM 3539 N N . LEU B 1 208 ? -10.391 13.602 -9.484 1 98.94 208 LEU B N 1
ATOM 3540 C CA . LEU B 1 208 ? -10.859 14.102 -8.203 1 98.94 208 LEU B CA 1
ATOM 3541 C C . LEU B 1 208 ? -11.922 13.18 -7.609 1 98.94 208 LEU B C 1
ATOM 3543 O O . LEU B 1 208 ? -12.977 12.969 -8.211 1 98.94 208 LEU B O 1
ATOM 3547 N N . LEU B 1 209 ? -11.648 12.672 -6.414 1 98.88 209 LEU B N 1
ATOM 3548 C CA . LEU B 1 209 ? -12.531 11.797 -5.648 1 98.88 209 LEU B CA 1
ATOM 3549 C C . LEU B 1 209 ? -12.961 12.461 -4.348 1 98.88 209 LEU B C 1
ATOM 3551 O O . LEU B 1 209 ? -12.227 13.281 -3.791 1 98.88 209 LEU B O 1
ATOM 3555 N N . GLN B 1 210 ? -14.148 12.055 -3.908 1 98.75 210 GLN B N 1
ATOM 3556 C CA . GLN B 1 210 ? -14.656 12.695 -2.699 1 98.75 210 GLN B CA 1
ATOM 3557 C C . GLN B 1 210 ? -15.445 11.711 -1.843 1 98.75 210 GLN B C 1
ATOM 3559 O O . GLN B 1 210 ? -16.047 10.766 -2.363 1 98.75 210 GLN B O 1
ATOM 3564 N N . ALA B 1 211 ? -15.469 11.938 -0.598 1 98.69 211 ALA B N 1
ATOM 3565 C CA . ALA B 1 211 ? -16.281 11.25 0.394 1 98.69 211 ALA B CA 1
ATOM 3566 C C . ALA B 1 211 ? -16.859 12.227 1.414 1 98.69 211 ALA B C 1
ATOM 3568 O O . ALA B 1 211 ? -16.125 13.008 2.02 1 98.69 211 ALA B O 1
ATOM 3569 N N . ALA B 1 212 ? -18.078 12.156 1.613 1 98.75 212 ALA B N 1
ATOM 3570 C CA . ALA B 1 212 ? -18.719 13.008 2.609 1 98.75 212 ALA B CA 1
ATOM 3571 C C . ALA B 1 212 ? -18.594 12.414 4.008 1 98.75 212 ALA B C 1
ATOM 3573 O O . ALA B 1 212 ? -18.906 11.234 4.211 1 98.75 212 ALA B O 1
ATOM 3574 N N . VAL B 1 213 ? -18.125 13.188 4.883 1 98.88 213 VAL B N 1
ATOM 3575 C CA . VAL B 1 213 ? -18.188 12.852 6.305 1 98.88 213 VAL B CA 1
ATOM 3576 C C . VAL B 1 213 ? -19.438 13.445 6.934 1 98.88 213 VAL B C 1
ATOM 3578 O O . VAL B 1 213 ? -19.391 14.523 7.531 1 98.88 213 VAL B O 1
ATOM 3581 N N . GLU B 1 214 ? -20.484 12.664 6.824 1 98.56 214 GLU B N 1
ATOM 3582 C CA . GLU B 1 214 ? -21.781 13.125 7.281 1 98.56 214 GLU B CA 1
ATOM 3583 C C . GLU B 1 214 ? -21.828 13.25 8.805 1 98.56 214 GLU B C 1
ATOM 3585 O O . GLU B 1 214 ? -21.391 12.352 9.516 1 98.56 214 GLU B O 1
ATOM 3590 N N . GLY B 1 215 ? -22.359 14.367 9.289 1 98.31 215 GLY B N 1
ATOM 3591 C CA . GLY B 1 215 ? -22.453 14.609 10.719 1 98.31 215 GLY B CA 1
ATOM 3592 C C . GLY B 1 215 ? -21.156 15.109 11.32 1 98.31 215 GLY B C 1
ATOM 3593 O O . GLY B 1 215 ? -21.125 15.5 12.492 1 98.31 215 GLY B O 1
ATOM 3594 N N . GLY B 1 216 ? -20.094 15.117 10.516 1 98.5 216 GLY B N 1
ATOM 3595 C CA . GLY B 1 216 ? -18.797 15.641 10.938 1 98.5 216 GLY B CA 1
ATOM 3596 C C . GLY B 1 216 ? -18.109 14.766 11.969 1 98.5 216 GLY B C 1
ATOM 3597 O O . GLY B 1 216 ? -18.312 13.547 11.992 1 98.5 216 GLY B O 1
ATOM 3598 N N . LEU B 1 217 ? -17.172 15.406 12.633 1 98.81 217 LEU B N 1
ATOM 3599 C CA . LEU B 1 217 ? -16.359 14.734 13.648 1 98.81 217 LEU B CA 1
ATOM 3600 C C . LEU B 1 217 ? -16.453 15.461 14.984 1 98.81 217 LEU B C 1
ATOM 3602 O O . LEU B 1 217 ? -16.672 16.672 15.023 1 98.81 217 LEU B O 1
ATOM 3606 N N . PRO B 1 218 ? -16.266 14.727 16.109 1 98.44 218 PRO B N 1
ATOM 3607 C CA . PRO B 1 218 ? -16.094 15.422 17.391 1 98.44 218 PRO B CA 1
ATOM 3608 C C . PRO B 1 218 ? -14.789 16.219 17.453 1 98.44 218 PRO B C 1
ATOM 3610 O O . PRO B 1 218 ? -13.883 15.992 16.656 1 98.44 218 PRO B O 1
ATOM 3613 N N . ALA B 1 219 ? -14.781 17.156 18.438 1 98.62 219 ALA B N 1
ATOM 3614 C CA . ALA B 1 219 ? -13.547 17.906 18.656 1 98.62 219 ALA B CA 1
ATOM 3615 C C . ALA B 1 219 ? -12.367 16.969 18.891 1 98.62 219 ALA B C 1
ATOM 3617 O O . ALA B 1 219 ? -12.5 15.953 19.578 1 98.62 219 ALA B O 1
ATOM 3618 N N . GLY B 1 220 ? -11.266 17.266 18.25 1 98.56 220 GLY B N 1
ATOM 3619 C CA . GLY B 1 220 ? -10.078 16.422 18.328 1 98.56 220 GLY B CA 1
ATOM 3620 C C . GLY B 1 220 ? -9.047 16.75 17.25 1 98.56 220 GLY B C 1
ATOM 3621 O O . GLY B 1 220 ? -9.188 17.734 16.531 1 98.56 220 GLY B O 1
ATOM 3622 N N . THR B 1 221 ? -7.965 16.047 17.25 1 98.69 221 THR B N 1
ATOM 3623 C CA . THR B 1 221 ? -6.938 16.109 16.219 1 98.69 221 THR B CA 1
ATOM 3624 C C . THR B 1 221 ? -6.91 14.812 15.406 1 98.69 221 THR B C 1
ATOM 3626 O O . THR B 1 221 ? -6.898 13.719 15.977 1 98.69 221 THR B O 1
ATOM 3629 N N . TYR B 1 222 ? -6.938 14.984 14.125 1 98.88 222 TYR B N 1
ATOM 3630 C CA . TYR B 1 222 ? -7.176 13.836 13.273 1 98.88 222 TYR B CA 1
ATOM 3631 C C . TYR B 1 222 ? -6.121 13.734 12.18 1 98.88 222 TYR B C 1
ATOM 3633 O O . TYR B 1 222 ? -5.508 14.734 11.805 1 98.88 222 TYR B O 1
ATOM 3641 N N . ARG B 1 223 ? -5.922 12.547 11.727 1 98.81 223 ARG B N 1
ATOM 3642 C CA . ARG B 1 223 ? -5.273 12.328 10.438 1 98.81 223 ARG B CA 1
ATOM 3643 C C . ARG B 1 223 ? -6.234 11.688 9.445 1 98.81 223 ARG B C 1
ATOM 3645 O O . ARG B 1 223 ? -7.008 10.797 9.805 1 98.81 223 ARG B O 1
ATOM 3652 N N . VAL B 1 224 ? -6.309 12.219 8.305 1 98.94 224 VAL B N 1
ATOM 3653 C CA . VAL B 1 224 ? -6.988 11.586 7.18 1 98.94 224 VAL B CA 1
ATOM 3654 C C . VAL B 1 224 ? -5.961 11.031 6.199 1 98.94 224 VAL B C 1
ATOM 3656 O O . VAL B 1 224 ? -4.984 11.703 5.867 1 98.94 224 VAL B O 1
ATOM 3659 N N . CYS B 1 225 ? -6.145 9.758 5.789 1 98.94 225 CYS B N 1
ATOM 3660 C CA . CYS B 1 225 ? -5.223 9.094 4.871 1 98.94 225 CYS B CA 1
ATOM 3661 C C . CYS B 1 225 ? -5.977 8.398 3.746 1 98.94 225 CYS B C 1
ATOM 3663 O O . CYS B 1 225 ? -7.094 7.922 3.943 1 98.94 225 CYS B O 1
ATOM 3665 N N . THR B 1 226 ? -5.297 8.367 2.596 1 98.94 226 THR B N 1
ATOM 3666 C CA . THR B 1 226 ? -5.762 7.508 1.513 1 98.94 226 THR B CA 1
ATOM 3667 C C . THR B 1 226 ? -5.109 6.133 1.595 1 98.94 226 THR B C 1
ATOM 3669 O O . THR B 1 226 ? -3.975 6.004 2.064 1 98.94 226 THR B O 1
ATOM 3672 N N . MET B 1 227 ? -5.82 5.125 1.195 1 98.94 227 MET B N 1
ATOM 3673 C CA . MET B 1 227 ? -5.328 3.783 0.885 1 98.94 227 MET B CA 1
ATOM 3674 C C . MET B 1 227 ? -5.801 3.338 -0.495 1 98.94 227 MET B C 1
ATOM 3676 O O . MET B 1 227 ? -6.863 2.729 -0.626 1 98.94 227 MET B O 1
ATOM 3680 N N . ILE B 1 228 ? -5 3.627 -1.482 1 98.94 228 ILE B N 1
ATOM 3681 C CA . ILE B 1 228 ? -5.379 3.34 -2.861 1 98.94 228 ILE B CA 1
ATOM 3682 C C . ILE B 1 228 ? -5.152 1.861 -3.162 1 98.94 228 ILE B C 1
ATOM 3684 O O . ILE B 1 228 ? -4.105 1.305 -2.818 1 98.94 228 ILE B O 1
ATOM 3688 N N . ALA B 1 229 ? -6.176 1.3 -3.785 1 98.94 229 ALA B N 1
ATOM 3689 C CA . ALA B 1 229 ? -6.172 -0.146 -3.998 1 98.94 229 ALA B CA 1
ATOM 3690 C C . ALA B 1 229 ? -6.59 -0.492 -5.422 1 98.94 229 ALA B C 1
ATOM 3692 O O . ALA B 1 229 ? -7.359 0.245 -6.047 1 98.94 229 ALA B O 1
ATOM 3693 N N . ALA B 1 230 ? -6.074 -1.597 -5.934 1 98.94 230 ALA B N 1
ATOM 3694 C CA . ALA B 1 230 ? -6.586 -2.195 -7.164 1 98.94 230 ALA B CA 1
ATOM 3695 C C . ALA B 1 230 ? -8.047 -2.6 -7.012 1 98.94 230 ALA B C 1
ATOM 3697 O O . ALA B 1 230 ? -8.625 -2.465 -5.93 1 98.94 230 ALA B O 1
ATOM 3698 N N . GLN B 1 231 ? -8.625 -3.084 -8.062 1 98.75 231 GLN B N 1
ATOM 3699 C CA . GLN B 1 231 ? -10.062 -3.316 -8.078 1 98.75 231 GLN B CA 1
ATOM 3700 C C . GLN B 1 231 ? -10.469 -4.328 -7.008 1 98.75 231 GLN B C 1
ATOM 3702 O O . GLN B 1 231 ? -11.531 -4.195 -6.395 1 98.75 231 GLN B O 1
ATOM 3707 N N . ASN B 1 232 ? -9.602 -5.34 -6.734 1 98.94 232 ASN B N 1
ATOM 3708 C CA . ASN B 1 232 ? -9.875 -6.355 -5.727 1 98.94 232 ASN B CA 1
ATOM 3709 C C . ASN B 1 232 ? -9.188 -6.039 -4.402 1 98.94 232 ASN B C 1
ATOM 3711 O O . ASN B 1 232 ? -8.766 -6.945 -3.684 1 98.94 232 ASN B O 1
ATOM 3715 N N . HIS B 1 233 ? -8.938 -4.781 -4.117 1 98.88 233 HIS B N 1
ATOM 3716 C CA . HIS B 1 233 ? -8.625 -4.215 -2.811 1 98.88 233 HIS B CA 1
ATOM 3717 C C . HIS B 1 233 ? -7.164 -4.445 -2.443 1 98.88 233 HIS B C 1
ATOM 3719 O O . HIS B 1 233 ? -6.715 -4.031 -1.372 1 98.88 233 HIS B O 1
ATOM 3725 N N . GLN B 1 234 ? -6.328 -5.062 -3.301 1 98.81 234 GLN B N 1
ATOM 3726 C CA . GLN B 1 234 ? -4.887 -5.121 -3.098 1 98.81 234 GLN B CA 1
ATOM 3727 C C . GLN B 1 234 ? -4.273 -3.721 -3.086 1 98.81 234 GLN B C 1
ATOM 3729 O O . GLN B 1 234 ? -4.566 -2.904 -3.963 1 98.81 234 GLN B O 1
ATOM 3734 N N . PRO B 1 235 ? -3.441 -3.414 -2.018 1 98.94 235 PRO B N 1
ATOM 3735 C CA . PRO B 1 235 ? -2.688 -2.168 -2.168 1 98.94 235 PRO B CA 1
ATOM 3736 C C . PRO B 1 235 ? -1.934 -2.088 -3.494 1 98.94 235 PRO B C 1
ATOM 3738 O O . PRO B 1 235 ? -1.349 -3.082 -3.936 1 98.94 235 PRO B O 1
ATOM 3741 N N . VAL B 1 236 ? -1.962 -0.967 -4.129 1 98.94 236 VAL B N 1
ATOM 3742 C CA . VAL B 1 236 ? -1.436 -0.856 -5.484 1 98.94 236 VAL B CA 1
ATOM 3743 C C . VAL B 1 236 ? 0.075 -1.078 -5.473 1 98.94 236 VAL B C 1
ATOM 3745 O O . VAL B 1 236 ? 0.772 -0.597 -4.578 1 98.94 236 VAL B O 1
ATOM 3748 N N . ALA B 1 237 ? 0.496 -1.831 -6.438 1 98.94 237 ALA B N 1
ATOM 3749 C CA . ALA B 1 237 ? 1.905 -2.166 -6.621 1 98.94 237 ALA B CA 1
ATOM 3750 C C . ALA B 1 237 ? 2.5 -1.413 -7.809 1 98.94 237 ALA B C 1
ATOM 3752 O O . ALA B 1 237 ? 1.883 -1.336 -8.875 1 98.94 237 ALA B O 1
ATOM 3753 N N . MET B 1 238 ? 3.682 -0.828 -7.574 1 98.94 238 MET B N 1
ATOM 3754 C CA . MET B 1 238 ? 4.336 0.034 -8.555 1 98.94 238 MET B CA 1
ATOM 3755 C C . MET B 1 238 ? 5.586 -0.633 -9.117 1 98.94 238 MET B C 1
ATOM 3757 O O . MET B 1 238 ? 6.094 -1.595 -8.539 1 98.94 238 MET B O 1
ATOM 3761 N N . PRO B 1 239 ? 6.129 -0.137 -10.234 1 98.94 239 PRO B N 1
ATOM 3762 C CA . PRO B 1 239 ? 7.184 -0.86 -10.945 1 98.94 239 PRO B CA 1
ATOM 3763 C C . PRO B 1 239 ? 8.562 -0.672 -10.312 1 98.94 239 PRO B C 1
ATOM 3765 O O . PRO B 1 239 ? 9.477 -1.454 -10.586 1 98.94 239 PRO B O 1
ATOM 3768 N N . VAL B 1 240 ? 8.695 0.394 -9.5 1 98.94 240 VAL B N 1
ATOM 3769 C CA . VAL B 1 240 ? 10 0.677 -8.898 1 98.94 240 VAL B CA 1
ATOM 3770 C C . VAL B 1 240 ? 9.82 1.102 -7.445 1 98.94 240 VAL B C 1
ATOM 3772 O O . VAL B 1 240 ? 8.805 1.696 -7.086 1 98.94 240 VAL B O 1
ATOM 3775 N N . ALA B 1 241 ? 10.805 0.784 -6.625 1 98.56 241 ALA B N 1
ATOM 3776 C CA . ALA B 1 241 ? 10.789 1.171 -5.215 1 98.56 241 ALA B CA 1
ATOM 3777 C C . ALA B 1 241 ? 11.055 2.664 -5.055 1 98.56 241 ALA B C 1
ATOM 3779 O O . ALA B 1 241 ? 10.336 3.355 -4.328 1 98.56 241 ALA B O 1
ATOM 3780 N N . GLN B 1 242 ? 12.062 3.158 -5.703 1 98.5 242 GLN B N 1
ATOM 3781 C CA . GLN B 1 242 ? 12.414 4.57 -5.605 1 98.5 242 GLN B CA 1
ATOM 3782 C C . GLN B 1 242 ? 11.406 5.445 -6.34 1 98.5 242 GLN B C 1
ATOM 3784 O O . GLN B 1 242 ? 11.484 5.605 -7.559 1 98.5 242 GLN B O 1
ATOM 3789 N N . ARG B 1 243 ? 10.516 6.035 -5.562 1 98.94 243 ARG B N 1
ATOM 3790 C CA . ARG B 1 243 ? 9.406 6.816 -6.105 1 98.94 243 ARG B CA 1
ATOM 3791 C C . ARG B 1 243 ? 8.734 7.641 -5.016 1 98.94 243 ARG B C 1
ATOM 3793 O O . ARG B 1 243 ? 8.977 7.426 -3.828 1 98.94 243 ARG B O 1
ATOM 3800 N N . GLY B 1 244 ? 7.848 8.594 -5.512 1 98.94 244 GLY B N 1
ATOM 3801 C CA . GLY B 1 244 ? 6.883 9.211 -4.613 1 98.94 244 GLY B CA 1
ATOM 3802 C C . GLY B 1 244 ? 5.785 8.258 -4.176 1 98.94 244 GLY B C 1
ATOM 3803 O O . GLY B 1 244 ? 5.531 7.25 -4.84 1 98.94 244 GLY B O 1
ATOM 3804 N N . ALA B 1 245 ? 5.207 8.648 -3.127 1 98.94 245 ALA B N 1
ATOM 3805 C CA . ALA B 1 245 ? 4.188 7.785 -2.541 1 98.94 245 ALA B CA 1
ATOM 3806 C C . ALA B 1 245 ? 2.887 7.855 -3.334 1 98.94 245 ALA B C 1
ATOM 3808 O O . ALA B 1 245 ? 2.5 8.922 -3.812 1 98.94 245 ALA B O 1
ATOM 3809 N N . GLN B 1 246 ? 2.209 6.727 -3.385 1 98.94 246 GLN B N 1
ATOM 3810 C CA . GLN B 1 246 ? 0.91 6.66 -4.047 1 98.94 246 GLN B CA 1
ATOM 3811 C C . GLN B 1 246 ? -0.192 7.227 -3.156 1 98.94 246 GLN B C 1
ATOM 3813 O O . GLN B 1 246 ? -1.228 7.676 -3.652 1 98.94 246 GLN B O 1
ATOM 3818 N N . ASP B 1 247 ? -0.002 7.145 -1.849 1 98.94 247 ASP B N 1
ATOM 3819 C CA . ASP B 1 247 ? -0.996 7.586 -0.875 1 98.94 247 ASP B CA 1
ATOM 3820 C C . ASP B 1 247 ? -0.579 8.906 -0.225 1 98.94 247 ASP B C 1
ATOM 3822 O O . ASP B 1 247 ? 0.568 9.336 -0.361 1 98.94 247 ASP B O 1
ATOM 3826 N N . ASP B 1 248 ? -1.543 9.508 0.389 1 98.94 248 ASP B N 1
ATOM 3827 C CA . ASP B 1 248 ? -1.34 10.758 1.107 1 98.94 248 ASP B CA 1
ATOM 3828 C C . ASP B 1 248 ? -2.043 10.734 2.463 1 98.94 248 ASP B C 1
ATOM 3830 O O . ASP B 1 248 ? -2.961 9.945 2.678 1 98.94 248 ASP B O 1
ATOM 3834 N N . CYS B 1 249 ? -1.516 11.531 3.391 1 98.88 249 CYS B N 1
ATOM 3835 C CA . CYS B 1 249 ? -2.178 11.836 4.656 1 98.88 249 CYS B CA 1
ATOM 3836 C C . CYS B 1 249 ? -2.107 13.328 4.961 1 98.88 249 CYS B C 1
ATOM 3838 O O . CYS B 1 249 ? -1.163 14.008 4.555 1 98.88 249 CYS B O 1
ATOM 3840 N N . THR B 1 250 ? -3.08 13.781 5.656 1 98.56 250 THR B N 1
ATOM 3841 C CA . THR B 1 250 ? -3.15 15.148 6.16 1 98.56 250 THR B CA 1
ATOM 3842 C C . THR B 1 250 ? -3.643 15.172 7.605 1 98.56 250 THR B C 1
ATOM 3844 O O . THR B 1 250 ? -4.57 14.438 7.961 1 98.56 250 THR B O 1
ATOM 3847 N N . LYS B 1 251 ? -2.99 15.992 8.406 1 98.44 251 LYS B N 1
ATOM 3848 C CA . LYS B 1 251 ? -3.406 16.156 9.797 1 98.44 251 LYS B CA 1
ATOM 3849 C C . LYS B 1 251 ? -4.121 17.484 10.008 1 98.44 251 LYS B C 1
ATOM 3851 O O . LYS B 1 251 ? -3.73 18.5 9.438 1 98.44 251 LYS B O 1
ATOM 3856 N N . PHE B 1 252 ? -5.156 17.422 10.766 1 98.31 252 PHE B N 1
ATOM 3857 C CA . PHE B 1 252 ? -6 18.594 10.953 1 98.31 252 PHE B CA 1
ATOM 3858 C C . PHE B 1 252 ? -6.684 18.562 12.312 1 98.31 252 PHE B C 1
ATOM 3860 O O . PHE B 1 252 ? -6.59 17.562 13.039 1 98.31 252 PHE B O 1
ATOM 3867 N N . VAL B 1 253 ? -7.305 19.688 12.633 1 98.38 253 VAL B N 1
ATOM 3868 C CA . VAL B 1 253 ? -7.938 19.844 13.938 1 98.38 253 VAL B CA 1
ATOM 3869 C C . VAL B 1 253 ? -9.43 20.094 13.758 1 98.38 253 VAL B C 1
ATOM 3871 O O . VAL B 1 253 ? -9.844 20.766 12.812 1 98.38 253 VAL B O 1
ATOM 3874 N N . VAL B 1 254 ? -10.203 19.5 14.602 1 98.69 254 VAL B N 1
ATOM 3875 C CA . VAL B 1 254 ? -11.625 19.812 14.734 1 98.69 254 VAL B CA 1
ATOM 3876 C C . VAL B 1 254 ? -11.891 20.484 16.078 1 98.69 254 VAL B C 1
ATOM 3878 O O . VAL B 1 254 ? -11.602 19.922 17.125 1 98.69 254 VAL B O 1
ATOM 3881 N N . GLU B 1 255 ? -12.469 21.688 15.992 1 97.75 255 GLU B N 1
ATOM 3882 C CA . GLU B 1 255 ? -12.68 22.484 17.203 1 97.75 255 GLU B CA 1
ATOM 3883 C C . GLU B 1 255 ? -14.125 22.391 17.672 1 97.75 255 GLU B C 1
ATOM 3885 O O . GLU B 1 255 ? -15.047 22.328 16.859 1 97.75 255 GLU B O 1
ATOM 3890 N N . GLY B 1 256 ? -14.312 22.391 19 1 92.12 256 GLY B N 1
ATOM 3891 C CA . GLY B 1 256 ? -15.641 22.438 19.594 1 92.12 256 GLY B CA 1
ATOM 3892 C C . GLY B 1 256 ? -16.266 23.828 19.531 1 92.12 256 GLY B C 1
ATOM 3893 O O . GLY B 1 256 ? -15.594 24.797 19.203 1 92.12 256 GLY B O 1
ATOM 3894 N N . SER B 1 257 ? -17.656 23.938 19.734 1 77.69 257 SER B N 1
ATOM 3895 C CA . SER B 1 257 ? -18.375 25.219 19.812 1 77.69 257 SER B CA 1
ATOM 3896 C C . SER B 1 257 ? -17.859 26.062 20.969 1 77.69 257 SER B C 1
ATOM 3898 O O . SER B 1 257 ? -17.641 25.547 22.062 1 77.69 257 SER B O 1
ATOM 3900 N N . SER B 1 258 ? -17.109 27.047 20.75 1 60.69 258 SER B N 1
ATOM 3901 C CA . SER B 1 258 ? -16.828 27.984 21.828 1 60.69 258 SER B CA 1
ATOM 3902 C C . SER B 1 258 ? -18.125 28.406 22.531 1 60.69 258 SER B C 1
ATOM 3904 O O . SER B 1 258 ? -18.891 29.203 21.969 1 60.69 258 SER B O 1
ATOM 3906 N N . ASN B 1 259 ? -19 27.516 22.875 1 49.56 259 ASN B N 1
ATOM 3907 C CA . ASN B 1 259 ? -20.031 28.188 23.641 1 49.56 259 ASN B CA 1
ATOM 3908 C C . ASN B 1 259 ? -19.438 29.047 24.766 1 49.56 259 ASN B C 1
ATOM 3910 O O . ASN B 1 259 ? -19.297 28.562 25.891 1 49.56 259 ASN B O 1
ATOM 3914 N N . GLY B 1 260 ? -18.297 29.516 24.688 1 44.47 260 GLY B N 1
ATOM 3915 C CA . GLY B 1 260 ? -18.047 30.391 25.844 1 44.47 260 GLY B CA 1
ATOM 3916 C C . GLY B 1 260 ? -19.062 31.516 25.953 1 44.47 260 GLY B C 1
ATOM 3917 O O . GLY B 1 260 ? -18.719 32.688 25.703 1 44.47 260 GLY B O 1
ATOM 3918 N N . GLY B 1 261 ? -20.281 31.391 25.391 1 40.97 261 GLY B N 1
ATOM 3919 C CA . GLY B 1 261 ? -21.094 32.531 25.844 1 40.97 261 GLY B CA 1
ATOM 3920 C C . GLY B 1 261 ? -21.125 32.656 27.344 1 40.97 261 GLY B C 1
ATOM 3921 O O . GLY B 1 261 ? -21.547 31.734 28.062 1 40.97 261 GLY B O 1
ATOM 3922 N N . SER B 1 262 ? -20.141 33.281 27.891 1 40.19 262 SER B N 1
ATOM 3923 C CA . SER B 1 262 ? -20.188 33.781 29.266 1 40.19 262 SER B CA 1
ATOM 3924 C C . SER B 1 262 ? -21.578 34.344 29.609 1 40.19 262 SER B C 1
ATOM 3926 O O . SER B 1 262 ? -22.031 35.281 29 1 40.19 262 SER B O 1
ATOM 3928 N N . LYS B 1 263 ? -22.547 33.469 30.047 1 41.28 263 LYS B N 1
ATOM 3929 C CA . LYS B 1 263 ? -23.75 33.938 30.703 1 41.28 263 LYS B CA 1
ATOM 3930 C C . LYS B 1 263 ? -23.438 35.031 31.734 1 41.28 263 LYS B C 1
ATOM 3932 O O . LYS B 1 263 ? -22.719 34.75 32.688 1 41.28 263 LYS B O 1
ATOM 3937 N N . THR B 1 264 ? -23.391 36.344 31.328 1 39.03 264 THR B N 1
ATOM 3938 C CA . THR B 1 264 ? -23.484 37.438 32.281 1 39.03 264 THR B CA 1
ATOM 3939 C C . THR B 1 264 ? -24.641 37.219 33.25 1 39.03 264 THR B C 1
ATOM 3941 O O . THR B 1 264 ? -25.781 37 32.812 1 39.03 264 THR B O 1
ATOM 3944 N N . GLY B 1 265 ? -24.359 36.594 34.406 1 37.53 265 GLY B N 1
ATOM 3945 C CA . GLY B 1 265 ? -25.203 36.406 35.562 1 37.53 265 GLY B CA 1
ATOM 3946 C C . GLY B 1 265 ? -26.094 37.625 35.844 1 37.53 265 GLY B C 1
ATOM 3947 O O . GLY B 1 265 ? -25.594 38.719 36.094 1 37.53 265 GLY B O 1
ATOM 3948 N N . ALA B 1 266 ? -27.328 37.625 35.281 1 40.88 266 ALA B N 1
ATOM 3949 C CA . ALA B 1 266 ? -28.328 38.625 35.594 1 40.88 266 ALA B CA 1
ATOM 3950 C C . ALA B 1 266 ? -28.469 38.844 37.094 1 40.88 266 ALA B C 1
ATOM 3952 O O . ALA B 1 266 ? -28.547 37.875 37.844 1 40.88 266 ALA B O 1
ATOM 3953 N N . ALA B 1 267 ? -28.188 40.031 37.594 1 42.59 267 ALA B N 1
ATOM 3954 C CA . ALA B 1 267 ? -28.344 40.625 38.906 1 42.59 267 ALA B CA 1
ATOM 3955 C C . ALA B 1 267 ? -29.75 40.344 39.469 1 42.59 267 ALA B C 1
ATOM 3957 O O . ALA B 1 267 ? -30.734 40.5 38.781 1 42.59 267 ALA B O 1
ATOM 3958 N N . LYS B 1 268 ? -29.938 39.438 40.469 1 39.09 268 LYS B N 1
ATOM 3959 C CA . LYS B 1 268 ? -31.125 39.062 41.219 1 39.09 268 LYS B CA 1
ATOM 3960 C C . LYS B 1 268 ? -31.938 40.281 41.656 1 39.09 268 LYS B C 1
ATOM 3962 O O . LYS B 1 268 ? -31.391 41.188 42.281 1 39.09 268 LYS B O 1
ATOM 3967 N N . PRO B 1 269 ? -33.188 40.469 41.219 1 39.5 269 PRO B N 1
ATOM 3968 C CA . PRO B 1 269 ? -34.062 41.625 41.562 1 39.5 269 PRO B CA 1
ATOM 3969 C C . PRO B 1 269 ? -34.375 41.688 43.031 1 39.5 269 PRO B C 1
ATOM 3971 O O . PRO B 1 269 ? -34.656 40.656 43.688 1 39.5 269 PRO B O 1
ATOM 3974 N N . THR B 1 270 ? -33.75 42.562 43.875 1 34.28 270 THR B N 1
ATOM 3975 C CA . THR B 1 270 ? -34.031 42.781 45.281 1 34.28 270 THR B CA 1
ATOM 3976 C C . THR B 1 270 ? -35.5 43.031 45.531 1 34.28 270 THR B C 1
ATOM 3978 O O . THR B 1 270 ? -36.125 43.844 44.844 1 34.28 270 THR B O 1
ATOM 3981 N N . ALA B 1 271 ? -36.344 42 46.156 1 33.94 271 ALA B N 1
ATOM 3982 C CA . ALA B 1 271 ? -37.719 41.875 46.562 1 33.94 271 ALA B CA 1
ATOM 3983 C C . ALA B 1 271 ? -38.188 43.094 47.344 1 33.94 271 ALA B C 1
ATOM 3985 O O . ALA B 1 271 ? -37.469 43.594 48.219 1 33.94 271 ALA B O 1
ATOM 3986 N N . SER B 1 272 ? -39.25 43.781 46.844 1 32.22 272 SER B N 1
ATOM 3987 C CA . SER B 1 272 ? -40 44.969 47.25 1 32.22 272 SER B CA 1
ATOM 3988 C C . SER B 1 272 ? -40.562 44.812 48.656 1 32.22 272 SER B C 1
ATOM 3990 O O . SER B 1 272 ? -40.781 43.719 49.125 1 32.22 272 SER B O 1
ATOM 3992 N N . ALA B 1 273 ? -40.906 45.938 49.406 1 33.47 273 ALA B N 1
ATOM 3993 C CA . ALA B 1 273 ? -41.219 46.5 50.719 1 33.47 273 ALA B CA 1
ATOM 3994 C C . ALA B 1 273 ? -42.531 45.938 51.219 1 33.47 273 ALA B C 1
ATOM 3996 O O . ALA B 1 273 ? -43.469 45.688 50.438 1 33.47 273 ALA B O 1
ATOM 3997 N N . LYS B 1 274 ? -42.656 45.469 52.562 1 32.5 274 LYS B N 1
ATOM 3998 C CA . LYS B 1 274 ? -43.625 44.938 53.5 1 32.5 274 LYS B CA 1
ATOM 3999 C C . LYS B 1 274 ? -44.875 45.781 53.531 1 32.5 274 LYS B C 1
ATOM 4001 O O . LYS B 1 274 ? -44.844 46.938 53.969 1 32.5 274 LYS B O 1
ATOM 4006 N N . PRO B 1 275 ? -45.969 45.562 52.688 1 32.5 275 PRO B N 1
ATOM 4007 C CA . PRO B 1 275 ? -47.125 46.469 52.906 1 32.5 275 PRO B CA 1
ATOM 4008 C C . PRO B 1 275 ? -47.688 46.344 54.312 1 32.5 275 PRO B C 1
ATOM 4010 O O . PRO B 1 275 ? -47.5 45.344 54.969 1 32.5 275 PRO B O 1
ATOM 4013 N N . LYS B 1 276 ? -48.375 47.438 54.875 1 32.56 276 LYS B N 1
ATOM 4014 C CA . LYS B 1 276 ? -49 48 56.062 1 32.56 276 LYS B CA 1
ATOM 4015 C C . LYS B 1 276 ? -50.188 47.156 56.531 1 32.56 276 LYS B C 1
ATOM 4017 O O . LYS B 1 276 ? -50.938 46.656 55.719 1 32.56 276 LYS B O 1
ATOM 4022 N N . LYS B 1 277 ? -50.094 46.812 57.812 1 30.45 277 LYS B N 1
ATOM 4023 C CA . LYS B 1 277 ? -51.031 46.125 58.688 1 30.45 277 LYS B CA 1
ATOM 4024 C C . LYS B 1 277 ? -52.438 46.625 58.469 1 30.45 277 LYS B C 1
ATOM 4026 O O . LYS B 1 277 ? -52.656 47.781 58.125 1 30.45 277 LYS B O 1
ATOM 4031 N N . LYS B 1 278 ? -53.344 45.812 58.875 1 28.36 278 LYS B N 1
ATOM 4032 C CA . LYS B 1 278 ? -54.75 45.375 59.031 1 28.36 278 LYS B CA 1
ATOM 4033 C C . LYS B 1 278 ? -55.5 46.25 60.031 1 28.36 278 LYS B C 1
ATOM 4035 O O . LYS B 1 278 ? -55.219 46.219 61.219 1 28.36 278 LYS B O 1
ATOM 4040 N N . GLN B 1 279 ? -55.906 47.531 59.688 1 25.7 279 GLN B N 1
ATOM 4041 C CA . GLN B 1 279 ? -56.844 48.344 60.438 1 25.7 279 GLN B CA 1
ATOM 4042 C C . GLN B 1 279 ? -58.125 47.531 60.719 1 25.7 279 GLN B C 1
ATOM 4044 O O . GLN B 1 279 ? -58.656 47.625 61.844 1 25.7 279 GLN B O 1
ATOM 4049 N N . GLY B 1 280 ? -59.219 47.188 59.781 1 26.52 280 GLY B N 1
ATOM 4050 C CA . GLY B 1 280 ? -60.594 47.094 60.312 1 26.52 280 GLY B CA 1
ATOM 4051 C C . GLY B 1 280 ? -60.781 45.875 61.188 1 26.52 280 GLY B C 1
ATOM 4052 O O . GLY B 1 280 ? -60.125 44.875 61.031 1 26.52 280 GLY B O 1
#

Secondary structure (DSSP, 8-state):
-----------------------------------------TTB--GGG--GGGG--S-STT-TT--TTPPPPP--TTTTTTTTTTS-B-TB---TT-EEEEEEEEEEPPGGG--EEEEEESPTT-EEETT--EEEEEEEESEE------TTT-BT-S-B-B-TTSPEEEEEEEEEEE-SSTT--SPPPTT--SEEEEE-S-TTSSSEEEEEETT---SEEEEEEEEEEETTSPBP--S-SSS--S--EEEEEEE---------------PPP-------/-----------------------------------------TTB--GGG--GGGG--S-STT-TT--TTPPPPP--TTTTTTTTTTS-B-TB---TT-EEEEEEEEEEPPGGG--EEEEEESPTT-EEETT--EEEEEEEESEE------TTT-BT-S-B-B-TTSPEEEEEEEEEEE-SSTT--SPPPTT--SEEEEE-S-TTSSSEEEEEETT---SEEEEEEEEEEETTSPBP--S-SSS--S--EEEEEEE---------------PPP-------